Protein AF-A0AAU1W4B5-F1 (afdb_monomer)

pLDDT: mean 92.13, std 6.77, range [60.19, 98.56]

Solvent-accessible surface area (backbone atoms only — not comparable to full-atom values): 22326 Å² total; per-residue (Å²): 139,80,56,69,66,57,53,52,47,52,49,50,36,49,38,31,69,69,68,63,35,41,41,41,78,72,40,50,69,69,53,74,36,95,45,65,71,81,82,40,68,76,41,78,33,44,53,37,64,42,72,45,75,58,87,52,33,48,40,78,48,71,44,79,47,98,54,74,39,84,29,53,55,56,70,62,48,49,51,40,37,40,73,23,39,47,28,58,70,48,52,51,47,49,50,59,60,47,57,75,38,67,71,51,41,54,52,50,30,52,46,46,48,74,77,43,76,61,48,78,40,72,52,49,27,52,34,28,66,67,56,50,50,52,51,51,40,39,51,74,42,67,37,51,73,46,80,37,65,51,68,45,65,38,74,42,52,93,77,50,22,43,52,84,54,48,65,56,56,40,62,75,68,67,61,85,86,80,89,82,83,82,73,90,67,50,74,29,73,65,34,44,48,50,50,50,37,48,71,72,28,37,65,49,85,67,55,76,54,57,72,81,76,28,69,32,35,28,20,85,43,45,66,64,38,68,74,46,65,50,42,43,46,49,45,46,87,63,79,86,77,71,42,65,69,57,25,55,53,40,54,51,45,22,56,51,34,32,74,70,70,73,39,76,26,76,51,42,66,60,19,32,61,58,54,58,49,87,48,72,66,59,51,57,70,43,44,67,60,49,48,52,32,51,51,43,43,55,70,71,52,63,66,66,55,30,52,52,48,48,42,48,57,50,25,72,76,46,71,49,80,72,75,80,94,54,73,73,52,55,57,49,51,52,54,51,32,52,35,63,70,44,60,89,87,51,64,18,50,22,44,35,27,73,75,43,59,98,48,78,40,55,28,27,29,33,51,63,51,76,66,53,50,52,41,30,53,70,26,40,47,63,89,39,58,70,38,16,42,53,51,44,47,65,56,28,24,22,40,34,53,25,30,84

Sequence (404 aa):
MVTLDTVLYELLTHILRADLLHWPGGHRELHVLDTWHAQLPVTYSRTKPVLTLTDAHIVASHHREPRRVPTVGQEEFDEAVRQGICTHDDVRTVIQLALATEEVRDSVLTFVRTTMRSLIVDEVFDANTLDLDLIDIAARAGIAITLVGDPWQALYAFRGARPELIPELIGRHAFTQCDLTASFRWRSAGQEALARQLRSGESTIVDPGLATEVDVVLARDWKTLWDTDPHVLPMALKSASGQFQEAACTLLLNEMTRRAFGTDAVFLHEATTTLGIADDHALNELRPELQNVLDLLAGGTEIDNARICLNKTIAAATGLTAPRKHRTHLERLEKLRARLRVPQGKLVPGLTCHQAKGREWDTVGVRLTEVDGAQLLAGLRADHEHHRAIYVALTRARARTVAL

Structure (mmCIF, N/CA/C/O backbone):
data_AF-A0AAU1W4B5-F1
#
_entry.id   AF-A0AAU1W4B5-F1
#
loop_
_atom_site.group_PDB
_atom_site.id
_atom_site.type_symbol
_atom_site.label_atom_id
_atom_site.label_alt_id
_atom_site.label_comp_id
_atom_site.label_asym_id
_atom_site.label_entity_id
_atom_site.label_seq_id
_atom_site.pdbx_PDB_ins_code
_atom_site.Cartn_x
_atom_site.Cartn_y
_atom_site.Cartn_z
_atom_site.occupancy
_atom_site.B_iso_or_equiv
_atom_site.auth_seq_id
_atom_site.auth_comp_id
_atom_site.auth_asym_id
_atom_site.auth_atom_id
_atom_site.pdbx_PDB_model_num
ATOM 1 N N . MET A 1 1 ? -20.894 3.086 0.292 1.00 61.19 1 MET A N 1
ATOM 2 C CA . MET A 1 1 ? -19.586 2.571 0.736 1.00 61.19 1 MET A CA 1
ATOM 3 C C . MET A 1 1 ? -18.816 3.768 1.246 1.00 61.19 1 MET A C 1
ATOM 5 O O . MET A 1 1 ? -18.645 4.708 0.482 1.00 61.19 1 MET A O 1
ATOM 9 N N . VAL A 1 2 ? -18.504 3.784 2.536 1.00 84.06 2 VAL A N 1
ATOM 10 C CA . VAL A 1 2 ? -17.740 4.849 3.205 1.00 84.06 2 VAL A CA 1
ATOM 11 C C . VAL A 1 2 ? -16.441 4.239 3.720 1.00 84.06 2 VAL A C 1
ATOM 13 O O . VAL A 1 2 ? -16.384 3.021 3.903 1.00 84.06 2 VAL A O 1
ATOM 16 N N . THR A 1 3 ? -15.401 5.044 3.913 1.00 87.62 3 THR A N 1
ATOM 17 C CA . THR A 1 3 ? -14.158 4.547 4.515 1.00 87.62 3 THR A CA 1
ATOM 18 C C . THR A 1 3 ? -14.329 4.414 6.027 1.00 87.62 3 THR A C 1
ATOM 20 O O . THR A 1 3 ? -15.189 5.063 6.627 1.00 87.62 3 THR A O 1
ATOM 23 N N . LEU A 1 4 ? -13.496 3.586 6.662 1.00 88.31 4 LEU A N 1
ATOM 24 C CA . LEU A 1 4 ? -13.456 3.514 8.126 1.00 88.31 4 LEU A CA 1
ATOM 25 C C . LEU A 1 4 ? -13.073 4.863 8.742 1.00 88.31 4 LEU A C 1
ATOM 27 O O . LEU A 1 4 ? -13.623 5.226 9.774 1.00 88.31 4 LEU A O 1
ATOM 31 N N . ASP A 1 5 ? -12.225 5.651 8.077 1.00 91.19 5 ASP A N 1
ATOM 32 C CA . ASP A 1 5 ? -11.871 6.993 8.548 1.00 91.19 5 ASP A CA 1
ATOM 33 C C . ASP A 1 5 ? -13.077 7.946 8.575 1.00 91.19 5 ASP A C 1
ATOM 35 O O . ASP A 1 5 ? -13.201 8.742 9.505 1.00 91.19 5 ASP A O 1
ATOM 39 N N . THR A 1 6 ? -14.018 7.823 7.627 1.00 92.12 6 THR A N 1
ATOM 40 C CA . THR A 1 6 ? -15.292 8.563 7.687 1.00 92.12 6 THR A CA 1
ATOM 41 C C . THR A 1 6 ? -16.095 8.179 8.929 1.00 92.12 6 THR A C 1
ATOM 43 O O . THR A 1 6 ? -16.582 9.056 9.638 1.00 92.12 6 THR A O 1
ATOM 46 N N . VAL A 1 7 ? -16.190 6.881 9.238 1.00 92.56 7 VAL A N 1
ATOM 47 C CA . VAL A 1 7 ? -16.904 6.405 10.435 1.00 92.56 7 VAL A CA 1
ATOM 48 C C . VAL A 1 7 ? -16.223 6.905 11.710 1.00 92.56 7 VAL A C 1
ATOM 50 O O . VAL A 1 7 ? -16.893 7.392 12.614 1.00 92.56 7 VAL A O 1
ATOM 53 N N . LEU A 1 8 ? -14.891 6.849 11.785 1.00 95.44 8 LEU A N 1
ATOM 54 C CA . LEU A 1 8 ? -14.134 7.351 12.937 1.00 95.44 8 LEU A CA 1
ATOM 55 C C . LEU A 1 8 ? -14.316 8.861 13.136 1.00 95.44 8 LEU A C 1
ATOM 57 O O . LEU A 1 8 ? -14.431 9.317 14.274 1.00 95.44 8 LEU A O 1
ATOM 61 N N . TYR A 1 9 ? -14.397 9.633 12.052 1.00 96.31 9 TYR A N 1
ATOM 62 C CA . TYR A 1 9 ? -14.704 11.059 12.128 1.00 96.31 9 TYR A CA 1
ATOM 63 C C . TYR A 1 9 ? -16.132 11.332 12.631 1.00 96.31 9 TYR A C 1
ATOM 65 O O . TYR A 1 9 ? -16.331 12.208 13.477 1.00 96.31 9 TYR A O 1
ATOM 73 N N . GLU A 1 10 ? -17.126 10.564 12.177 1.00 95.56 10 GLU A N 1
ATOM 74 C CA . GLU A 1 10 ? -18.498 10.655 12.698 1.00 95.56 10 GLU A CA 1
ATOM 75 C C . GLU A 1 10 ? -18.559 10.315 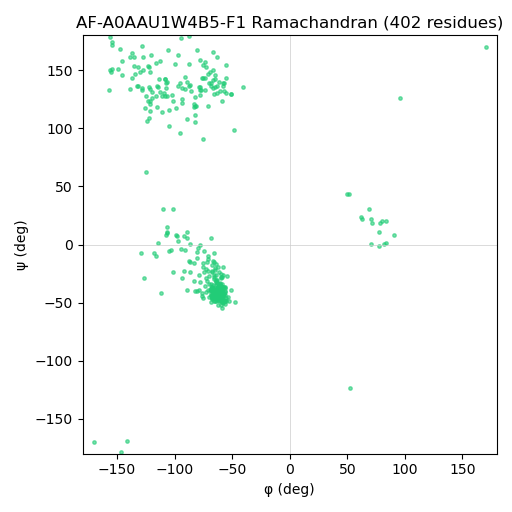14.193 1.00 95.56 10 GLU A C 1
ATOM 77 O O . GLU A 1 10 ? -19.230 11.012 14.958 1.00 95.56 10 GLU A O 1
ATOM 82 N N . LEU A 1 11 ? -17.801 9.304 14.633 1.00 96.25 11 LEU A N 1
ATOM 83 C CA . LEU A 1 11 ? -17.671 8.963 16.050 1.00 96.25 11 LEU A CA 1
ATOM 84 C C . LEU A 1 11 ? -17.032 10.093 16.853 1.00 96.25 11 LEU A C 1
ATOM 86 O O . LEU A 1 11 ? -17.552 10.445 17.910 1.00 96.25 11 LEU A O 1
ATOM 90 N N . LEU A 1 12 ? -15.951 10.699 16.355 1.00 97.44 12 LEU A N 1
ATOM 91 C CA . LEU A 1 12 ? -15.317 11.832 17.032 1.00 97.44 12 LEU A CA 1
ATOM 92 C C . LEU A 1 12 ? -16.300 12.997 17.163 1.00 97.44 12 LEU A C 1
ATOM 94 O O . LEU A 1 12 ? -16.454 13.561 18.242 1.00 97.44 12 LEU A O 1
ATOM 98 N N . THR A 1 13 ? -17.020 13.305 16.087 1.00 97.44 13 THR A N 1
ATOM 99 C CA . THR A 1 13 ? -18.047 14.352 16.068 1.00 97.44 13 THR A CA 1
ATOM 100 C C . THR A 1 13 ? -19.149 14.077 17.092 1.00 97.44 13 THR A C 1
ATOM 102 O O . THR A 1 13 ? -19.572 14.984 17.809 1.00 97.44 13 THR A O 1
ATOM 105 N N . HIS A 1 14 ? -19.603 12.825 17.209 1.00 96.94 14 HIS A N 1
ATOM 106 C CA . HIS A 1 14 ? -20.564 12.415 18.237 1.00 96.94 14 HIS A CA 1
ATOM 107 C C . HIS A 1 14 ? -20.010 12.617 19.652 1.00 96.94 14 HIS A C 1
ATOM 109 O O . HIS A 1 14 ? -20.672 13.244 20.476 1.00 96.94 14 HIS A O 1
ATOM 115 N N . ILE A 1 15 ? -18.785 12.160 19.922 1.00 97.56 15 ILE A N 1
ATOM 116 C CA . ILE A 1 15 ? -18.132 12.285 21.235 1.00 97.56 15 ILE A CA 1
ATOM 117 C C . ILE A 1 15 ? -17.972 13.763 21.635 1.00 97.56 15 ILE A C 1
ATOM 119 O O . ILE A 1 15 ? -18.281 14.124 22.771 1.00 97.56 15 ILE A O 1
ATOM 123 N N . LEU A 1 16 ? -17.560 14.629 20.701 1.00 97.75 16 LEU A N 1
ATOM 124 C CA . LEU A 1 16 ? -17.433 16.075 20.929 1.00 97.75 16 LEU A CA 1
ATOM 125 C C . LEU A 1 16 ? -18.792 16.747 21.183 1.00 97.75 16 LEU A C 1
ATOM 127 O O . LEU A 1 16 ? -18.909 17.641 22.017 1.00 97.75 16 LEU A O 1
ATOM 131 N N . ARG A 1 17 ? -19.848 16.333 20.470 1.00 96.94 17 ARG A N 1
ATOM 132 C CA . ARG A 1 17 ? -21.208 16.869 20.665 1.00 96.94 17 ARG A CA 1
ATOM 133 C C . ARG A 1 17 ? -21.859 16.381 21.958 1.00 96.94 17 ARG A C 1
ATOM 135 O O . ARG A 1 17 ? -22.680 17.106 22.515 1.00 96.94 17 ARG A O 1
ATOM 142 N N . ALA A 1 18 ? -21.491 15.189 22.416 1.00 96.06 18 ALA A N 1
ATOM 143 C CA . ALA A 1 18 ? -21.906 14.625 23.695 1.00 96.06 18 ALA A CA 1
ATOM 144 C C . ALA A 1 18 ? -21.140 15.213 24.897 1.00 96.06 18 ALA A C 1
ATOM 146 O O . ALA A 1 18 ? -21.423 14.816 26.021 1.00 96.06 18 ALA A O 1
ATOM 147 N N . ASP A 1 19 ? -20.204 16.148 24.668 1.00 96.12 19 ASP A N 1
ATOM 148 C CA . ASP A 1 19 ? -19.379 16.795 25.705 1.00 96.12 19 ASP A CA 1
ATOM 149 C C . ASP A 1 19 ? -18.480 15.809 26.480 1.00 96.12 19 ASP A C 1
ATOM 151 O O . ASP A 1 19 ? -18.058 16.061 27.604 1.00 96.12 19 ASP A O 1
ATOM 155 N N . LEU A 1 20 ? -18.170 14.664 25.861 1.00 96.81 20 LEU A N 1
ATOM 156 C CA . LEU A 1 20 ? -17.304 13.629 26.437 1.00 96.81 20 LEU A CA 1
ATOM 157 C C . LEU A 1 20 ? -15.821 13.885 26.161 1.00 96.81 20 LEU A C 1
ATOM 159 O O . LEU A 1 20 ? -14.960 13.400 26.890 1.00 96.81 20 LEU A O 1
ATOM 163 N N . LEU A 1 21 ? -15.524 14.639 25.102 1.00 97.44 21 LEU A N 1
ATOM 164 C CA . LEU A 1 21 ? -14.204 15.189 24.823 1.00 97.44 21 LEU A CA 1
ATOM 165 C C . LEU A 1 21 ? -14.330 16.652 24.410 1.00 97.44 21 LEU A C 1
ATOM 167 O O . LEU A 1 21 ? -15.321 17.066 23.808 1.00 97.44 21 LEU A O 1
ATOM 171 N N . HIS A 1 22 ? -13.268 17.408 24.659 1.00 97.56 22 HIS A N 1
ATOM 172 C CA . HIS A 1 22 ? -13.182 18.824 24.344 1.00 97.56 22 HIS A CA 1
ATOM 173 C C . HIS A 1 22 ? -12.005 19.080 23.408 1.00 97.56 22 HIS A C 1
ATOM 175 O O . HIS A 1 22 ? -10.840 18.914 23.784 1.00 97.56 22 HIS A O 1
ATOM 181 N N . TRP A 1 23 ? -12.315 19.513 22.188 1.00 98.06 23 TRP A N 1
ATOM 182 C CA . TRP A 1 23 ? -11.310 19.953 21.228 1.00 98.06 23 TRP A CA 1
ATOM 183 C C . TRP A 1 23 ? -10.767 21.347 21.604 1.00 98.06 23 TRP A C 1
ATOM 185 O O . TRP A 1 23 ? -11.549 22.197 22.051 1.00 98.06 23 TRP A O 1
ATOM 195 N N . PRO A 1 24 ? -9.464 21.640 21.410 1.00 96.44 24 PRO A N 1
ATOM 196 C CA . PRO A 1 24 ? -8.906 22.978 21.602 1.00 96.44 24 PRO A CA 1
ATOM 197 C C . PRO A 1 24 ? -9.700 24.049 20.858 1.00 96.44 24 PRO A C 1
ATOM 199 O O . PRO A 1 24 ? -9.967 23.900 19.677 1.00 96.44 24 PRO A O 1
ATOM 202 N N . GLY A 1 25 ? -10.089 25.131 21.533 1.00 93.12 25 GLY A N 1
ATOM 203 C CA . GLY A 1 25 ? -10.934 26.172 20.928 1.00 93.12 25 GLY A CA 1
ATOM 204 C C . GLY A 1 25 ? -12.441 25.875 20.948 1.00 93.12 25 GLY A C 1
ATOM 205 O O . GLY A 1 25 ? -13.223 26.706 20.498 1.00 93.12 25 GLY A O 1
ATOM 206 N N . GLY A 1 26 ? -12.877 24.740 21.512 1.00 94.56 26 GLY A N 1
ATOM 207 C CA . GLY A 1 26 ? -14.299 24.416 21.694 1.00 94.56 26 GLY A CA 1
ATOM 208 C C . GLY A 1 26 ? -15.005 23.924 20.427 1.00 94.56 26 GLY A C 1
ATOM 209 O O . GLY A 1 26 ? -16.234 23.951 20.353 1.00 94.56 26 GLY A O 1
ATOM 210 N N . HIS A 1 27 ? -14.245 23.486 19.422 1.00 96.31 27 HIS A N 1
ATOM 211 C CA . HIS A 1 27 ? -14.795 22.979 18.169 1.00 96.31 27 HIS A CA 1
ATOM 212 C C . HIS A 1 27 ? -15.526 21.642 18.366 1.00 96.31 27 HIS A C 1
ATOM 214 O O . HIS A 1 27 ? -15.063 20.754 19.079 1.00 96.31 27 HIS A O 1
ATOM 220 N N . ARG A 1 28 ? -16.675 21.498 17.698 1.00 94.94 28 ARG A N 1
ATOM 221 C CA . ARG A 1 28 ? -17.489 20.264 17.670 1.00 94.94 28 ARG A CA 1
ATOM 222 C C . ARG A 1 28 ? -17.593 19.637 16.281 1.00 94.94 28 ARG A C 1
ATOM 224 O O . ARG A 1 28 ? -18.095 18.529 16.143 1.00 94.94 28 ARG A O 1
ATOM 231 N N . GLU A 1 29 ? -17.125 20.361 15.274 1.00 94.62 29 GLU A N 1
ATOM 232 C CA . GLU A 1 29 ? -16.961 19.928 13.892 1.00 94.62 29 GLU A CA 1
ATOM 233 C C . GLU A 1 29 ? -15.565 20.367 13.464 1.00 94.62 29 GLU A C 1
ATOM 235 O O . GLU A 1 29 ? -15.138 21.475 13.806 1.00 94.62 29 GLU A O 1
ATOM 240 N N . LEU A 1 30 ? -14.849 19.486 12.769 1.00 96.69 30 LEU A N 1
ATOM 241 C CA . LEU A 1 30 ? -13.444 19.696 12.421 1.00 96.69 30 LEU A CA 1
ATOM 242 C C . LEU A 1 30 ? -13.251 19.667 10.912 1.00 96.69 30 LEU A C 1
ATOM 244 O O . LEU A 1 30 ? -13.927 18.919 10.205 1.00 96.69 30 LEU A O 1
ATOM 248 N N . HIS A 1 31 ? -12.280 20.434 10.435 1.00 96.00 31 HIS A N 1
ATOM 249 C CA . HIS A 1 31 ? -11.812 20.366 9.061 1.00 96.00 31 HIS A CA 1
ATOM 250 C C . HIS A 1 31 ? -10.685 19.332 8.964 1.00 96.00 31 HIS A C 1
ATOM 252 O O . HIS A 1 31 ? -9.583 19.557 9.467 1.00 96.00 31 HIS A O 1
ATOM 258 N N . VAL A 1 32 ? -10.983 18.183 8.352 1.00 95.31 32 VAL A N 1
ATOM 259 C CA . VAL A 1 32 ? -10.050 17.055 8.248 1.00 95.31 32 VAL A CA 1
ATOM 260 C C . VAL A 1 32 ? -9.280 17.119 6.934 1.00 95.31 32 VAL A C 1
ATOM 262 O O . VAL A 1 32 ? -9.870 17.163 5.857 1.00 95.31 32 VAL A O 1
ATOM 265 N N . LEU A 1 33 ? -7.956 17.107 7.033 1.00 91.69 33 LEU A N 1
ATOM 266 C CA . LEU A 1 33 ? -7.019 17.097 5.919 1.00 91.69 33 LEU A CA 1
ATOM 267 C C . LEU A 1 33 ? -6.499 15.681 5.649 1.00 91.69 33 LEU A C 1
ATOM 269 O O . LEU A 1 33 ? -6.382 14.852 6.556 1.00 91.69 33 LEU A O 1
ATOM 273 N N . ASP A 1 34 ? -6.065 15.436 4.413 1.00 84.38 34 ASP A N 1
ATOM 274 C CA . ASP A 1 34 ? -5.332 14.211 4.070 1.00 84.38 34 ASP A CA 1
ATOM 275 C C . ASP A 1 34 ? -3.953 14.176 4.737 1.00 84.38 34 ASP A C 1
ATOM 277 O O . ASP A 1 34 ? -3.504 13.146 5.232 1.00 84.38 34 ASP A O 1
ATOM 281 N N . THR A 1 35 ? -3.269 15.320 4.771 1.00 85.44 35 THR A N 1
ATOM 282 C CA . THR A 1 35 ? -1.960 15.466 5.405 1.00 85.44 35 THR A CA 1
ATOM 283 C C . THR A 1 35 ? -1.724 16.909 5.821 1.00 85.44 35 THR A C 1
ATOM 285 O O . THR A 1 35 ? -2.135 17.847 5.138 1.00 85.44 35 THR A O 1
ATOM 288 N N . TRP A 1 36 ? -0.982 17.099 6.909 1.00 86.75 36 TRP A N 1
ATOM 289 C CA . TRP A 1 36 ? -0.549 18.422 7.342 1.00 86.75 36 TRP A CA 1
ATOM 290 C C . TRP A 1 36 ? 0.305 19.147 6.297 1.00 86.75 36 TRP A C 1
ATOM 292 O O . TRP A 1 36 ? 0.264 20.371 6.213 1.00 86.75 36 TRP A O 1
ATOM 302 N N . HIS A 1 37 ? 1.031 18.407 5.456 1.00 78.69 37 HIS A N 1
ATOM 303 C CA . HIS A 1 37 ? 1.877 18.973 4.401 1.00 78.69 37 HIS A CA 1
ATOM 304 C C . HIS A 1 37 ? 1.089 19.700 3.302 1.00 78.69 37 HIS A C 1
ATOM 306 O O . HIS A 1 37 ? 1.680 20.456 2.537 1.00 78.69 37 HIS A O 1
ATOM 312 N N . ALA A 1 38 ? -0.231 19.497 3.231 1.00 72.62 38 ALA A N 1
ATOM 313 C CA . ALA A 1 38 ? -1.093 20.201 2.289 1.00 72.62 38 ALA A CA 1
ATOM 314 C C . ALA A 1 38 ? -1.284 21.684 2.653 1.00 72.62 38 ALA A C 1
ATOM 316 O O . ALA A 1 38 ? -1.616 22.486 1.785 1.00 72.62 38 ALA A O 1
ATOM 317 N N . GLN A 1 39 ? -1.095 22.052 3.925 1.00 74.69 39 GLN A N 1
ATOM 318 C CA . GLN A 1 39 ? -1.341 23.413 4.417 1.00 74.69 39 GLN A CA 1
ATOM 319 C C . GLN A 1 39 ? -0.155 24.021 5.158 1.00 74.69 39 GLN A C 1
ATOM 321 O O . GLN A 1 39 ? 0.007 25.239 5.163 1.00 74.69 39 GLN A O 1
ATOM 326 N N . LEU A 1 40 ? 0.670 23.189 5.790 1.00 82.06 40 LEU A N 1
ATOM 327 C CA . LEU A 1 40 ? 1.754 23.636 6.648 1.00 82.06 40 LEU A CA 1
ATOM 328 C C . LEU A 1 40 ? 3.119 23.287 6.039 1.00 82.06 40 LEU A C 1
ATOM 330 O O . LEU A 1 40 ? 3.292 22.203 5.469 1.00 82.06 40 LEU A O 1
ATOM 334 N N . PRO A 1 41 ? 4.117 24.176 6.186 1.00 75.69 41 PRO A N 1
ATOM 335 C CA . PRO A 1 41 ? 5.446 23.954 5.642 1.00 75.69 41 PRO A CA 1
ATOM 336 C C . PRO A 1 41 ? 6.117 22.736 6.284 1.00 75.69 41 PRO A C 1
ATOM 338 O O . PRO A 1 41 ? 6.095 22.539 7.502 1.00 75.69 41 PRO A O 1
ATOM 341 N N . VAL A 1 42 ? 6.761 21.922 5.448 1.00 76.19 42 VAL A N 1
ATOM 342 C CA . VAL A 1 42 ? 7.480 20.728 5.898 1.00 76.19 42 VAL A CA 1
ATOM 343 C C . VAL A 1 42 ? 8.868 21.109 6.400 1.00 76.19 42 VAL A C 1
ATOM 345 O O . VAL A 1 42 ? 9.668 21.713 5.687 1.00 76.19 42 VAL A O 1
ATOM 348 N N . THR A 1 43 ? 9.193 20.688 7.616 1.00 78.06 43 THR A N 1
ATOM 349 C CA . THR A 1 43 ? 10.525 20.788 8.214 1.00 78.06 43 THR A CA 1
ATOM 350 C C . THR A 1 43 ? 11.050 19.397 8.573 1.00 78.06 43 THR A C 1
ATOM 352 O O . THR A 1 43 ? 10.303 18.425 8.632 1.00 78.06 43 THR A O 1
ATOM 355 N N . TYR A 1 44 ? 12.358 19.270 8.806 1.00 77.50 44 TYR A N 1
ATOM 356 C CA . TYR A 1 44 ? 12.947 18.025 9.308 1.00 77.50 44 TYR A CA 1
ATOM 357 C C . TYR A 1 44 ? 13.298 18.179 10.782 1.00 77.50 44 TYR A C 1
ATOM 359 O O . TYR A 1 44 ? 14.209 18.933 11.132 1.00 77.50 44 TYR A O 1
ATOM 367 N N . SER A 1 45 ? 12.652 17.415 11.656 1.00 83.31 45 SER A N 1
ATOM 368 C CA . SER A 1 45 ? 12.918 17.454 13.097 1.00 83.31 45 SER A CA 1
ATOM 369 C C . SER A 1 45 ? 13.008 16.051 13.695 1.00 83.31 45 SER A C 1
ATOM 371 O O . SER A 1 45 ? 12.598 15.068 13.086 1.00 83.31 45 SER A O 1
ATOM 373 N N . ARG A 1 46 ? 13.617 15.953 14.884 1.00 88.06 46 ARG A N 1
ATOM 374 C CA . ARG A 1 46 ? 13.535 14.760 15.749 1.00 88.06 46 ARG A CA 1
ATOM 375 C C . ARG A 1 46 ? 12.311 14.804 16.666 1.00 88.06 46 ARG A C 1
ATOM 377 O O . ARG A 1 46 ? 12.151 13.918 17.493 1.00 88.06 46 ARG A O 1
ATOM 384 N N . THR A 1 47 ? 11.502 15.847 16.575 1.00 89.38 47 THR A N 1
ATOM 385 C CA . THR A 1 47 ? 10.252 16.003 17.310 1.00 89.38 47 THR A CA 1
ATOM 386 C C . THR A 1 47 ? 9.127 16.129 16.301 1.00 89.38 47 THR A C 1
ATOM 388 O O . THR A 1 47 ? 9.253 16.893 15.346 1.00 89.38 47 THR A O 1
ATOM 391 N N . LYS A 1 48 ? 8.061 15.359 16.494 1.00 90.75 48 LYS A N 1
ATOM 392 C CA . LYS A 1 48 ? 6.858 15.388 15.667 1.00 90.75 48 LYS A CA 1
ATOM 393 C C . LYS A 1 48 ? 5.689 15.841 16.548 1.00 90.75 48 LYS A C 1
ATOM 395 O O . LYS A 1 48 ? 5.520 15.237 17.609 1.00 90.75 48 LYS A O 1
ATOM 400 N N . PRO A 1 49 ? 4.914 16.863 16.157 1.00 93.50 49 PRO A N 1
ATOM 401 C CA . PRO A 1 49 ? 3.708 17.225 16.876 1.00 93.50 49 PRO A CA 1
ATOM 402 C C . PRO A 1 49 ? 2.683 16.091 16.783 1.00 93.50 49 PRO A C 1
ATOM 404 O O . PRO A 1 49 ? 2.591 15.407 15.760 1.00 93.50 49 PRO A O 1
ATOM 407 N N . VAL A 1 50 ? 1.952 15.865 17.870 1.00 94.50 50 VAL A N 1
ATOM 408 C CA . VAL A 1 50 ? 0.924 14.823 17.997 1.00 94.50 50 VAL A CA 1
ATOM 409 C C . VAL A 1 50 ? -0.213 15.319 18.884 1.00 94.50 50 VAL A C 1
ATOM 411 O O . VAL A 1 50 ? -0.002 16.194 19.725 1.00 94.50 50 VAL A O 1
ATOM 414 N N . LEU A 1 51 ? -1.401 14.732 18.751 1.00 96.69 51 LEU A N 1
ATOM 415 C CA . LEU A 1 51 ? -2.480 14.925 19.719 1.00 96.69 51 LEU A CA 1
ATOM 416 C C . LEU A 1 51 ? -2.403 13.884 20.838 1.00 96.69 51 LEU A C 1
ATOM 418 O O . LEU A 1 51 ? -2.145 12.706 20.598 1.00 96.69 51 LEU A O 1
ATOM 422 N N . THR A 1 52 ? -2.654 14.331 22.064 1.00 95.94 52 THR A N 1
ATOM 423 C CA . THR A 1 52 ? -2.831 13.488 23.251 1.00 95.94 52 THR A CA 1
ATOM 424 C C . THR A 1 52 ? -4.133 13.848 23.961 1.00 95.94 52 THR A C 1
ATOM 426 O O . THR A 1 52 ? -4.762 14.859 23.648 1.00 95.94 52 THR A O 1
ATOM 429 N N . LEU A 1 53 ? -4.523 13.036 24.942 1.00 95.44 53 LEU A N 1
ATOM 430 C CA . LEU A 1 53 ? -5.586 13.356 25.887 1.00 95.44 53 LEU A CA 1
ATOM 431 C C . LEU A 1 53 ? -5.001 13.661 27.268 1.00 95.44 53 LEU A C 1
ATOM 433 O O . LEU A 1 53 ? -4.141 12.924 27.754 1.00 95.44 53 LEU A O 1
ATOM 437 N N . THR A 1 54 ? -5.495 14.729 27.888 1.00 93.94 54 THR A N 1
ATOM 438 C CA . THR A 1 54 ? -5.333 15.029 29.315 1.00 93.94 54 THR A CA 1
ATOM 439 C C . THR A 1 54 ? -6.736 15.146 29.896 1.00 93.94 54 THR A C 1
ATOM 441 O O . THR A 1 54 ? -7.461 16.088 29.572 1.00 93.94 54 THR A O 1
ATOM 444 N N . ASP A 1 55 ? -7.140 14.166 30.703 1.00 89.69 55 ASP A N 1
ATOM 445 C CA . ASP A 1 55 ? -8.536 13.967 31.105 1.00 89.69 55 ASP A CA 1
ATOM 446 C C . ASP A 1 55 ? -9.463 13.908 29.870 1.00 89.69 55 ASP A C 1
ATOM 448 O O . ASP A 1 55 ? -9.235 13.107 28.964 1.00 89.69 55 ASP A O 1
ATOM 452 N N . ALA A 1 56 ? -10.481 14.771 29.801 1.00 94.31 56 ALA A N 1
ATOM 453 C CA . ALA A 1 56 ? -11.390 14.894 28.659 1.00 94.31 56 ALA A CA 1
ATOM 454 C C . ALA A 1 56 ? -10.941 15.947 27.625 1.00 94.31 56 ALA A C 1
ATOM 456 O O . ALA A 1 56 ? -11.702 16.288 26.720 1.00 94.31 56 ALA A O 1
ATOM 457 N N . HIS A 1 57 ? -9.742 16.520 27.755 1.00 96.94 57 HIS A N 1
ATOM 458 C CA . HIS A 1 57 ? -9.248 17.558 26.851 1.00 96.94 57 HIS A CA 1
ATOM 459 C C . HIS A 1 57 ? -8.243 16.989 25.857 1.00 96.94 57 HIS A C 1
ATOM 461 O O . HIS A 1 57 ? -7.256 16.356 26.235 1.00 96.94 57 HIS A O 1
ATOM 467 N N . ILE A 1 58 ? -8.473 17.267 24.576 1.00 97.38 58 ILE A N 1
ATOM 468 C CA . ILE A 1 58 ? -7.504 16.994 23.516 1.00 97.38 58 ILE A CA 1
ATOM 469 C C . ILE A 1 58 ? -6.444 18.090 23.571 1.00 97.38 58 ILE A C 1
ATOM 471 O O . ILE A 1 58 ? -6.774 19.274 23.611 1.00 97.38 58 ILE A O 1
ATOM 475 N N . VAL A 1 59 ? -5.169 17.709 23.602 1.00 96.12 59 VAL A N 1
ATOM 476 C CA . VAL A 1 59 ? -4.049 18.644 23.752 1.00 96.12 59 VAL A CA 1
ATOM 477 C C . VAL A 1 59 ? -2.987 18.344 22.704 1.00 96.12 59 VAL A C 1
ATOM 479 O O . VAL A 1 59 ? -2.641 17.186 22.467 1.00 96.12 59 VAL A O 1
ATOM 482 N N . ALA A 1 60 ? -2.451 19.393 22.084 1.00 95.00 60 ALA A N 1
ATOM 483 C CA . ALA A 1 60 ? -1.291 19.273 21.218 1.00 95.00 60 ALA A CA 1
ATOM 484 C C . ALA A 1 60 ? -0.023 19.045 22.056 1.00 95.00 60 ALA A C 1
ATOM 486 O O . ALA A 1 60 ? 0.217 19.701 23.070 1.00 95.00 60 ALA A O 1
ATOM 487 N N . SER A 1 61 ? 0.777 18.071 21.649 1.00 93.69 61 SER A N 1
ATOM 488 C CA . SER A 1 61 ? 2.027 17.686 22.293 1.00 93.69 61 SER A CA 1
ATOM 489 C C . SER A 1 61 ? 3.059 17.336 21.224 1.00 93.69 61 SER A C 1
ATOM 491 O O . SER A 1 61 ? 2.857 17.597 20.038 1.00 93.69 61 SER A O 1
ATOM 493 N N . HIS A 1 62 ? 4.178 16.745 21.631 1.00 92.12 62 HIS A N 1
ATOM 494 C CA . HIS A 1 62 ? 5.218 16.284 20.725 1.00 92.12 62 HIS A CA 1
ATOM 495 C C . HIS A 1 62 ? 5.751 14.913 21.125 1.00 92.12 62 HIS A C 1
ATOM 497 O O . HIS A 1 62 ? 5.957 14.605 22.298 1.00 92.12 62 HIS A O 1
ATOM 503 N N . HIS A 1 63 ? 6.052 14.105 20.116 1.00 91.69 63 HIS A N 1
ATOM 504 C CA . HIS A 1 63 ? 6.735 12.832 20.253 1.00 91.69 63 HIS A CA 1
ATOM 505 C C . HIS A 1 63 ? 8.166 12.933 19.716 1.00 91.69 63 HIS A C 1
ATOM 507 O O . HIS A 1 63 ? 8.425 13.606 18.713 1.00 91.69 63 HIS A O 1
ATOM 513 N N . ARG A 1 64 ? 9.121 12.268 20.377 1.00 92.31 64 ARG A N 1
ATOM 514 C CA . ARG A 1 64 ? 10.525 12.260 19.951 1.00 92.31 64 ARG A CA 1
ATOM 515 C C . ARG A 1 64 ? 10.813 11.051 19.068 1.00 92.31 64 ARG A C 1
ATOM 517 O O . ARG A 1 64 ? 10.725 9.911 19.505 1.00 92.31 64 ARG A O 1
ATOM 524 N N . GLU A 1 65 ? 11.271 11.320 17.857 1.00 86.25 65 GLU A N 1
ATOM 525 C CA . GLU A 1 65 ? 11.673 10.317 16.881 1.00 86.25 65 GLU A CA 1
ATOM 526 C C . GLU A 1 65 ? 13.171 9.974 16.997 1.00 86.25 65 GLU A C 1
ATOM 528 O O . GLU A 1 65 ? 14.011 10.856 17.235 1.00 86.25 65 GLU A O 1
ATOM 533 N N . PRO A 1 66 ? 13.560 8.703 16.772 1.00 81.06 66 PRO A N 1
ATOM 534 C CA . PRO A 1 66 ? 14.958 8.275 16.828 1.00 81.06 66 PRO A CA 1
ATOM 535 C C . PRO A 1 66 ? 15.811 8.905 15.714 1.00 81.06 66 PRO A C 1
ATOM 537 O O . PRO A 1 66 ? 17.020 9.100 15.868 1.00 81.06 66 PRO A O 1
ATOM 540 N N . ARG A 1 67 ? 15.189 9.273 14.589 1.00 77.00 67 ARG A N 1
ATOM 541 C CA . ARG A 1 67 ? 15.825 9.937 13.443 1.00 77.00 67 ARG A CA 1
ATOM 542 C C . ARG A 1 67 ? 15.063 11.202 13.067 1.00 77.00 67 ARG A C 1
ATOM 544 O O . ARG A 1 67 ? 13.911 11.361 13.444 1.00 77.00 67 ARG A O 1
ATOM 551 N N . ARG A 1 68 ? 15.703 12.104 12.313 1.00 74.19 68 ARG A N 1
ATOM 552 C CA . ARG A 1 68 ? 14.975 13.246 11.741 1.00 74.19 68 ARG A CA 1
ATOM 553 C C . ARG A 1 68 ? 13.963 12.729 10.723 1.00 74.19 68 ARG A C 1
ATOM 555 O O . ARG A 1 68 ? 14.340 11.956 9.840 1.00 74.19 68 ARG A O 1
ATOM 562 N N . VAL A 1 69 ? 12.722 13.174 10.849 1.00 74.38 69 VAL A N 1
ATOM 563 C CA . VAL A 1 69 ? 11.618 12.863 9.939 1.00 74.38 69 VAL A CA 1
ATOM 564 C C . VAL A 1 69 ? 11.038 14.162 9.376 1.00 74.38 69 VAL A C 1
ATOM 566 O O . VAL A 1 69 ? 11.165 15.202 10.033 1.00 74.38 69 VAL A O 1
ATOM 569 N N . PRO A 1 70 ? 10.447 14.133 8.170 1.00 75.12 70 PRO A N 1
ATOM 570 C CA . PRO A 1 70 ? 9.611 15.231 7.708 1.00 75.12 70 PRO A CA 1
ATOM 571 C C . PRO A 1 70 ? 8.422 15.400 8.665 1.00 75.12 70 PRO A C 1
ATOM 573 O O . PRO A 1 70 ? 7.786 14.424 9.060 1.00 75.12 70 PRO A O 1
ATOM 576 N N . THR A 1 71 ? 8.171 16.634 9.083 1.00 84.25 71 THR A N 1
ATOM 577 C CA . THR A 1 71 ? 7.140 17.019 10.051 1.00 84.25 71 THR A CA 1
ATOM 578 C C . THR A 1 71 ? 6.719 18.467 9.810 1.00 84.25 71 THR A C 1
ATOM 580 O O . THR A 1 71 ? 7.353 19.174 9.032 1.00 84.25 71 THR A O 1
ATOM 583 N N . VAL A 1 72 ? 5.674 18.929 10.483 1.00 87.62 72 VAL A N 1
ATOM 584 C CA . VAL A 1 72 ? 5.317 20.353 10.555 1.00 87.62 72 VAL A CA 1
ATOM 585 C C . VAL A 1 72 ? 5.857 20.981 11.839 1.00 87.62 72 VAL A C 1
ATOM 587 O O . VAL A 1 72 ? 6.284 20.255 12.746 1.00 87.62 72 VAL A O 1
ATOM 590 N N . GLY A 1 73 ? 5.923 22.312 11.883 1.00 89.25 73 GLY A N 1
ATOM 591 C CA . GLY A 1 73 ? 6.332 23.048 13.079 1.00 89.25 73 GLY A CA 1
ATOM 592 C C . GLY A 1 73 ? 5.289 22.940 14.196 1.00 89.25 73 GLY A C 1
ATOM 593 O O . GLY A 1 73 ? 4.101 22.760 13.932 1.00 89.25 73 GLY A O 1
ATOM 594 N N . GLN A 1 74 ? 5.749 22.971 15.452 1.00 91.94 74 GLN A N 1
ATOM 595 C CA . GLN A 1 74 ? 4.873 22.788 16.615 1.00 91.94 74 GLN A CA 1
ATOM 596 C C . GLN A 1 74 ? 3.897 23.957 16.768 1.00 91.94 74 GLN A C 1
ATOM 598 O O . GLN A 1 74 ? 2.721 23.729 17.005 1.00 91.94 74 GLN A O 1
ATOM 603 N N . GLU A 1 75 ? 4.370 25.194 16.614 1.00 91.94 75 GLU A N 1
ATOM 604 C CA . GLU A 1 75 ? 3.537 26.386 16.804 1.00 91.94 75 GLU A CA 1
ATOM 605 C C . GLU A 1 75 ? 2.424 26.458 15.751 1.00 91.94 75 GLU A C 1
ATOM 607 O O . GLU A 1 75 ? 1.270 26.718 16.087 1.00 91.94 75 GLU A O 1
ATOM 612 N N . GLU A 1 76 ? 2.742 26.155 14.489 1.00 92.56 76 GLU A N 1
ATOM 613 C CA . GLU A 1 76 ? 1.760 26.115 13.406 1.00 92.56 76 GLU A CA 1
ATOM 614 C C . GLU A 1 76 ? 0.755 24.971 13.578 1.00 92.56 76 GLU A C 1
ATOM 616 O O . GLU A 1 76 ? -0.430 25.144 13.293 1.00 92.56 76 GLU A O 1
ATOM 621 N N . PHE A 1 77 ? 1.208 23.814 14.069 1.00 94.81 77 PHE A N 1
ATOM 622 C CA . PHE A 1 77 ? 0.328 22.699 14.412 1.00 94.81 77 PHE A CA 1
ATOM 623 C C . PHE A 1 77 ? -0.623 23.067 15.557 1.00 94.81 77 PHE A C 1
ATOM 625 O O . PHE A 1 77 ? -1.830 22.872 15.432 1.00 94.81 77 PHE A O 1
ATOM 632 N N . ASP A 1 78 ? -0.102 23.642 16.644 1.00 95.06 78 ASP A N 1
ATOM 633 C CA . ASP A 1 78 ? -0.890 24.055 17.808 1.00 95.06 78 ASP A CA 1
ATOM 634 C C . ASP A 1 78 ? -1.953 25.093 17.419 1.00 95.06 78 ASP A C 1
ATOM 636 O O . ASP A 1 78 ? -3.092 25.035 17.890 1.00 95.06 78 ASP A O 1
ATOM 640 N N . GLU A 1 79 ? -1.592 26.041 16.548 1.00 95.31 79 GLU A N 1
ATOM 641 C CA . GLU A 1 79 ? -2.517 27.024 15.984 1.00 95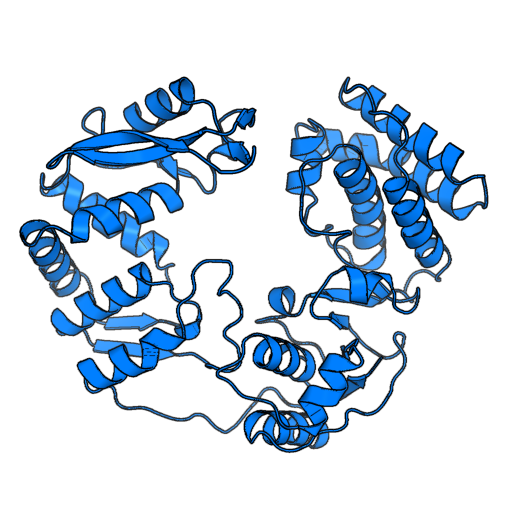.31 79 GLU A CA 1
ATOM 642 C C . GLU A 1 79 ? -3.613 26.359 15.150 1.00 95.31 79 GLU A C 1
ATOM 644 O O . GLU A 1 79 ? -4.796 26.585 15.408 1.00 95.31 79 GLU A O 1
ATOM 649 N N . ALA A 1 80 ? -3.239 25.510 14.190 1.00 95.50 80 ALA A N 1
ATOM 650 C CA . ALA A 1 80 ? -4.191 24.850 13.302 1.00 95.50 80 ALA A CA 1
ATOM 651 C C . ALA A 1 80 ? -5.174 23.957 14.079 1.00 95.50 80 ALA A C 1
ATOM 653 O O . ALA A 1 80 ? -6.384 24.013 13.852 1.00 95.50 80 ALA A O 1
ATOM 654 N N . VAL A 1 81 ? -4.679 23.198 15.061 1.00 96.81 81 VAL A N 1
ATOM 655 C CA . VAL A 1 81 ? -5.515 22.384 15.951 1.00 96.81 81 VAL A CA 1
ATOM 656 C C . VAL A 1 81 ? -6.503 23.261 16.718 1.00 96.81 81 VAL A C 1
ATOM 658 O O . VAL A 1 81 ? -7.685 22.930 16.777 1.00 96.81 81 VAL A O 1
ATOM 661 N N . ARG A 1 82 ? -6.080 24.412 17.253 1.00 96.62 82 ARG A N 1
ATOM 662 C CA . ARG A 1 82 ? -6.980 25.339 17.966 1.00 96.62 82 ARG A CA 1
ATOM 663 C C . ARG A 1 82 ? -8.057 25.959 17.078 1.00 96.62 82 ARG A C 1
ATOM 665 O O . ARG A 1 82 ? -9.059 26.421 17.607 1.00 96.62 82 ARG A O 1
ATOM 672 N N . GLN A 1 83 ? -7.851 25.967 15.763 1.00 96.25 83 GLN A N 1
ATOM 673 C CA . GLN A 1 83 ? -8.825 26.407 14.761 1.00 96.25 83 GLN A CA 1
ATOM 674 C C . GLN A 1 83 ? -9.746 25.270 14.277 1.00 96.25 83 GLN A C 1
ATOM 676 O O . GLN A 1 83 ? -10.543 25.470 13.360 1.00 96.25 83 GLN A O 1
ATOM 681 N N . GLY A 1 84 ? -9.647 24.075 14.869 1.00 96.31 84 GLY A N 1
ATOM 682 C CA . GLY A 1 84 ? -10.465 22.921 14.497 1.00 96.31 84 GLY A CA 1
ATOM 683 C C . GLY A 1 84 ? -9.965 22.179 13.256 1.00 96.31 84 GLY A C 1
ATOM 684 O O . GLY A 1 84 ? -10.746 21.475 12.620 1.00 96.31 84 GLY A O 1
ATOM 685 N N . ILE A 1 85 ? -8.692 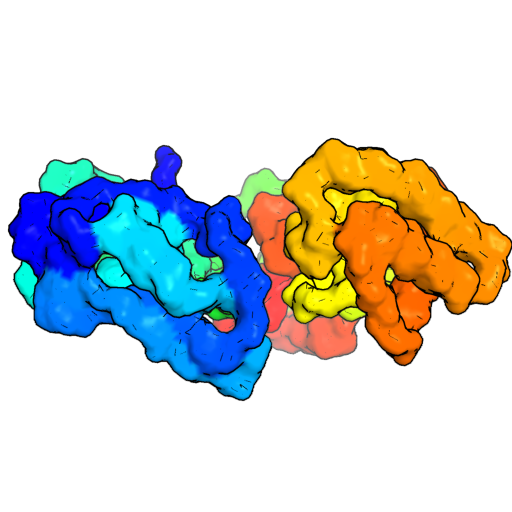22.336 12.883 1.00 96.62 85 ILE A N 1
ATOM 686 C CA . ILE A 1 85 ? -8.073 21.620 11.761 1.00 96.62 85 ILE A CA 1
ATOM 687 C C . ILE A 1 85 ? -7.351 20.381 12.299 1.00 96.62 85 ILE A C 1
ATOM 689 O O . ILE A 1 85 ? -6.709 20.433 13.347 1.00 96.62 85 ILE A O 1
ATOM 693 N N . CYS A 1 86 ? -7.451 19.257 11.595 1.00 96.38 86 CYS A N 1
ATOM 694 C CA . CYS A 1 86 ? -6.734 18.026 11.932 1.00 96.38 86 CYS A CA 1
ATOM 695 C C . CYS A 1 86 ? -6.515 17.152 10.694 1.00 96.38 86 CYS A C 1
ATOM 697 O O . CYS A 1 86 ? -7.024 17.460 9.621 1.00 96.38 86 CYS A O 1
ATOM 699 N N . THR A 1 87 ? -5.776 16.054 10.827 1.00 95.56 87 THR A N 1
ATOM 700 C CA . THR A 1 87 ? -5.688 15.008 9.796 1.00 95.56 87 THR A CA 1
ATOM 701 C C . THR A 1 87 ? -6.468 13.756 10.182 1.00 95.56 87 THR A C 1
ATOM 703 O O . THR A 1 87 ? -6.836 13.569 11.341 1.00 95.56 87 THR A O 1
ATOM 706 N N . HIS A 1 88 ? -6.680 12.851 9.226 1.00 94.25 88 HIS A N 1
ATOM 707 C CA . HIS A 1 88 ? -7.243 11.530 9.520 1.00 94.25 88 HIS A CA 1
ATOM 708 C C . HIS A 1 88 ? -6.416 10.772 10.577 1.00 94.25 88 HIS A C 1
ATOM 710 O O . HIS A 1 88 ? -6.990 10.199 11.499 1.00 94.25 88 HIS A O 1
ATOM 716 N N . ASP A 1 89 ? -5.081 10.845 10.525 1.00 92.62 89 ASP A N 1
ATOM 717 C CA . ASP A 1 89 ? -4.201 10.238 11.538 1.00 92.62 89 ASP A CA 1
ATOM 718 C C . ASP A 1 89 ? -4.438 10.819 12.945 1.00 92.62 89 ASP A C 1
ATOM 720 O O . ASP A 1 89 ? -4.405 10.087 13.940 1.00 92.62 89 ASP A O 1
ATOM 724 N N . ASP A 1 90 ? -4.721 12.121 13.043 1.00 95.94 90 ASP A N 1
ATOM 725 C CA . ASP A 1 90 ? -5.047 12.776 14.313 1.00 95.94 90 ASP A CA 1
ATOM 726 C C . ASP A 1 90 ? -6.396 12.297 14.858 1.00 95.94 90 ASP A C 1
ATOM 728 O O . ASP A 1 90 ? -6.499 11.975 16.043 1.00 95.94 90 ASP A O 1
ATOM 732 N N . VAL A 1 91 ? -7.414 12.179 13.996 1.00 97.00 91 VAL A N 1
ATOM 733 C CA . VAL A 1 91 ? -8.728 11.618 14.362 1.00 97.00 91 VAL A CA 1
ATOM 734 C C . VAL A 1 91 ? -8.562 10.202 14.910 1.00 97.00 91 VAL A C 1
ATOM 736 O O . VAL A 1 91 ? -9.067 9.897 15.992 1.00 97.00 91 VAL A O 1
ATOM 739 N N . ARG A 1 92 ? -7.809 9.345 14.208 1.00 96.06 92 ARG A N 1
ATOM 740 C CA . ARG A 1 92 ? -7.524 7.971 14.648 1.00 96.06 92 ARG A CA 1
ATOM 741 C C . ARG A 1 92 ? -6.828 7.952 16.007 1.00 96.06 92 ARG A C 1
ATOM 743 O O . ARG A 1 92 ? -7.245 7.210 16.892 1.00 96.06 92 ARG A O 1
ATOM 750 N N . THR A 1 93 ? -5.815 8.799 16.188 1.00 95.56 93 THR A N 1
ATOM 751 C CA . THR A 1 93 ? -5.068 8.917 17.450 1.00 95.56 93 THR A CA 1
ATOM 752 C C . THR A 1 93 ? -5.989 9.316 18.604 1.00 95.56 93 THR A C 1
ATOM 754 O O . THR A 1 93 ? -5.987 8.667 19.649 1.00 95.56 93 THR A O 1
ATOM 757 N N . VAL A 1 94 ? -6.819 10.346 18.412 1.00 97.00 94 VAL A N 1
ATOM 758 C CA . VAL A 1 94 ? -7.754 10.829 19.437 1.00 97.00 94 VAL A CA 1
ATOM 759 C C . VAL A 1 94 ? -8.789 9.766 19.792 1.00 97.00 94 VAL A C 1
ATOM 761 O O . VAL A 1 94 ? -8.994 9.514 20.977 1.00 97.00 94 VAL A O 1
ATOM 764 N N . ILE A 1 95 ? -9.411 9.109 18.805 1.00 97.12 95 ILE A N 1
ATOM 765 C CA . ILE A 1 95 ? -10.380 8.037 19.076 1.00 97.12 95 ILE A CA 1
ATOM 766 C C . ILE A 1 95 ? -9.717 6.886 19.831 1.00 97.12 95 ILE A C 1
ATOM 768 O O . ILE A 1 95 ? -10.269 6.418 20.824 1.00 97.12 95 ILE A O 1
ATOM 772 N N . GLN A 1 96 ? -8.527 6.452 19.410 1.00 96.00 96 GLN A N 1
ATOM 773 C CA . GLN A 1 96 ? -7.816 5.365 20.078 1.00 96.00 96 GLN A CA 1
ATOM 774 C C . GLN A 1 96 ? -7.551 5.677 21.557 1.00 96.00 96 GLN A C 1
ATOM 776 O O . GLN A 1 96 ? -7.743 4.812 22.410 1.00 96.00 96 GLN A O 1
ATOM 781 N N . LEU A 1 97 ? -7.144 6.909 21.872 1.00 95.75 97 LEU A N 1
ATOM 782 C CA . LEU A 1 97 ? -6.956 7.348 23.254 1.00 95.75 97 LEU A CA 1
ATOM 783 C C . LEU A 1 97 ? -8.292 7.440 24.007 1.00 95.75 97 LEU A C 1
ATOM 785 O O . LEU A 1 97 ? -8.379 7.013 25.155 1.00 95.75 97 LEU A O 1
ATOM 789 N N . ALA A 1 98 ? -9.340 7.961 23.367 1.00 96.00 98 ALA A N 1
ATOM 790 C CA . ALA A 1 98 ? -10.642 8.180 23.993 1.00 96.00 98 ALA A CA 1
ATOM 791 C C . ALA A 1 98 ? -11.346 6.868 24.367 1.00 96.00 98 ALA A C 1
ATOM 793 O O . ALA A 1 98 ? -11.994 6.781 25.409 1.00 96.00 98 ALA A O 1
ATOM 794 N N . LEU A 1 99 ? -11.172 5.822 23.554 1.00 95.31 99 LEU A N 1
ATOM 795 C CA . LEU A 1 99 ? -11.720 4.489 23.811 1.00 95.31 99 LEU A CA 1
ATOM 796 C C . LEU A 1 99 ? -11.107 3.798 25.044 1.00 95.31 99 LEU A C 1
ATOM 798 O O . LEU A 1 99 ? -11.613 2.757 25.463 1.00 95.31 99 LEU A O 1
ATOM 802 N N . ALA A 1 100 ? -10.067 4.365 25.668 1.00 93.19 100 ALA A N 1
ATOM 803 C CA . ALA A 1 100 ? -9.559 3.881 26.951 1.00 93.19 100 ALA A CA 1
ATOM 804 C C . ALA A 1 100 ? -10.550 4.106 28.112 1.00 93.19 100 ALA A C 1
ATOM 806 O O . ALA A 1 100 ? -10.499 3.384 29.110 1.00 93.19 100 ALA A O 1
ATOM 807 N N . THR A 1 101 ? -11.472 5.065 27.984 1.00 93.75 101 THR A N 1
ATOM 808 C CA . THR A 1 101 ? -12.462 5.398 29.017 1.00 93.75 101 THR A CA 1
ATOM 809 C C . THR A 1 101 ? -13.769 4.635 28.793 1.00 93.75 101 THR A C 1
ATOM 811 O O . THR A 1 101 ? -14.282 4.556 27.678 1.00 93.75 101 THR A O 1
ATOM 814 N N . GLU A 1 102 ? -14.342 4.064 29.856 1.00 93.69 102 GLU A N 1
ATOM 815 C CA . GLU A 1 102 ? -15.603 3.305 29.790 1.00 93.69 102 GLU A CA 1
ATOM 816 C C . GLU A 1 102 ? -16.790 4.159 29.325 1.00 93.69 102 GLU A C 1
ATOM 818 O O . GLU A 1 102 ? -17.509 3.750 28.420 1.00 93.69 102 GLU A O 1
ATOM 823 N N . GLU A 1 103 ? -16.912 5.385 29.835 1.00 95.44 103 GLU A N 1
ATOM 824 C CA . GLU A 1 103 ? -17.974 6.324 29.454 1.00 95.44 103 GLU A CA 1
ATOM 825 C C . GLU A 1 103 ? -18.001 6.618 27.942 1.00 95.44 103 GLU A C 1
ATOM 827 O O . GLU A 1 103 ? -19.057 6.599 27.304 1.00 95.44 103 GLU A O 1
ATOM 832 N N . VAL A 1 104 ? -16.827 6.821 27.333 1.00 95.94 104 VAL A N 1
ATOM 833 C CA . VAL A 1 104 ? -16.710 7.027 25.883 1.00 95.94 104 VAL A CA 1
ATOM 834 C C . VAL A 1 104 ? -17.105 5.760 25.128 1.00 95.94 104 VAL A C 1
ATOM 836 O O . VAL A 1 104 ? -17.856 5.845 24.156 1.00 95.94 104 VAL A O 1
ATOM 839 N N . ARG A 1 105 ? -16.650 4.579 25.573 1.00 95.50 105 ARG A N 1
ATOM 840 C CA . ARG A 1 105 ? -17.012 3.300 24.937 1.00 95.50 105 ARG A CA 1
ATOM 841 C C . ARG A 1 105 ? -18.520 3.062 24.951 1.00 95.50 105 ARG A C 1
ATOM 843 O O . ARG A 1 105 ? -19.066 2.666 23.923 1.00 95.50 105 ARG A O 1
ATOM 850 N N . ASP A 1 106 ? -19.196 3.352 26.058 1.00 96.00 106 ASP A N 1
ATOM 851 C CA . ASP A 1 106 ? -20.650 3.196 26.180 1.00 96.00 106 ASP A CA 1
ATOM 852 C C . ASP A 1 106 ? -21.416 4.162 25.267 1.00 96.00 106 ASP A C 1
ATOM 854 O O . ASP A 1 106 ? -22.401 3.780 24.618 1.00 96.00 106 ASP A O 1
ATOM 858 N N . SER A 1 107 ? -20.938 5.403 25.158 1.00 96.88 107 SER A N 1
ATOM 859 C CA . SER A 1 107 ? -21.505 6.399 24.246 1.00 96.88 107 SER A CA 1
ATOM 860 C C . SER A 1 107 ? -21.333 5.997 22.780 1.00 96.88 107 SER A C 1
ATOM 862 O O . SER A 1 107 ? -22.298 6.035 22.012 1.00 96.88 107 SER A O 1
ATOM 864 N N . VAL A 1 108 ? -20.139 5.534 22.393 1.00 96.31 108 VAL A N 1
ATOM 865 C CA . VAL A 1 108 ? -19.855 5.032 21.039 1.00 96.31 108 VAL A CA 1
ATOM 866 C C . VAL A 1 108 ? -20.697 3.796 20.728 1.00 96.31 108 VAL A C 1
ATOM 868 O O . VAL A 1 108 ? -21.292 3.717 19.656 1.00 96.31 108 VAL A O 1
ATOM 871 N N . LEU A 1 109 ? -20.815 2.850 21.663 1.00 96.38 109 LEU A N 1
ATOM 872 C CA . LEU A 1 109 ? -21.650 1.659 21.497 1.00 96.38 109 LEU A CA 1
ATOM 873 C C . LEU A 1 109 ? -23.118 2.040 21.270 1.00 96.38 109 LEU A C 1
ATOM 875 O O . LEU A 1 109 ? -23.771 1.493 20.379 1.00 96.38 109 LEU A O 1
ATOM 879 N N . THR A 1 110 ? -23.633 3.000 22.041 1.00 95.88 110 THR A N 1
ATOM 880 C CA . THR A 1 110 ? -25.001 3.516 21.887 1.00 95.88 110 THR A CA 1
ATOM 881 C C . THR A 1 110 ? -25.193 4.207 20.541 1.00 95.88 110 THR A C 1
ATOM 883 O O . THR A 1 110 ? -26.196 3.965 19.864 1.00 95.88 110 THR A O 1
ATOM 886 N N . PHE A 1 111 ? -24.229 5.024 20.117 1.00 95.69 111 PHE A N 1
ATOM 887 C CA . PHE A 1 111 ? -24.245 5.649 18.800 1.00 95.69 111 PHE A CA 1
ATOM 888 C C . PHE A 1 111 ? -24.292 4.593 17.694 1.00 95.69 111 PHE A C 1
ATOM 890 O O . PHE A 1 111 ? -25.240 4.575 16.917 1.00 95.69 111 PHE A O 1
ATOM 897 N N . VAL A 1 112 ? -23.353 3.644 17.682 1.00 95.25 112 VAL A N 1
ATOM 898 C CA . VAL A 1 112 ? -23.296 2.571 16.676 1.00 95.25 112 VAL A CA 1
ATOM 899 C C . VAL A 1 112 ? -24.599 1.771 16.644 1.00 95.25 112 VAL A C 1
ATOM 901 O O . VAL A 1 112 ? -25.143 1.529 15.569 1.00 95.25 112 VAL A O 1
ATOM 904 N N . ARG A 1 113 ? -25.159 1.424 17.811 1.00 95.44 113 ARG A N 1
ATOM 905 C CA . ARG A 1 113 ? -26.444 0.713 17.913 1.00 95.44 113 ARG A CA 1
ATOM 906 C C . ARG A 1 113 ? -27.617 1.489 17.303 1.00 95.44 113 ARG A C 1
ATOM 908 O O . ARG A 1 113 ? -28.559 0.873 16.814 1.00 95.44 113 ARG A O 1
ATOM 915 N N . THR A 1 114 ? -27.604 2.817 17.387 1.00 94.44 114 THR A N 1
ATOM 916 C CA . THR A 1 114 ? -28.734 3.663 16.971 1.00 94.44 114 THR A CA 1
ATOM 917 C C . THR A 1 114 ? -28.619 4.153 15.532 1.00 94.44 114 THR A C 1
ATOM 919 O O . THR A 1 114 ? -29.645 4.361 14.886 1.00 94.44 114 THR A O 1
ATOM 922 N N . THR A 1 115 ? -27.402 4.309 15.010 1.00 93.62 115 THR A N 1
ATOM 923 C CA . THR A 1 115 ? -27.157 4.873 13.676 1.00 93.62 115 THR A CA 1
ATOM 924 C C . THR A 1 115 ? -26.847 3.817 12.622 1.00 93.62 115 THR A C 1
ATOM 926 O O . THR A 1 115 ? -27.097 4.046 11.437 1.00 93.62 115 THR A O 1
ATOM 929 N N . MET A 1 116 ? -26.357 2.640 13.021 1.00 92.31 116 MET A N 1
ATOM 930 C CA . MET A 1 116 ? -25.950 1.586 12.095 1.00 92.31 116 MET A CA 1
ATOM 931 C C . MET A 1 116 ? -26.920 0.409 12.149 1.00 92.31 116 MET A C 1
ATOM 933 O O . MET A 1 116 ? -27.229 -0.125 13.205 1.00 92.31 116 MET A O 1
ATOM 937 N N . ARG A 1 117 ? -27.386 -0.042 10.981 1.00 91.94 117 ARG A N 1
ATOM 938 C CA . ARG A 1 117 ? -28.182 -1.277 10.864 1.00 91.94 117 ARG A CA 1
ATOM 939 C C . ARG A 1 117 ? -27.302 -2.509 10.656 1.00 91.94 117 ARG A C 1
ATOM 941 O O . ARG A 1 117 ? -27.607 -3.591 11.152 1.00 91.94 117 ARG A O 1
ATOM 948 N N . SER A 1 118 ? -26.247 -2.349 9.867 1.00 93.88 118 SER A N 1
ATOM 949 C CA . SER A 1 118 ? -25.320 -3.410 9.484 1.00 93.88 118 SER A CA 1
ATOM 950 C C . SER A 1 118 ? -23.970 -2.814 9.106 1.00 93.88 118 SER A C 1
ATOM 952 O O . SER A 1 118 ? -23.928 -1.710 8.561 1.00 93.88 118 SER A O 1
ATOM 954 N N . LEU A 1 119 ? -22.896 -3.566 9.322 1.00 93.88 119 LEU A N 1
ATOM 955 C CA . LEU A 1 119 ? -21.533 -3.200 8.950 1.00 93.88 119 LEU A CA 1
ATOM 956 C C . LEU A 1 119 ? -20.963 -4.257 7.999 1.00 93.88 119 LEU A C 1
ATOM 958 O O . LEU A 1 119 ? -20.921 -5.439 8.329 1.00 93.88 119 LEU A O 1
ATOM 962 N N . ILE A 1 120 ? -20.521 -3.832 6.817 1.00 95.69 120 ILE A N 1
ATOM 963 C CA . ILE A 1 120 ? -19.811 -4.691 5.865 1.00 95.69 120 ILE A CA 1
ATOM 964 C C . ILE A 1 120 ? -18.400 -4.134 5.731 1.00 95.69 120 ILE A C 1
ATOM 966 O O . ILE A 1 120 ? -18.240 -2.984 5.323 1.00 95.69 120 ILE A O 1
ATOM 970 N N . VAL A 1 121 ? -17.404 -4.936 6.094 1.00 95.62 121 VAL A N 1
ATOM 971 C CA . VAL A 1 121 ? -15.987 -4.572 6.015 1.00 95.62 121 VAL A CA 1
ATOM 972 C C . VAL A 1 121 ? -15.340 -5.413 4.931 1.00 95.62 121 VAL A C 1
ATOM 974 O O . VAL A 1 121 ? -15.263 -6.634 5.063 1.00 95.62 121 VAL A O 1
ATOM 977 N N . ASP A 1 122 ? -14.902 -4.756 3.864 1.00 94.75 122 ASP A N 1
ATOM 978 C CA . ASP A 1 122 ? -14.073 -5.373 2.832 1.00 94.75 122 ASP A CA 1
ATOM 979 C C . ASP A 1 122 ? -12.587 -5.276 3.209 1.00 94.75 122 ASP A C 1
ATOM 981 O O . ASP A 1 122 ? -12.202 -4.402 3.986 1.00 94.75 122 ASP A O 1
ATOM 985 N N . GLU A 1 123 ? -11.761 -6.178 2.678 1.00 94.44 123 GLU A N 1
ATOM 986 C CA . GLU A 1 123 ? -10.322 -6.280 2.969 1.00 94.44 123 GLU A CA 1
ATOM 987 C C . GLU A 1 123 ? -9.983 -6.281 4.477 1.00 94.44 123 GLU A C 1
ATOM 989 O O . GLU A 1 123 ? -9.014 -5.663 4.916 1.00 94.44 123 GLU A O 1
ATOM 994 N N . VAL A 1 124 ? -10.743 -7.022 5.296 1.00 95.88 124 VAL A N 1
ATOM 995 C CA . VAL A 1 124 ? -10.585 -7.034 6.767 1.00 95.88 124 VAL A CA 1
ATOM 996 C C . VAL A 1 124 ? -9.156 -7.359 7.235 1.00 95.88 124 VAL A C 1
ATOM 998 O O . VAL A 1 124 ? -8.735 -6.893 8.286 1.00 95.88 124 VAL A O 1
ATOM 1001 N N . PHE A 1 125 ? -8.368 -8.096 6.443 1.00 95.12 125 PHE A N 1
ATOM 1002 C CA . PHE A 1 125 ? -6.963 -8.416 6.740 1.00 95.12 125 PHE A CA 1
ATOM 1003 C C . PHE A 1 125 ? -5.989 -7.236 6.631 1.00 95.12 125 PHE A C 1
ATOM 1005 O O . PHE A 1 125 ? -4.843 -7.357 7.070 1.00 95.12 125 PHE A O 1
ATOM 1012 N N . ASP A 1 126 ? -6.440 -6.103 6.098 1.00 94.06 126 ASP A N 1
ATOM 1013 C CA . ASP A 1 126 ? -5.691 -4.849 6.083 1.00 94.06 126 ASP A CA 1
ATOM 1014 C C . ASP A 1 126 ? -6.039 -3.932 7.271 1.00 94.06 126 ASP A C 1
ATOM 1016 O O . ASP A 1 126 ? -5.401 -2.893 7.444 1.00 94.06 126 ASP A O 1
ATOM 1020 N N . ALA A 1 127 ? -7.011 -4.316 8.108 1.00 95.06 127 ALA A N 1
ATOM 1021 C CA . ALA A 1 127 ? -7.433 -3.558 9.281 1.00 95.06 127 ALA A CA 1
ATOM 1022 C C . ALA A 1 127 ? -6.311 -3.467 10.328 1.00 95.06 127 ALA A C 1
ATOM 1024 O O . ALA A 1 127 ? -5.647 -4.461 10.648 1.00 95.06 127 ALA A O 1
ATOM 1025 N N . ASN A 1 128 ? -6.103 -2.275 10.890 1.00 95.06 128 ASN A N 1
ATOM 1026 C CA . ASN A 1 128 ? -5.239 -2.101 12.059 1.00 95.06 128 ASN A CA 1
ATOM 1027 C C . ASN A 1 128 ? -6.023 -2.311 13.366 1.00 95.06 128 ASN A C 1
ATOM 1029 O O . ASN A 1 128 ? -7.223 -2.572 13.354 1.00 95.06 128 ASN A O 1
ATOM 1033 N N . THR A 1 129 ? -5.349 -2.194 14.513 1.00 95.31 129 THR A N 1
ATOM 1034 C CA . THR A 1 129 ? -5.970 -2.420 15.829 1.00 95.31 129 THR A CA 1
ATOM 1035 C C . THR A 1 129 ? -7.238 -1.587 16.042 1.00 95.31 129 THR A C 1
ATOM 1037 O O . THR A 1 129 ? -8.244 -2.135 16.472 1.00 95.31 129 THR A O 1
ATOM 1040 N N . LEU A 1 130 ? -7.220 -0.295 15.692 1.00 95.50 130 LEU A N 1
ATOM 1041 C CA . LEU A 1 130 ? -8.365 0.591 15.912 1.00 95.50 130 LEU A CA 1
ATOM 1042 C C . LEU A 1 130 ? -9.567 0.206 15.039 1.00 95.50 130 LEU A C 1
ATOM 1044 O O . LEU A 1 130 ? -10.710 0.271 15.486 1.00 95.50 130 LEU A O 1
ATOM 1048 N N . ASP A 1 131 ? -9.310 -0.219 13.801 1.00 95.94 131 ASP A N 1
ATOM 1049 C CA . ASP A 1 131 ? -10.358 -0.709 12.903 1.00 95.94 131 ASP A CA 1
ATOM 1050 C C . ASP A 1 131 ? -11.017 -1.974 13.477 1.00 95.94 131 ASP A C 1
ATOM 1052 O O . ASP A 1 131 ? -12.241 -2.107 13.465 1.00 95.94 131 ASP A O 1
ATOM 1056 N N . LEU A 1 132 ? -10.213 -2.889 14.032 1.00 95.81 132 LEU A N 1
ATOM 1057 C CA . LEU A 1 132 ? -10.704 -4.104 14.685 1.00 95.81 132 LEU A CA 1
ATOM 1058 C C . LEU A 1 132 ? -11.468 -3.798 15.983 1.00 95.81 132 LEU A C 1
ATOM 1060 O O . LEU A 1 132 ? -12.484 -4.442 16.242 1.00 95.81 132 LEU A O 1
ATOM 1064 N N . ASP A 1 133 ? -11.039 -2.801 16.762 1.00 94.81 133 ASP A N 1
ATOM 1065 C CA . ASP A 1 133 ? -11.752 -2.341 17.960 1.00 94.81 133 ASP A CA 1
ATOM 1066 C C . ASP A 1 133 ? -13.135 -1.776 17.603 1.00 94.81 133 ASP A C 1
ATOM 1068 O O . ASP A 1 133 ? -14.125 -2.076 18.271 1.00 94.81 133 ASP A O 1
ATOM 1072 N N . LEU A 1 134 ? -13.240 -1.018 16.507 1.00 94.56 134 LEU A N 1
ATOM 1073 C CA . LEU A 1 134 ? -14.525 -0.532 16.004 1.00 94.56 134 LEU A CA 1
ATOM 1074 C C . LEU A 1 134 ? -15.449 -1.687 15.584 1.00 94.56 134 LEU A C 1
ATOM 1076 O O . LEU A 1 134 ? -16.643 -1.668 15.892 1.00 94.56 134 LEU A O 1
ATOM 1080 N N . ILE A 1 135 ? -14.907 -2.711 14.920 1.00 95.56 135 ILE A N 1
ATOM 1081 C CA . ILE A 1 135 ? -15.668 -3.918 14.564 1.00 95.56 135 ILE A CA 1
ATOM 1082 C C . ILE A 1 135 ? -16.127 -4.661 15.830 1.00 95.56 135 ILE A C 1
ATOM 1084 O O . ILE A 1 135 ? -17.278 -5.095 15.895 1.00 95.56 135 ILE A O 1
ATOM 1088 N N . ASP A 1 136 ? -15.274 -4.771 16.855 1.00 95.25 136 ASP A N 1
ATOM 1089 C CA . ASP A 1 136 ? -15.619 -5.373 18.152 1.00 95.25 136 ASP A CA 1
ATOM 1090 C C . ASP A 1 136 ? -16.753 -4.602 18.848 1.00 95.25 136 ASP A C 1
ATOM 1092 O O . ASP A 1 136 ? -17.707 -5.212 19.337 1.00 95.25 136 ASP A O 1
ATOM 1096 N N . ILE A 1 137 ? -16.705 -3.265 18.834 1.00 94.69 137 ILE A N 1
ATOM 1097 C CA . ILE A 1 137 ? -17.773 -2.409 19.369 1.00 94.69 137 ILE A CA 1
ATOM 1098 C C . ILE A 1 137 ? -19.081 -2.626 18.604 1.00 94.69 137 ILE A C 1
ATOM 1100 O O . ILE A 1 137 ? -20.128 -2.807 19.229 1.00 94.69 137 ILE A O 1
ATOM 1104 N N . ALA A 1 138 ? -19.042 -2.658 17.270 1.00 94.62 138 ALA A N 1
ATOM 1105 C CA . ALA A 1 138 ? -20.227 -2.921 16.456 1.00 94.62 138 ALA A CA 1
ATOM 1106 C C . ALA A 1 138 ? -20.836 -4.301 16.758 1.00 94.62 138 ALA A C 1
ATOM 1108 O O . ALA A 1 138 ? -22.061 -4.436 16.840 1.00 94.62 138 ALA A O 1
ATOM 1109 N N . ALA A 1 139 ? -19.997 -5.313 16.997 1.00 94.69 139 ALA A N 1
ATOM 1110 C CA . ALA A 1 139 ? -20.455 -6.656 17.333 1.00 94.69 139 ALA A CA 1
ATOM 1111 C C . ALA A 1 139 ? -21.156 -6.665 18.700 1.00 94.69 139 ALA A C 1
ATOM 1113 O O . ALA A 1 139 ? -22.274 -7.164 18.829 1.00 94.69 139 ALA A O 1
ATOM 1114 N N . ARG A 1 140 ? -20.563 -6.008 19.709 1.00 94.12 140 ARG A N 1
ATOM 1115 C CA . ARG A 1 140 ? -21.169 -5.825 21.045 1.00 94.12 140 ARG A CA 1
ATOM 1116 C C . ARG A 1 140 ? -22.449 -4.992 21.017 1.00 94.12 140 ARG A C 1
ATOM 1118 O O . ARG A 1 140 ? -23.352 -5.209 21.827 1.00 94.12 140 ARG A O 1
ATOM 1125 N N . ALA A 1 141 ? -22.549 -4.044 20.090 1.00 94.81 141 ALA A N 1
ATOM 1126 C CA . ALA A 1 141 ? -23.759 -3.263 19.874 1.00 94.81 141 ALA A CA 1
ATOM 1127 C C . ALA A 1 141 ? -24.924 -4.118 19.332 1.00 94.81 141 ALA A C 1
ATOM 1129 O O . ALA A 1 141 ? -26.074 -3.685 19.437 1.00 94.81 141 ALA A O 1
ATOM 1130 N N . GLY A 1 142 ? -24.659 -5.338 18.848 1.00 93.69 142 GLY A N 1
ATOM 1131 C CA . GLY A 1 142 ? -25.654 -6.244 18.269 1.00 93.69 142 GLY A CA 1
ATOM 1132 C C . GLY A 1 142 ? -25.934 -5.961 16.793 1.00 93.69 142 GLY A C 1
ATOM 1133 O O . GLY A 1 142 ? -26.991 -6.334 16.285 1.00 93.69 142 GLY A O 1
ATOM 1134 N N . ILE A 1 143 ? -25.018 -5.267 16.113 1.00 94.69 143 ILE A N 1
ATOM 1135 C CA . ILE A 1 143 ? -25.139 -4.948 14.692 1.00 94.69 143 ILE A CA 1
ATOM 1136 C C . ILE A 1 143 ? -24.832 -6.189 13.853 1.00 94.69 143 ILE A C 1
ATOM 1138 O O . ILE A 1 143 ? -23.954 -6.981 14.188 1.00 94.69 143 ILE A O 1
ATOM 1142 N N . ALA A 1 144 ? -25.543 -6.363 12.737 1.00 93.69 144 ALA A N 1
ATOM 1143 C CA . ALA A 1 144 ? -25.229 -7.420 11.780 1.00 93.69 144 ALA A CA 1
ATOM 1144 C C . ALA A 1 144 ? -23.922 -7.088 11.042 1.00 93.69 144 ALA A C 1
ATOM 1146 O O . ALA A 1 144 ? -23.852 -6.068 10.353 1.00 93.69 144 ALA A O 1
ATOM 1147 N N . ILE A 1 145 ? -22.901 -7.942 11.167 1.00 96.12 145 ILE A N 1
ATOM 1148 C CA . ILE A 1 145 ? -21.571 -7.705 10.588 1.00 96.12 145 ILE A CA 1
ATOM 1149 C C . ILE A 1 145 ? -21.251 -8.747 9.519 1.00 96.12 145 ILE A C 1
ATOM 1151 O O . ILE A 1 145 ? -21.476 -9.939 9.705 1.00 96.12 145 ILE A O 1
ATOM 1155 N N . THR A 1 146 ? -20.690 -8.298 8.399 1.00 96.81 146 THR A N 1
ATOM 1156 C CA . THR A 1 146 ? -20.064 -9.152 7.383 1.00 96.81 146 THR A CA 1
ATOM 1157 C C . THR A 1 146 ? -18.624 -8.706 7.180 1.00 96.81 146 THR A C 1
ATOM 1159 O O . THR A 1 146 ? -18.374 -7.543 6.871 1.00 96.81 146 THR A O 1
ATOM 1162 N N . LEU A 1 147 ? -17.682 -9.630 7.356 1.00 97.06 147 LEU A N 1
ATOM 1163 C CA . LEU A 1 147 ? -16.258 -9.401 7.129 1.00 97.06 147 LEU A CA 1
ATOM 1164 C C . LEU A 1 147 ? -15.843 -10.148 5.862 1.00 97.06 147 LEU A C 1
ATOM 1166 O O . LEU A 1 147 ? -16.115 -11.341 5.732 1.00 97.06 147 LEU A O 1
ATOM 1170 N N . VAL A 1 148 ? -15.199 -9.448 4.935 1.00 96.69 148 VAL A N 1
ATOM 1171 C CA . VAL A 1 148 ? -14.703 -9.991 3.669 1.00 96.69 148 VAL A CA 1
ATOM 1172 C C . VAL A 1 148 ? -13.203 -9.739 3.598 1.00 96.69 148 VAL A C 1
ATOM 1174 O O . VAL A 1 148 ? -12.725 -8.664 3.946 1.00 96.69 148 VAL A O 1
ATOM 1177 N N . GLY A 1 149 ? -12.435 -10.742 3.180 1.00 95.19 149 GLY A N 1
ATOM 1178 C CA . GLY A 1 149 ? -11.001 -10.590 2.965 1.00 95.19 149 GLY A CA 1
ATOM 1179 C C . GLY A 1 149 ? -10.294 -11.917 2.709 1.00 95.19 149 GLY A C 1
ATOM 1180 O O . GLY A 1 149 ? -10.870 -12.990 2.874 1.00 95.19 149 GLY A O 1
ATOM 1181 N N . ASP A 1 150 ? -9.026 -11.833 2.306 1.00 94.94 150 ASP A N 1
ATOM 1182 C CA . ASP A 1 150 ? -8.161 -12.987 2.051 1.00 94.94 150 ASP A CA 1
ATOM 1183 C C . ASP A 1 150 ? -6.869 -12.864 2.880 1.00 94.94 150 ASP A C 1
ATOM 1185 O O . ASP A 1 150 ? -6.084 -11.939 2.631 1.00 94.94 150 ASP A O 1
ATOM 1189 N N . PRO A 1 151 ? -6.588 -13.787 3.824 1.00 94.50 151 PRO A N 1
ATOM 1190 C CA . PRO A 1 151 ? -5.367 -13.734 4.623 1.00 94.50 151 PRO A CA 1
ATOM 1191 C C . PRO A 1 151 ? -4.110 -13.791 3.754 1.00 94.50 151 PRO A C 1
ATOM 1193 O O . PRO A 1 151 ? -3.096 -13.215 4.130 1.00 94.50 151 PRO A O 1
ATOM 1196 N N . TRP A 1 152 ? -4.162 -14.415 2.570 1.00 95.06 152 TRP A N 1
ATOM 1197 C CA . TRP A 1 152 ? -3.025 -14.488 1.649 1.00 95.06 152 TRP A CA 1
ATOM 1198 C C . TRP A 1 152 ? -2.684 -13.159 0.969 1.00 95.06 152 TRP A C 1
ATOM 1200 O O . TRP A 1 152 ? -1.615 -13.039 0.372 1.00 95.06 152 TRP A O 1
ATOM 1210 N N . GLN A 1 153 ? -3.561 -12.157 1.058 1.00 94.44 153 GLN A N 1
ATOM 1211 C CA . GLN A 1 153 ? -3.362 -10.839 0.450 1.00 94.44 153 GLN A CA 1
ATOM 1212 C C . GLN A 1 153 ? -3.039 -9.748 1.484 1.00 94.44 153 GLN A C 1
ATOM 1214 O O . GLN A 1 153 ? -2.986 -8.572 1.133 1.00 94.44 153 GLN A O 1
ATOM 1219 N N . ALA A 1 154 ? -2.779 -10.112 2.742 1.00 94.62 154 ALA A N 1
ATOM 1220 C CA . ALA A 1 154 ? -2.473 -9.167 3.817 1.00 94.62 154 ALA A CA 1
ATOM 1221 C C . ALA A 1 154 ? -1.034 -8.611 3.712 1.00 94.62 154 ALA A C 1
ATOM 1223 O O . ALA A 1 154 ? -0.087 -9.206 4.235 1.00 94.62 154 ALA A O 1
ATOM 1224 N N . LEU A 1 155 ? -0.842 -7.485 3.016 1.00 92.56 155 LEU A N 1
ATOM 1225 C CA . LEU A 1 155 ? 0.490 -6.909 2.734 1.00 92.56 155 LEU A CA 1
ATOM 1226 C C . LEU A 1 155 ? 0.757 -5.548 3.397 1.00 92.56 155 LEU A C 1
ATOM 1228 O O . LEU A 1 155 ? 1.812 -4.962 3.186 1.00 92.56 155 LEU A O 1
ATOM 1232 N N . TYR A 1 156 ? -0.176 -5.007 4.180 1.00 90.69 156 TYR A N 1
ATOM 1233 C CA . TYR A 1 156 ? -0.054 -3.650 4.729 1.00 90.69 156 TYR A CA 1
ATOM 1234 C C . TYR A 1 156 ? 0.386 -3.605 6.199 1.00 90.69 156 TYR A C 1
ATOM 1236 O O . TYR A 1 156 ? 0.061 -2.659 6.916 1.00 90.69 156 TYR A O 1
ATOM 1244 N N . ALA A 1 157 ? 1.185 -4.576 6.657 1.00 90.00 157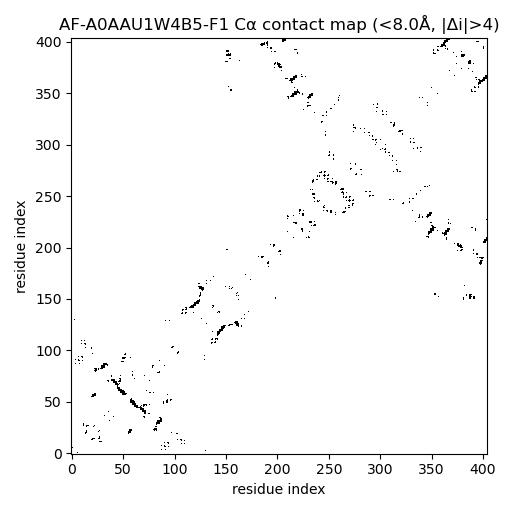 ALA A N 1
ATOM 1245 C CA . ALA A 1 157 ? 1.721 -4.577 8.025 1.00 90.00 157 ALA A CA 1
ATOM 1246 C C . ALA A 1 157 ? 2.560 -3.316 8.318 1.00 90.00 157 ALA A C 1
ATOM 1248 O O . ALA A 1 157 ? 2.491 -2.752 9.407 1.00 90.00 157 ALA A O 1
ATOM 1249 N N . PHE A 1 158 ? 3.271 -2.789 7.314 1.00 84.62 158 PHE A N 1
ATOM 1250 C CA . PHE A 1 158 ? 4.009 -1.523 7.419 1.00 84.62 158 PHE A CA 1
ATOM 1251 C C . PHE A 1 158 ? 3.117 -0.284 7.642 1.00 84.62 158 PHE A C 1
ATOM 1253 O O . PHE A 1 158 ? 3.629 0.760 8.040 1.00 84.62 158 PHE A O 1
ATOM 1260 N N . ARG A 1 159 ? 1.803 -0.387 7.388 1.00 85.06 159 ARG A N 1
ATOM 1261 C CA . ARG A 1 159 ? 0.782 0.628 7.714 1.00 85.06 159 ARG A CA 1
ATOM 1262 C C . ARG A 1 159 ? 0.028 0.313 9.012 1.00 85.06 159 ARG A C 1
ATOM 1264 O O . ARG A 1 159 ? -0.950 0.978 9.326 1.00 85.06 159 ARG A O 1
ATOM 1271 N N . GLY A 1 160 ? 0.469 -0.699 9.759 1.00 91.75 160 GLY A N 1
ATOM 1272 C CA . GLY A 1 160 ? -0.130 -1.099 11.029 1.00 91.75 160 GLY A CA 1
ATOM 1273 C C . GLY A 1 160 ? -1.240 -2.144 10.923 1.00 91.75 160 GLY A C 1
ATOM 1274 O O . GLY A 1 160 ? -1.870 -2.411 11.942 1.00 91.75 160 GLY A O 1
ATOM 1275 N N . ALA A 1 161 ? -1.481 -2.744 9.749 1.00 93.94 161 ALA A N 1
ATOM 1276 C CA . ALA A 1 161 ? -2.439 -3.845 9.618 1.00 93.94 161 ALA A CA 1
ATOM 1277 C C . ALA A 1 161 ? -2.073 -5.016 10.548 1.00 93.94 161 ALA A C 1
ATOM 1279 O O . ALA A 1 161 ? -0.893 -5.359 10.675 1.00 93.94 161 ALA A O 1
ATOM 1280 N N . ARG A 1 162 ? -3.080 -5.631 11.182 1.00 95.44 162 ARG A N 1
ATOM 1281 C CA . ARG A 1 162 ? -2.926 -6.696 12.192 1.00 95.44 162 ARG A CA 1
ATOM 1282 C C . ARG A 1 162 ? -3.710 -7.966 11.818 1.00 95.44 162 ARG A C 1
ATOM 1284 O O . ARG A 1 162 ? -4.622 -8.360 12.552 1.00 95.44 162 ARG A O 1
ATOM 1291 N N . PRO A 1 163 ? -3.393 -8.630 10.688 1.00 94.69 163 PRO A N 1
ATOM 1292 C CA . PRO A 1 163 ? -4.128 -9.810 10.228 1.00 94.69 163 PRO A CA 1
ATOM 1293 C C . PRO A 1 163 ? -4.144 -10.963 11.245 1.00 94.69 163 PRO A C 1
ATOM 1295 O O . PRO A 1 163 ? -5.072 -11.768 11.256 1.00 94.69 163 PRO A O 1
ATOM 1298 N N . GLU A 1 164 ? -3.141 -11.043 12.121 1.00 94.00 164 GLU A N 1
ATOM 1299 C CA . GLU A 1 164 ? -3.033 -12.057 13.169 1.00 94.00 164 GLU A CA 1
ATOM 1300 C C . GLU A 1 164 ? -4.095 -11.938 14.273 1.00 94.00 164 GLU A C 1
ATOM 1302 O O . GLU A 1 164 ? -4.325 -12.908 14.991 1.00 94.00 164 GLU A O 1
ATOM 1307 N N . LEU A 1 165 ? -4.758 -10.782 14.406 1.00 95.19 165 LEU A N 1
ATOM 1308 C CA . LEU A 1 165 ? -5.801 -10.551 15.415 1.00 95.19 165 LEU A CA 1
ATOM 1309 C C . LEU A 1 165 ? -7.202 -10.976 14.938 1.00 95.19 165 LEU A C 1
ATOM 1311 O O . LEU A 1 165 ? -8.126 -11.112 15.738 1.00 95.19 165 LEU A O 1
ATOM 1315 N N . ILE A 1 166 ? -7.375 -11.220 13.638 1.00 94.75 166 ILE A N 1
ATOM 1316 C CA . ILE A 1 166 ? -8.679 -11.544 13.041 1.00 94.75 166 ILE A CA 1
ATOM 1317 C C . ILE A 1 166 ? -9.236 -12.894 13.509 1.00 94.75 166 ILE A C 1
ATOM 1319 O O . ILE A 1 166 ? -10.425 -12.942 13.829 1.00 94.75 166 ILE A O 1
ATOM 1323 N N . PRO A 1 167 ? -8.443 -13.982 13.620 1.00 93.44 167 PRO A N 1
ATOM 1324 C CA . PRO A 1 167 ? -8.949 -15.246 14.156 1.00 93.44 167 PRO A CA 1
ATOM 1325 C C . PRO A 1 167 ? -9.533 -15.112 15.569 1.00 93.44 167 PRO A C 1
ATOM 1327 O O . PRO A 1 167 ? -10.548 -15.736 15.877 1.00 93.44 167 PRO A O 1
ATOM 1330 N N . GLU A 1 168 ? -8.932 -14.270 16.416 1.00 93.50 168 GLU A N 1
ATOM 1331 C CA . GLU A 1 168 ? -9.441 -14.003 17.763 1.00 93.50 168 GLU A CA 1
ATOM 1332 C C . GLU A 1 168 ? -10.785 -13.264 17.716 1.00 93.50 168 GLU A C 1
ATOM 1334 O O . GLU A 1 168 ? -11.729 -13.660 18.401 1.00 93.50 168 GLU A O 1
ATOM 1339 N N . LEU A 1 169 ? -10.899 -12.232 16.872 1.00 93.88 169 LEU A N 1
ATOM 1340 C CA . LEU A 1 169 ? -12.145 -11.487 16.671 1.00 93.88 169 LEU A CA 1
ATOM 1341 C C . LEU A 1 169 ? -13.283 -12.399 16.177 1.00 93.88 169 LEU A C 1
ATOM 1343 O O . LEU A 1 169 ? -14.396 -12.340 16.704 1.00 93.88 169 LEU A O 1
ATOM 1347 N N . ILE A 1 170 ? -12.990 -13.272 15.205 1.00 93.31 170 ILE A N 1
ATOM 1348 C CA . ILE A 1 170 ? -13.932 -14.264 14.663 1.00 93.31 170 ILE A CA 1
ATOM 1349 C C . ILE A 1 170 ? -14.424 -15.198 15.775 1.00 93.31 170 ILE A C 1
ATOM 1351 O O . ILE A 1 170 ? -15.633 -15.391 15.926 1.00 93.31 170 ILE A O 1
ATOM 1355 N N . GLY A 1 171 ? -13.498 -15.748 16.569 1.00 92.75 171 GLY A N 1
ATOM 1356 C CA . GLY A 1 171 ? -13.815 -16.672 17.659 1.00 92.75 171 GLY A CA 1
ATOM 1357 C C . GLY A 1 171 ? -14.616 -16.022 18.789 1.00 92.75 171 GLY A C 1
ATOM 1358 O O . GLY A 1 171 ? -15.545 -16.636 19.312 1.00 92.75 171 GLY A O 1
ATOM 1359 N N . ARG A 1 172 ? -14.305 -14.767 19.134 1.00 93.88 172 ARG A N 1
ATOM 1360 C CA . ARG A 1 172 ? -14.962 -14.017 20.217 1.00 93.88 172 ARG A CA 1
ATOM 1361 C C . ARG A 1 172 ? -16.449 -13.767 19.960 1.00 93.88 172 ARG A C 1
ATOM 1363 O O . ARG A 1 172 ? -17.239 -13.842 20.896 1.00 93.88 172 ARG A O 1
ATOM 1370 N N . HIS A 1 173 ? -16.820 -13.481 18.713 1.00 93.00 173 HIS A N 1
ATOM 1371 C CA . HIS A 1 173 ? -18.196 -13.129 18.328 1.00 93.00 173 HIS A CA 1
ATOM 1372 C C . HIS A 1 173 ? -18.925 -14.235 17.559 1.00 93.00 173 HIS A C 1
ATOM 1374 O O . HIS A 1 173 ? -20.003 -13.997 17.022 1.00 93.00 173 HIS A O 1
ATOM 1380 N N . ALA A 1 174 ? -18.351 -15.443 17.512 1.00 89.31 174 ALA A N 1
ATOM 1381 C CA . ALA A 1 174 ? -18.930 -16.617 16.857 1.00 89.31 174 ALA A CA 1
ATOM 1382 C C . ALA A 1 174 ? -19.376 -16.359 15.401 1.00 89.31 174 ALA A C 1
ATOM 1384 O O . ALA A 1 174 ? -20.453 -16.789 14.976 1.00 89.31 174 ALA A O 1
ATOM 1385 N N . PHE A 1 175 ? -18.546 -15.653 14.626 1.00 93.31 175 PHE A N 1
ATOM 1386 C CA . PHE A 1 175 ? -18.810 -15.423 13.204 1.00 93.31 175 PHE A CA 1
ATOM 1387 C C . PHE A 1 175 ? -18.947 -16.754 12.450 1.00 93.31 175 PHE A C 1
ATOM 1389 O O . PHE A 1 175 ? -18.172 -17.688 12.652 1.00 93.31 175 PHE A O 1
ATOM 1396 N N . THR A 1 176 ? -19.914 -16.831 11.534 1.00 94.38 176 THR A N 1
ATOM 1397 C CA . THR A 1 176 ? -20.008 -17.956 10.593 1.00 94.38 176 THR A CA 1
ATOM 1398 C C . THR A 1 176 ? -19.040 -17.722 9.438 1.00 94.38 176 THR A C 1
ATOM 1400 O O . THR A 1 176 ? -19.163 -16.729 8.722 1.00 94.38 176 THR A O 1
ATOM 1403 N N . GLN A 1 177 ? -18.083 -18.630 9.255 1.00 94.25 177 GLN A N 1
ATOM 1404 C CA . GLN A 1 177 ? -17.125 -18.565 8.154 1.00 94.25 177 GLN A CA 1
ATOM 1405 C C . GLN A 1 177 ? -17.701 -19.212 6.889 1.00 94.25 177 GLN A C 1
ATOM 1407 O O . GLN A 1 177 ? -18.207 -20.333 6.927 1.00 94.25 177 GLN A O 1
ATOM 1412 N N . CYS A 1 178 ? -17.582 -18.506 5.764 1.00 95.19 178 CYS A N 1
ATOM 1413 C CA . CYS A 1 178 ? -17.997 -18.973 4.445 1.00 95.19 178 CYS A CA 1
ATOM 1414 C C . CYS A 1 178 ? -16.806 -18.910 3.483 1.00 95.19 178 CYS A C 1
ATOM 1416 O O . CYS A 1 178 ? -16.423 -17.827 3.042 1.00 95.19 178 CYS A O 1
ATOM 1418 N N . ASP A 1 179 ? -16.238 -20.064 3.132 1.00 93.12 179 ASP A N 1
ATOM 1419 C CA . ASP A 1 179 ? -15.088 -20.125 2.229 1.00 93.12 179 ASP A CA 1
ATOM 1420 C C . ASP A 1 179 ? -15.524 -20.057 0.758 1.00 93.12 179 ASP A C 1
ATOM 1422 O O . ASP A 1 179 ? -16.228 -20.931 0.247 1.00 93.12 179 ASP A O 1
ATOM 1426 N N . LEU A 1 180 ? -15.056 -19.028 0.050 1.00 93.19 180 LEU A N 1
ATOM 1427 C CA . LEU A 1 180 ? -15.252 -18.875 -1.392 1.00 93.19 180 LEU A CA 1
ATOM 1428 C C . LEU A 1 180 ? -14.028 -19.421 -2.138 1.00 93.19 180 LEU A C 1
ATOM 1430 O O . LEU A 1 180 ? -13.006 -18.749 -2.284 1.00 93.19 180 LEU A O 1
ATOM 1434 N N . THR A 1 181 ? -14.118 -20.673 -2.587 1.00 87.25 181 THR A N 1
ATOM 1435 C CA . THR A 1 181 ? -13.001 -21.389 -3.232 1.00 87.25 181 THR A CA 1
ATOM 1436 C C . THR A 1 181 ? -12.978 -21.251 -4.753 1.00 87.25 181 THR A C 1
ATOM 1438 O O . THR A 1 181 ? -11.917 -21.388 -5.362 1.00 87.25 181 THR A O 1
ATOM 1441 N N . ALA A 1 182 ? -14.121 -20.950 -5.374 1.00 88.69 182 ALA A N 1
ATOM 1442 C CA . ALA A 1 182 ? -14.213 -20.707 -6.808 1.00 88.69 182 ALA A CA 1
ATOM 1443 C C . ALA A 1 182 ? -13.705 -19.301 -7.162 1.00 88.69 182 ALA A C 1
ATOM 1445 O O . ALA A 1 182 ? -14.055 -18.316 -6.513 1.00 88.69 182 ALA A O 1
ATOM 1446 N N . SER A 1 183 ? -12.905 -19.207 -8.225 1.00 89.56 183 SER A N 1
ATOM 1447 C CA . SER A 1 183 ? -12.422 -17.939 -8.773 1.00 89.56 183 SER A CA 1
ATOM 1448 C C . SER A 1 183 ? -13.030 -17.698 -10.148 1.00 89.56 183 SER A C 1
ATOM 1450 O O . SER A 1 183 ? -12.952 -18.557 -11.020 1.00 89.56 183 SER A O 1
ATOM 1452 N N . PHE A 1 184 ? -13.572 -16.500 -10.360 1.00 91.88 184 PHE A N 1
ATOM 1453 C CA . PHE A 1 184 ? -14.040 -16.031 -11.672 1.00 91.88 184 PHE A CA 1
ATOM 1454 C C . PHE A 1 184 ? -12.995 -15.164 -12.394 1.00 91.88 184 PHE A C 1
ATOM 1456 O O . PHE A 1 184 ? -13.257 -14.624 -13.466 1.00 91.88 184 PHE A O 1
ATOM 1463 N N . ARG A 1 185 ? -11.813 -14.998 -11.786 1.00 92.44 185 ARG A N 1
ATOM 1464 C CA . ARG A 1 185 ? -10.731 -14.138 -12.283 1.00 92.44 185 ARG A CA 1
ATOM 1465 C C . ARG A 1 185 ? -9.881 -14.827 -13.346 1.00 92.44 185 ARG A C 1
ATOM 1467 O O . ARG A 1 185 ? -9.434 -14.184 -14.297 1.00 92.44 185 ARG A O 1
ATOM 1474 N N . TRP A 1 186 ? -9.604 -16.115 -13.154 1.00 94.75 186 TRP A N 1
ATOM 1475 C CA . TRP A 1 186 ? -8.656 -16.846 -13.987 1.00 94.75 186 TRP A CA 1
ATOM 1476 C C . TRP A 1 186 ? -9.284 -17.217 -15.330 1.00 94.75 186 TRP A C 1
ATOM 1478 O O . TRP A 1 186 ? -10.399 -17.722 -15.401 1.00 94.75 186 TRP A O 1
ATOM 1488 N N . ARG A 1 187 ? -8.539 -16.960 -16.401 1.00 95.62 187 ARG A N 1
ATOM 1489 C CA . ARG A 1 187 ? -8.902 -17.208 -17.801 1.00 95.62 187 ARG A CA 1
ATOM 1490 C C . ARG A 1 187 ? -8.186 -18.426 -18.385 1.00 95.62 187 ARG A C 1
ATOM 1492 O O . ARG A 1 187 ? -8.457 -18.794 -19.523 1.00 95.62 187 ARG A O 1
ATOM 1499 N N . SER A 1 188 ? -7.268 -19.042 -17.637 1.00 96.38 188 SER A N 1
ATOM 1500 C CA . SER A 1 188 ? -6.577 -20.267 -18.040 1.00 96.38 188 SER A CA 1
ATOM 1501 C C . SER A 1 188 ? -6.527 -21.282 -16.896 1.00 96.38 188 SER A C 1
ATOM 1503 O O . SER A 1 188 ? -6.393 -20.918 -15.725 1.00 96.38 188 SER A O 1
ATOM 1505 N N . ALA A 1 189 ? -6.576 -22.568 -17.254 1.00 95.38 189 ALA A N 1
ATOM 1506 C CA . ALA A 1 189 ? -6.448 -23.664 -16.295 1.00 95.38 189 ALA A CA 1
ATOM 1507 C C . ALA A 1 189 ? -5.067 -23.684 -15.616 1.00 95.38 189 ALA A C 1
ATOM 1509 O O . ALA A 1 189 ? -4.962 -24.059 -14.452 1.00 95.38 189 ALA A O 1
ATOM 1510 N N . GLY A 1 190 ? -4.015 -23.254 -16.325 1.00 95.81 190 GLY A N 1
ATOM 1511 C CA . GLY A 1 190 ? -2.658 -23.178 -15.779 1.00 95.81 190 GLY A CA 1
ATOM 1512 C C . GLY A 1 190 ? -2.538 -22.131 -14.673 1.00 95.81 190 GLY A C 1
ATOM 1513 O O . GLY A 1 190 ? -2.006 -22.423 -13.606 1.00 95.81 190 GLY A O 1
ATOM 1514 N N . GLN A 1 191 ? -3.102 -20.939 -14.882 1.00 97.00 191 GLN A N 1
ATOM 1515 C CA . GLN A 1 191 ? -3.084 -19.876 -13.877 1.00 97.00 191 GLN A CA 1
ATOM 1516 C C . GLN A 1 191 ? -3.948 -20.216 -12.657 1.00 97.00 191 GLN A C 1
ATOM 1518 O O . GLN A 1 191 ? -3.557 -19.947 -11.521 1.00 97.00 191 GLN A O 1
ATOM 1523 N N . GLU A 1 192 ? -5.107 -20.840 -12.875 1.00 96.38 192 GLU A N 1
ATOM 1524 C CA . GLU A 1 192 ? -5.931 -21.352 -11.780 1.00 96.38 192 GLU A CA 1
ATOM 1525 C C . GLU A 1 192 ? -5.190 -22.432 -10.977 1.00 96.38 192 GLU A C 1
ATOM 1527 O O . GLU A 1 192 ? -5.200 -22.401 -9.745 1.00 96.38 192 GLU A O 1
ATOM 1532 N N . ALA A 1 193 ? -4.526 -23.370 -11.662 1.00 96.12 193 ALA A N 1
ATOM 1533 C CA . ALA A 1 193 ? -3.746 -24.414 -11.013 1.00 96.12 193 ALA A CA 1
ATOM 1534 C C . ALA A 1 193 ? -2.596 -23.837 -10.185 1.00 96.12 193 ALA A C 1
ATOM 1536 O O . ALA A 1 193 ? -2.455 -24.224 -9.026 1.00 96.12 193 ALA A O 1
ATOM 1537 N N . LEU A 1 194 ? -1.864 -22.860 -10.728 1.00 97.19 194 LEU A N 1
ATOM 1538 C CA . LEU A 1 194 ? -0.814 -22.144 -10.009 1.00 97.19 194 LEU A CA 1
ATOM 1539 C C . LEU A 1 194 ? -1.356 -21.511 -8.719 1.00 97.19 194 LEU A C 1
ATOM 1541 O O . LEU A 1 194 ? -0.816 -21.740 -7.641 1.00 97.19 194 LEU A O 1
ATOM 1545 N N . ALA A 1 195 ? -2.456 -20.754 -8.795 1.00 95.94 195 ALA A N 1
ATOM 1546 C CA . ALA A 1 195 ? -3.045 -20.119 -7.615 1.00 95.94 195 ALA A CA 1
ATOM 1547 C C . ALA A 1 195 ? -3.467 -21.144 -6.544 1.00 95.94 195 ALA A C 1
ATOM 1549 O O . ALA A 1 195 ? -3.277 -20.907 -5.349 1.00 95.94 195 ALA A O 1
ATOM 1550 N N . ARG A 1 196 ? -4.010 -22.293 -6.970 1.00 95.44 196 ARG A N 1
ATOM 1551 C CA . ARG A 1 196 ? -4.416 -23.387 -6.078 1.00 95.44 196 ARG A CA 1
ATOM 1552 C C . ARG A 1 196 ? -3.218 -24.018 -5.370 1.00 95.44 196 ARG A C 1
ATOM 1554 O O . ARG A 1 196 ? -3.269 -24.137 -4.152 1.00 95.44 196 ARG A O 1
ATOM 1561 N N . GLN A 1 197 ? -2.162 -24.352 -6.114 1.00 96.62 197 GLN A N 1
ATOM 1562 C CA . GLN A 1 197 ? -0.922 -24.940 -5.589 1.00 96.62 197 GLN A CA 1
ATOM 1563 C C . GLN A 1 197 ? -0.247 -24.020 -4.570 1.00 96.62 197 GLN A C 1
ATOM 1565 O O . GLN A 1 197 ? 0.115 -24.441 -3.473 1.00 96.62 197 GLN A O 1
ATOM 1570 N N . LEU A 1 198 ? -0.149 -22.726 -4.889 1.00 96.94 198 LEU A N 1
ATOM 1571 C CA . LEU A 1 198 ? 0.428 -21.749 -3.969 1.00 96.94 198 LEU A CA 1
ATOM 1572 C C . LEU A 1 198 ? -0.383 -21.652 -2.668 1.00 96.94 198 LEU A C 1
ATOM 1574 O O . LEU A 1 198 ? 0.200 -21.571 -1.588 1.00 96.94 198 LEU A O 1
ATOM 1578 N N . ARG A 1 199 ? -1.721 -21.681 -2.761 1.00 94.69 199 ARG A N 1
ATOM 1579 C CA . ARG A 1 199 ? -2.623 -21.600 -1.602 1.00 94.69 199 ARG A CA 1
ATOM 1580 C C . ARG A 1 199 ? -2.614 -22.877 -0.751 1.00 94.69 199 ARG A C 1
ATOM 1582 O O . ARG 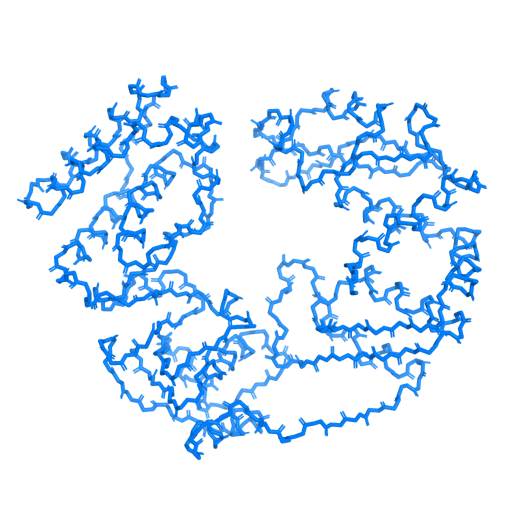A 1 199 ? -2.797 -22.775 0.459 1.00 94.69 199 ARG A O 1
ATOM 1589 N N . SER A 1 200 ? -2.401 -24.053 -1.347 1.00 95.50 200 SER A N 1
ATOM 1590 C CA . SER A 1 200 ? -2.245 -25.325 -0.621 1.00 95.50 200 SER A CA 1
ATOM 1591 C C . SER A 1 200 ? -0.845 -25.519 -0.029 1.00 95.50 200 SER A C 1
ATOM 1593 O O . SER A 1 200 ? -0.619 -26.499 0.679 1.00 95.50 200 SER A O 1
ATOM 1595 N N . GLY A 1 201 ? 0.082 -24.584 -0.273 1.00 96.56 201 GLY A N 1
ATOM 1596 C CA . GLY A 1 201 ? 1.467 -24.690 0.183 1.00 96.56 201 GLY A CA 1
ATOM 1597 C C . GLY A 1 201 ? 2.256 -25.762 -0.570 1.00 96.56 201 GLY A C 1
ATOM 1598 O O . GLY A 1 201 ? 3.254 -26.262 -0.056 1.00 96.56 201 GLY A O 1
ATOM 1599 N N . GLU A 1 202 ? 1.814 -26.140 -1.770 1.00 97.81 202 GLU A N 1
ATOM 1600 C CA . GLU A 1 202 ? 2.521 -27.100 -2.610 1.00 97.81 202 GLU A CA 1
ATOM 1601 C C . GLU A 1 202 ? 3.808 -26.499 -3.186 1.00 97.81 202 GLU A C 1
ATOM 1603 O O . GLU A 1 202 ? 3.894 -25.310 -3.516 1.00 97.81 202 GLU A O 1
ATOM 1608 N N . SER A 1 203 ? 4.813 -27.362 -3.345 1.00 97.31 203 SER A N 1
ATOM 1609 C CA . SER A 1 203 ? 6.055 -27.020 -4.032 1.00 97.31 203 SER A CA 1
ATOM 1610 C C . SER A 1 203 ? 5.748 -26.588 -5.464 1.00 97.31 203 SER A C 1
ATOM 1612 O O . SER A 1 203 ? 5.119 -27.330 -6.220 1.00 97.31 203 SER A O 1
ATOM 1614 N N . THR A 1 204 ? 6.171 -25.379 -5.827 1.00 97.00 204 THR A N 1
ATOM 1615 C CA . THR A 1 204 ? 5.776 -24.747 -7.088 1.00 97.00 204 THR A CA 1
ATOM 1616 C C . THR A 1 204 ? 6.995 -24.258 -7.862 1.00 97.00 204 THR A C 1
ATOM 1618 O O . THR A 1 204 ? 7.878 -23.604 -7.311 1.00 97.00 204 THR A O 1
ATOM 1621 N N . ILE A 1 205 ? 7.016 -24.533 -9.167 1.00 95.12 205 ILE A N 1
ATOM 1622 C CA . ILE A 1 205 ? 7.974 -23.968 -10.122 1.00 95.12 205 ILE A CA 1
ATOM 1623 C C . ILE A 1 205 ? 7.185 -23.096 -11.095 1.00 95.12 205 ILE A C 1
ATOM 1625 O O . ILE A 1 205 ? 6.118 -23.488 -11.561 1.00 95.12 205 ILE A O 1
ATOM 1629 N N . VAL A 1 206 ? 7.707 -21.907 -11.383 1.00 96.62 206 VAL A N 1
ATOM 1630 C CA . VAL A 1 206 ? 7.101 -20.962 -12.323 1.00 96.62 206 VAL A CA 1
ATOM 1631 C C . VAL A 1 206 ? 7.934 -20.962 -13.596 1.00 96.62 206 VAL A C 1
ATOM 1633 O O . VAL A 1 206 ? 9.153 -20.796 -13.533 1.00 96.62 206 VAL A O 1
ATOM 1636 N N . ASP A 1 207 ? 7.279 -21.149 -14.738 1.00 95.75 207 ASP A N 1
ATOM 1637 C CA . ASP A 1 207 ? 7.960 -21.212 -16.029 1.00 95.75 207 ASP A CA 1
ATOM 1638 C C . ASP A 1 207 ? 8.693 -19.899 -16.342 1.00 95.75 207 ASP A C 1
ATOM 1640 O O . ASP A 1 207 ? 8.140 -18.818 -16.105 1.00 95.75 207 ASP A O 1
ATOM 1644 N N . PRO A 1 208 ? 9.911 -19.957 -16.907 1.00 96.69 208 PRO A N 1
ATOM 1645 C CA . PRO A 1 208 ? 10.624 -18.761 -17.325 1.00 96.69 208 PRO A CA 1
ATOM 1646 C C . PRO A 1 208 ? 9.912 -18.072 -18.497 1.00 96.69 208 PRO A C 1
ATOM 1648 O O . PRO A 1 208 ? 9.277 -18.718 -19.336 1.00 96.69 208 PRO A O 1
ATOM 1651 N N . GLY A 1 209 ? 10.049 -16.752 -18.582 1.00 95.75 209 GLY A N 1
ATOM 1652 C CA . GLY A 1 209 ? 9.505 -15.948 -19.674 1.00 95.75 209 GLY A CA 1
ATOM 1653 C C . GLY A 1 209 ? 10.372 -14.743 -20.017 1.00 95.75 209 GLY A C 1
ATOM 1654 O O . GLY A 1 209 ? 11.431 -14.524 -19.432 1.00 95.75 209 GLY A O 1
ATOM 1655 N N . LEU A 1 210 ? 9.915 -13.956 -20.990 1.00 95.06 210 LEU A N 1
ATOM 1656 C CA . LEU A 1 210 ? 10.587 -12.734 -21.425 1.00 95.06 210 LEU A CA 1
ATOM 1657 C C . LEU A 1 210 ? 9.824 -11.502 -20.945 1.00 95.06 210 LEU A C 1
ATOM 1659 O O . LEU A 1 210 ? 8.600 -11.441 -21.045 1.00 95.06 210 LEU A O 1
ATOM 1663 N N . ALA A 1 211 ? 10.553 -10.473 -20.508 1.00 94.06 211 ALA A N 1
ATOM 1664 C CA . ALA A 1 211 ? 9.955 -9.213 -20.068 1.00 94.06 211 ALA A CA 1
ATOM 1665 C C . ALA A 1 211 ? 9.126 -8.527 -21.169 1.00 94.06 211 ALA A C 1
ATOM 1667 O O . ALA A 1 211 ? 8.208 -7.784 -20.858 1.00 94.06 211 ALA A O 1
ATOM 1668 N N . THR A 1 212 ? 9.410 -8.784 -22.449 1.00 94.62 212 THR A N 1
ATOM 1669 C CA . THR A 1 212 ? 8.675 -8.207 -23.589 1.00 94.62 212 THR A CA 1
ATOM 1670 C C . THR A 1 212 ? 7.357 -8.909 -23.917 1.00 94.62 212 THR A C 1
ATOM 1672 O O . THR A 1 212 ? 6.645 -8.456 -24.809 1.00 94.62 212 THR A O 1
ATOM 1675 N N . GLU A 1 213 ? 7.052 -10.029 -23.258 1.00 95.75 213 GLU A N 1
ATOM 1676 C CA . GLU A 1 213 ? 5.858 -10.850 -23.512 1.00 95.75 213 GLU A CA 1
ATOM 1677 C C . GLU A 1 213 ? 4.800 -10.723 -22.406 1.00 95.75 213 GLU A C 1
ATOM 1679 O O . GLU A 1 213 ? 3.824 -11.472 -22.392 1.00 95.75 213 GLU A O 1
ATOM 1684 N N . VAL A 1 214 ? 4.994 -9.799 -21.463 1.00 97.75 214 VAL A N 1
ATOM 1685 C CA . VAL A 1 214 ? 4.117 -9.619 -20.303 1.00 97.75 214 VAL A CA 1
ATOM 1686 C C . VAL A 1 214 ? 3.572 -8.195 -20.245 1.00 97.75 214 VAL A C 1
ATOM 1688 O O . VAL A 1 214 ? 4.205 -7.257 -20.725 1.00 97.75 214 VAL A O 1
ATOM 1691 N N . ASP A 1 215 ? 2.406 -8.024 -19.623 1.00 97.81 215 ASP A N 1
ATOM 1692 C CA . ASP A 1 215 ? 1.756 -6.713 -19.500 1.00 97.81 215 ASP A CA 1
ATOM 1693 C C . ASP A 1 215 ? 2.383 -5.864 -18.383 1.00 97.81 215 ASP A C 1
ATOM 1695 O O . ASP A 1 215 ? 2.309 -4.635 -18.393 1.00 97.81 215 ASP A O 1
ATOM 1699 N N . VAL A 1 216 ? 2.967 -6.526 -17.382 1.00 98.31 216 VAL A N 1
ATOM 1700 C CA . VAL A 1 216 ? 3.584 -5.909 -16.205 1.00 98.31 216 VAL A CA 1
ATOM 1701 C C . VAL A 1 216 ? 4.648 -6.835 -15.623 1.00 98.31 216 VAL A C 1
ATOM 1703 O O . VAL A 1 216 ? 4.527 -8.061 -15.698 1.00 98.31 216 VAL A O 1
ATOM 1706 N N . VAL A 1 217 ? 5.658 -6.246 -14.984 1.00 98.44 217 VAL A N 1
ATOM 1707 C CA . VAL A 1 217 ? 6.621 -6.975 -14.154 1.00 98.44 217 VAL A CA 1
ATOM 1708 C C . VAL A 1 217 ? 6.441 -6.622 -12.686 1.00 98.44 217 VAL A C 1
ATOM 1710 O O . VAL A 1 217 ? 6.458 -5.450 -12.311 1.00 98.44 217 VAL A O 1
ATOM 1713 N N . LEU A 1 218 ? 6.294 -7.643 -11.846 1.00 98.31 218 LEU A N 1
ATOM 1714 C CA . LEU A 1 218 ? 6.164 -7.505 -10.402 1.00 98.31 218 LEU A CA 1
ATOM 1715 C C . LEU A 1 218 ? 7.424 -7.977 -9.685 1.00 98.31 218 LEU A C 1
ATOM 1717 O O . LEU A 1 218 ? 8.030 -8.981 -10.054 1.00 98.31 218 LEU A O 1
ATOM 1721 N N . ALA A 1 219 ? 7.790 -7.280 -8.616 1.00 96.69 219 ALA A N 1
ATOM 1722 C CA . ALA A 1 219 ? 8.757 -7.776 -7.644 1.00 96.69 219 ALA A CA 1
ATOM 1723 C C . ALA A 1 219 ? 8.423 -7.259 -6.246 1.00 96.69 219 ALA A C 1
ATOM 1725 O O . ALA A 1 219 ? 7.620 -6.342 -6.073 1.00 96.69 219 ALA A O 1
ATOM 1726 N N . ARG A 1 220 ? 9.072 -7.813 -5.225 1.00 93.62 220 ARG A N 1
ATOM 1727 C CA . ARG A 1 220 ? 8.869 -7.371 -3.839 1.00 93.62 220 ARG A CA 1
ATOM 1728 C C . ARG A 1 220 ? 9.322 -5.933 -3.602 1.00 93.62 220 ARG A C 1
ATOM 1730 O O . ARG A 1 220 ? 8.663 -5.192 -2.876 1.00 93.62 220 ARG A O 1
ATOM 1737 N N . ASP A 1 221 ? 10.433 -5.544 -4.216 1.00 92.62 221 ASP A N 1
ATOM 1738 C CA . ASP A 1 221 ? 11.077 -4.256 -3.998 1.00 92.62 221 ASP A CA 1
ATOM 1739 C C . ASP A 1 221 ? 11.576 -3.617 -5.300 1.00 92.62 221 ASP A C 1
ATOM 1741 O O . ASP A 1 221 ? 11.769 -4.266 -6.331 1.00 92.62 221 ASP A O 1
ATOM 1745 N N . TRP A 1 222 ? 11.804 -2.305 -5.233 1.00 93.81 222 TRP A N 1
ATOM 1746 C CA . TRP A 1 222 ? 12.278 -1.517 -6.367 1.00 93.81 222 TRP A CA 1
ATOM 1747 C C . TRP A 1 222 ? 13.657 -1.941 -6.857 1.00 93.81 222 TRP A C 1
ATOM 1749 O O . TRP A 1 222 ? 13.903 -1.906 -8.059 1.00 93.81 222 TRP A O 1
ATOM 1759 N N . LYS A 1 223 ? 14.567 -2.334 -5.958 1.00 92.75 223 LYS A N 1
ATOM 1760 C CA . LYS A 1 223 ? 15.939 -2.687 -6.338 1.00 92.75 223 LYS A CA 1
ATOM 1761 C C . LYS A 1 223 ? 15.918 -3.874 -7.300 1.00 92.75 223 LYS A C 1
ATOM 1763 O O . LYS A 1 223 ? 16.527 -3.797 -8.361 1.00 92.75 223 LYS A O 1
ATOM 1768 N N . THR A 1 224 ? 15.136 -4.893 -6.966 1.00 94.25 224 THR A N 1
ATOM 1769 C CA . THR A 1 224 ? 14.921 -6.092 -7.775 1.00 94.25 224 THR A CA 1
ATOM 1770 C C . THR A 1 224 ? 14.379 -5.749 -9.169 1.00 94.25 224 THR A C 1
ATOM 1772 O O . THR A 1 224 ? 14.901 -6.238 -10.169 1.00 94.25 224 THR A O 1
ATOM 1775 N N . LEU A 1 225 ? 13.411 -4.830 -9.267 1.00 95.62 225 LEU A N 1
ATOM 1776 C CA . LEU A 1 225 ? 12.895 -4.351 -10.559 1.00 95.62 225 LEU A CA 1
ATOM 1777 C C . LEU A 1 225 ? 13.949 -3.585 -11.374 1.00 95.62 225 LEU A C 1
ATOM 1779 O O . LEU A 1 225 ? 14.056 -3.757 -12.586 1.00 95.62 225 LEU A O 1
ATOM 1783 N N . TRP A 1 226 ? 14.744 -2.732 -10.725 1.00 94.69 226 TRP A N 1
ATOM 1784 C CA . TRP A 1 226 ? 15.779 -1.953 -11.408 1.00 94.69 226 TRP A CA 1
ATOM 1785 C C . TRP A 1 226 ? 16.957 -2.794 -11.901 1.00 94.69 226 TRP A C 1
ATOM 1787 O O . TRP A 1 226 ? 17.602 -2.404 -12.877 1.00 94.69 226 TRP A O 1
ATOM 1797 N N . ASP A 1 227 ? 17.226 -3.914 -11.236 1.00 91.62 227 ASP A N 1
ATOM 1798 C CA . ASP A 1 227 ? 18.295 -4.858 -11.570 1.00 91.62 227 ASP A CA 1
ATOM 1799 C C . ASP A 1 227 ? 17.821 -5.945 -12.572 1.00 91.62 227 ASP A C 1
ATOM 1801 O O . ASP A 1 227 ? 18.530 -6.918 -12.815 1.00 91.62 227 ASP A O 1
ATOM 1805 N N . THR A 1 228 ? 16.628 -5.777 -13.162 1.00 90.56 228 THR A N 1
ATOM 1806 C CA . THR A 1 228 ? 16.044 -6.639 -14.214 1.00 90.56 228 THR A CA 1
ATOM 1807 C C . THR A 1 228 ? 16.345 -6.100 -15.627 1.00 90.56 228 THR A C 1
ATOM 1809 O O . THR A 1 228 ? 16.965 -5.043 -15.785 1.00 90.56 228 THR A O 1
ATOM 1812 N N . ASP A 1 229 ? 15.905 -6.836 -16.653 1.00 91.75 229 ASP A N 1
ATOM 1813 C CA . ASP A 1 229 ? 15.938 -6.479 -18.073 1.00 91.75 229 ASP A CA 1
ATOM 1814 C C . ASP A 1 229 ? 15.577 -4.992 -18.334 1.00 91.75 229 ASP A C 1
ATOM 1816 O O . ASP A 1 229 ? 14.602 -4.484 -17.766 1.00 91.75 229 ASP A O 1
ATOM 1820 N N . PRO A 1 230 ? 16.328 -4.272 -19.194 1.00 95.56 230 PRO A N 1
ATOM 1821 C CA . PRO A 1 230 ? 16.052 -2.875 -19.535 1.00 95.56 230 PRO A CA 1
ATOM 1822 C C . PRO A 1 230 ? 14.665 -2.595 -20.126 1.00 95.56 230 PRO A C 1
ATOM 1824 O O . PRO A 1 230 ? 14.236 -1.445 -20.084 1.00 95.56 230 PRO A O 1
ATOM 1827 N N . HIS A 1 231 ? 13.955 -3.592 -20.661 1.00 96.94 231 HIS A N 1
ATOM 1828 C CA . HIS A 1 231 ? 12.564 -3.442 -21.091 1.00 96.94 231 HIS A CA 1
ATOM 1829 C C . HIS A 1 231 ? 11.628 -3.153 -19.912 1.00 96.94 231 HIS A C 1
ATOM 1831 O O . HIS A 1 231 ? 10.568 -2.569 -20.109 1.00 96.94 231 HIS A O 1
ATOM 1837 N N . VAL A 1 232 ? 12.012 -3.488 -18.678 1.00 97.69 232 VAL A N 1
ATOM 1838 C CA . VAL A 1 232 ? 11.235 -3.144 -17.485 1.00 97.69 232 VAL A CA 1
ATOM 1839 C C . VAL A 1 232 ? 11.553 -1.717 -17.056 1.00 97.69 232 VAL A C 1
ATOM 1841 O O . VAL A 1 232 ? 12.687 -1.416 -16.670 1.00 97.69 232 VAL A O 1
ATOM 1844 N N . LEU A 1 233 ? 10.543 -0.843 -17.054 1.00 97.62 233 LEU A N 1
ATOM 1845 C CA . LEU A 1 233 ? 10.619 0.504 -16.486 1.00 97.62 233 LEU A CA 1
ATOM 1846 C C . LEU A 1 233 ? 9.867 0.542 -15.146 1.00 97.62 233 LEU A C 1
ATOM 1848 O O . LEU A 1 233 ? 8.635 0.595 -15.138 1.00 97.62 233 LEU A O 1
ATOM 1852 N N . PRO A 1 234 ? 10.574 0.513 -14.002 1.00 97.38 234 PRO A N 1
ATOM 1853 C CA . PRO A 1 234 ? 9.929 0.585 -12.698 1.00 97.38 234 PRO A CA 1
ATOM 1854 C C . PRO A 1 234 ? 9.282 1.952 -12.473 1.00 97.38 234 PRO A C 1
ATOM 1856 O O . PRO A 1 234 ? 9.869 2.980 -12.802 1.00 97.38 234 PRO A O 1
ATOM 1859 N N . MET A 1 235 ? 8.107 1.972 -11.846 1.00 96.38 235 MET A N 1
ATOM 1860 C CA . MET A 1 235 ? 7.341 3.205 -11.617 1.00 96.38 235 MET A CA 1
ATOM 1861 C C . MET A 1 235 ? 7.914 4.111 -10.511 1.00 96.38 235 MET A C 1
ATOM 1863 O O . MET A 1 235 ? 7.426 5.222 -10.303 1.00 96.38 235 MET A O 1
ATOM 1867 N N . ALA A 1 236 ? 8.952 3.663 -9.799 1.00 94.25 236 ALA A N 1
ATOM 1868 C CA . ALA A 1 236 ? 9.680 4.463 -8.819 1.00 94.25 236 ALA A CA 1
ATOM 1869 C C . ALA A 1 236 ? 11.153 4.045 -8.733 1.00 94.25 236 ALA A C 1
ATOM 1871 O O . ALA A 1 236 ? 11.482 2.876 -8.920 1.00 94.25 236 ALA A O 1
ATOM 1872 N N . LEU A 1 237 ? 12.048 4.976 -8.380 1.00 87.69 237 LEU A N 1
ATOM 1873 C CA . LEU A 1 237 ? 13.476 4.687 -8.162 1.00 87.69 237 LEU A CA 1
ATOM 1874 C C . LEU A 1 237 ? 13.743 3.980 -6.824 1.00 87.69 237 LEU A C 1
ATOM 1876 O O . LEU A 1 237 ? 14.577 3.079 -6.746 1.00 87.69 237 LEU A O 1
ATOM 1880 N N . LYS A 1 238 ? 13.062 4.427 -5.768 1.00 80.19 238 LYS A N 1
ATOM 1881 C CA . LYS A 1 238 ? 13.014 3.869 -4.406 1.00 80.19 238 LYS A CA 1
ATOM 1882 C C . LYS A 1 238 ? 11.891 4.590 -3.637 1.00 80.19 238 LYS A C 1
ATOM 1884 O O . LYS A 1 238 ? 11.151 5.340 -4.256 1.00 80.19 238 LYS A O 1
ATOM 1889 N N . SER A 1 239 ? 11.795 4.403 -2.317 1.00 62.91 239 SER A N 1
ATOM 1890 C CA . SER A 1 239 ? 10.911 5.182 -1.431 1.00 62.91 239 SER A CA 1
ATOM 1891 C C . SER A 1 239 ? 11.351 6.643 -1.293 1.00 62.91 239 SER A C 1
ATOM 1893 O O . SER A 1 239 ? 12.533 6.863 -1.004 1.00 62.91 239 SER A O 1
ATOM 1895 N N . ALA A 1 240 ? 10.399 7.582 -1.351 1.00 60.19 240 ALA A N 1
ATOM 1896 C CA . ALA A 1 240 ? 10.606 9.016 -1.146 1.00 60.19 240 ALA A CA 1
ATOM 1897 C C . ALA A 1 240 ? 11.427 9.310 0.123 1.00 60.19 240 ALA A C 1
ATOM 1899 O O . ALA A 1 240 ? 10.909 9.299 1.239 1.00 60.19 240 ALA A O 1
ATOM 1900 N N . SER A 1 241 ? 12.735 9.557 -0.020 1.00 60.78 241 SER A N 1
ATOM 1901 C CA . SER A 1 241 ? 13.596 9.881 1.128 1.00 60.78 241 SER A CA 1
ATOM 1902 C C . SER A 1 241 ? 13.819 11.381 1.311 1.00 60.78 241 SER A C 1
ATOM 1904 O O . SER A 1 241 ? 14.695 11.758 2.089 1.00 60.78 241 SER A O 1
ATOM 1906 N N . GLY A 1 242 ? 13.118 12.220 0.540 1.00 64.56 242 GLY A N 1
ATOM 1907 C CA . GLY A 1 242 ? 13.211 13.682 0.595 1.00 64.56 242 GLY A CA 1
ATOM 1908 C C . GLY A 1 242 ? 14.587 14.255 0.247 1.00 64.56 242 GLY A C 1
ATOM 1909 O O . GLY A 1 242 ? 14.937 15.354 0.667 1.00 64.56 242 GLY A O 1
ATOM 1910 N N . GLN A 1 243 ? 15.411 13.501 -0.486 1.00 80.19 243 GLN A N 1
ATOM 1911 C CA . GLN A 1 243 ? 16.725 13.962 -0.932 1.00 80.19 243 GLN A CA 1
ATOM 1912 C C . GLN A 1 243 ? 16.614 14.632 -2.301 1.00 80.19 243 GLN A C 1
ATOM 1914 O O . GLN A 1 243 ? 16.051 14.047 -3.226 1.00 80.19 243 GLN A O 1
ATOM 1919 N N . PHE A 1 244 ? 17.251 15.795 -2.464 1.00 84.69 244 PHE A N 1
ATOM 1920 C CA . PHE A 1 244 ? 17.269 16.550 -3.725 1.00 84.69 244 PHE A CA 1
ATOM 1921 C C . PHE A 1 244 ? 17.602 15.673 -4.941 1.00 84.69 244 PHE A C 1
ATOM 1923 O O . PHE A 1 244 ? 16.875 15.674 -5.926 1.00 84.69 244 PHE A O 1
ATOM 1930 N N . GLN A 1 245 ? 18.677 14.876 -4.874 1.00 85.38 245 GLN A N 1
ATOM 1931 C CA . GLN A 1 245 ? 19.123 14.064 -6.015 1.00 85.38 245 GLN A CA 1
ATOM 1932 C C . GLN A 1 245 ? 18.121 12.967 -6.391 1.00 85.38 245 GLN A C 1
ATOM 1934 O O . GLN A 1 245 ? 18.064 12.526 -7.533 1.00 85.38 245 GLN A O 1
ATOM 1939 N N . GLU A 1 246 ? 17.366 12.460 -5.423 1.00 86.25 246 GLU A N 1
ATOM 1940 C CA . GLU A 1 246 ? 16.327 11.475 -5.692 1.00 86.25 246 GLU A CA 1
ATOM 1941 C C . GLU A 1 246 ? 15.102 12.115 -6.325 1.00 86.25 246 GLU A C 1
ATOM 1943 O O . GLU A 1 246 ? 14.600 11.597 -7.321 1.00 86.25 246 GLU A O 1
ATOM 1948 N N . ALA A 1 247 ? 14.657 13.240 -5.771 1.00 88.56 247 ALA A N 1
ATOM 1949 C CA . ALA A 1 247 ? 13.545 13.993 -6.317 1.00 88.56 247 ALA A CA 1
ATOM 1950 C C . ALA A 1 247 ? 13.843 14.426 -7.763 1.00 88.56 247 ALA A C 1
ATOM 1952 O O . ALA A 1 247 ? 13.031 14.202 -8.655 1.00 88.56 247 ALA A O 1
ATOM 1953 N N . ALA A 1 248 ? 15.066 14.896 -8.027 1.00 91.62 248 ALA A N 1
ATOM 1954 C CA . ALA A 1 248 ? 15.539 15.252 -9.363 1.00 91.62 248 ALA A CA 1
ATOM 1955 C C . ALA A 1 248 ? 15.459 14.082 -10.361 1.00 91.62 248 ALA A C 1
ATOM 1957 O O . ALA A 1 248 ? 14.903 14.226 -11.448 1.00 91.62 248 ALA A O 1
ATOM 1958 N N . CYS A 1 249 ? 15.971 12.897 -10.001 1.00 92.75 249 CYS A N 1
ATOM 1959 C CA . CYS A 1 249 ? 15.833 11.717 -10.861 1.00 92.75 249 CYS A CA 1
ATOM 1960 C C . CYS A 1 249 ? 14.374 11.256 -11.005 1.00 92.75 249 CYS A C 1
ATOM 1962 O O . CYS A 1 249 ? 14.035 10.652 -12.019 1.00 92.75 249 CYS A O 1
ATOM 1964 N N . THR A 1 250 ? 13.522 11.507 -10.008 1.00 94.44 250 THR A N 1
ATOM 1965 C CA . THR A 1 250 ? 12.097 11.151 -10.060 1.00 94.44 250 THR A CA 1
ATOM 1966 C C . THR A 1 250 ? 11.352 12.001 -11.086 1.00 94.44 250 THR A C 1
ATOM 1968 O O . THR A 1 250 ? 10.503 11.459 -11.784 1.00 94.44 250 THR A O 1
ATOM 1971 N N . LEU A 1 251 ? 11.730 13.272 -11.278 1.00 95.12 251 LEU A N 1
ATOM 1972 C CA . LEU A 1 251 ? 11.207 14.091 -12.381 1.00 95.12 251 LEU A CA 1
ATOM 1973 C C . LEU A 1 251 ? 11.559 13.496 -13.753 1.00 95.12 251 LEU A C 1
ATOM 1975 O O . LEU A 1 251 ? 10.696 13.379 -14.614 1.00 95.12 251 LEU A O 1
ATOM 1979 N N . LEU A 1 252 ? 12.806 13.048 -13.943 1.00 96.38 252 LEU A N 1
ATOM 1980 C CA . LEU A 1 252 ? 13.209 12.369 -15.183 1.00 96.38 252 LEU A CA 1
ATOM 1981 C C . LEU A 1 252 ? 12.461 11.049 -15.388 1.00 96.38 252 LEU A C 1
ATOM 1983 O O . LEU A 1 252 ? 12.014 10.755 -16.496 1.00 96.38 252 LEU A O 1
ATOM 1987 N N . LEU A 1 253 ? 12.314 10.255 -14.322 1.00 96.81 253 LEU A N 1
ATOM 1988 C CA . LEU A 1 253 ? 11.528 9.027 -14.370 1.00 96.81 253 LEU A CA 1
ATOM 1989 C C . LEU A 1 253 ? 10.074 9.322 -14.752 1.00 96.81 253 LEU A C 1
ATOM 1991 O O . LEU A 1 253 ? 9.523 8.598 -15.571 1.00 96.81 253 LEU A O 1
ATOM 1995 N N . ASN A 1 254 ? 9.480 10.379 -14.200 1.00 96.94 254 ASN A N 1
ATOM 1996 C CA . ASN A 1 254 ? 8.112 10.779 -14.501 1.00 96.94 254 ASN A CA 1
ATOM 1997 C C . ASN A 1 254 ? 7.906 11.071 -15.990 1.00 96.94 254 ASN A C 1
ATOM 1999 O O . ASN A 1 254 ? 6.926 10.614 -16.573 1.00 96.94 254 ASN A O 1
ATOM 2003 N N . GLU A 1 255 ? 8.843 11.771 -16.630 1.00 96.88 255 GLU A N 1
ATOM 2004 C CA . GLU A 1 255 ? 8.772 12.004 -18.076 1.00 96.88 255 GLU A CA 1
ATOM 2005 C C . GLU A 1 255 ? 8.856 10.688 -18.863 1.00 96.88 255 GLU A C 1
ATOM 2007 O O . GLU A 1 255 ? 8.098 10.475 -19.813 1.00 96.88 255 GLU A O 1
ATOM 2012 N N . MET A 1 256 ? 9.707 9.753 -18.429 1.00 96.88 256 MET A N 1
ATOM 2013 C CA . MET A 1 256 ? 9.792 8.425 -19.042 1.00 96.88 256 MET A CA 1
ATOM 2014 C C . MET A 1 256 ? 8.505 7.605 -18.854 1.00 96.88 256 MET A C 1
ATOM 2016 O O . MET A 1 256 ? 8.025 7.014 -19.822 1.00 96.88 256 MET A O 1
ATOM 2020 N N . THR A 1 257 ? 7.924 7.563 -17.650 1.00 96.94 257 THR A N 1
ATOM 2021 C CA . THR A 1 257 ? 6.705 6.784 -17.369 1.00 96.94 257 THR A CA 1
ATOM 2022 C C . THR A 1 257 ? 5.474 7.396 -18.027 1.00 96.94 257 THR A C 1
ATOM 2024 O O . THR A 1 257 ? 4.670 6.655 -18.592 1.00 96.94 257 THR A O 1
ATOM 2027 N N . ARG A 1 258 ? 5.346 8.731 -18.054 1.00 95.31 258 ARG A N 1
ATOM 2028 C CA . ARG A 1 258 ? 4.274 9.414 -18.795 1.00 95.31 258 ARG A CA 1
ATOM 2029 C C . ARG A 1 258 ? 4.366 9.118 -20.284 1.00 95.31 258 ARG A C 1
ATOM 2031 O O . ARG A 1 258 ? 3.360 8.775 -20.896 1.00 95.31 258 ARG A O 1
ATOM 2038 N N . ARG A 1 259 ? 5.567 9.187 -20.866 1.00 94.94 259 ARG A N 1
ATOM 2039 C CA . ARG A 1 259 ? 5.772 8.888 -22.289 1.00 94.94 259 ARG A CA 1
ATOM 2040 C C . ARG 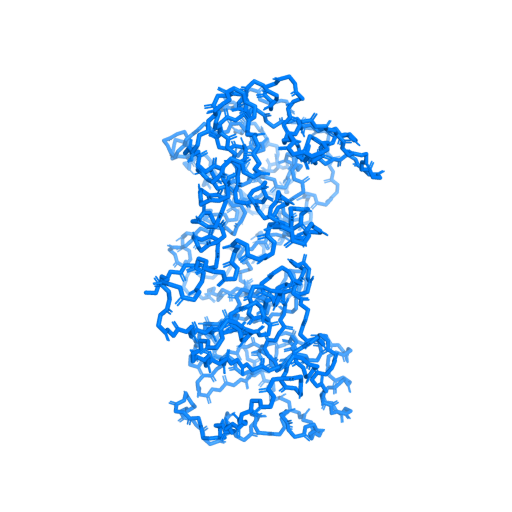A 1 259 ? 5.515 7.419 -22.633 1.00 94.94 259 ARG A C 1
ATOM 2042 O O . ARG A 1 259 ? 5.015 7.138 -23.720 1.00 94.94 259 ARG A O 1
ATOM 2049 N N . ALA A 1 260 ? 5.889 6.492 -21.753 1.00 95.69 260 ALA A N 1
ATOM 2050 C CA . ALA A 1 260 ? 5.749 5.059 -22.000 1.00 95.69 260 ALA A CA 1
ATOM 2051 C C . ALA A 1 260 ? 4.328 4.538 -21.731 1.00 95.69 260 ALA A C 1
ATOM 2053 O O . ALA A 1 260 ? 3.836 3.710 -22.493 1.00 95.69 260 ALA A O 1
ATOM 2054 N N . PHE A 1 261 ? 3.682 5.013 -20.664 1.00 95.19 261 PHE A N 1
ATOM 2055 C CA . PHE A 1 261 ? 2.471 4.402 -20.102 1.00 95.19 261 PHE A CA 1
ATOM 2056 C C . PHE A 1 261 ? 1.317 5.386 -19.877 1.00 95.19 261 PHE A C 1
ATOM 2058 O O . PHE A 1 261 ? 0.225 4.963 -19.512 1.00 95.19 261 PHE A O 1
ATOM 2065 N N . GLY A 1 262 ? 1.537 6.692 -20.057 1.00 95.12 262 GLY A N 1
ATOM 2066 C CA . GLY A 1 262 ? 0.534 7.717 -19.755 1.00 95.12 262 GLY A CA 1
ATOM 2067 C C . GLY A 1 262 ? 0.284 7.920 -18.257 1.00 95.12 262 GLY A C 1
ATOM 2068 O O . GLY A 1 262 ? -0.749 8.468 -17.888 1.00 95.12 262 GLY A O 1
ATOM 2069 N N . THR A 1 263 ? 1.201 7.474 -17.393 1.00 94.44 263 THR A N 1
ATOM 2070 C CA . THR A 1 263 ? 1.040 7.513 -15.931 1.00 94.44 263 THR A CA 1
ATOM 2071 C C . THR A 1 263 ? 2.241 8.130 -15.228 1.00 94.44 263 THR A C 1
ATOM 2073 O O . THR A 1 263 ? 3.388 7.942 -15.649 1.00 94.44 263 THR A O 1
ATOM 2076 N N . ASP A 1 264 ? 1.974 8.784 -14.104 1.00 95.38 264 ASP A N 1
ATOM 2077 C CA . ASP A 1 264 ? 2.988 9.455 -13.293 1.00 95.38 264 ASP A CA 1
ATOM 2078 C C . ASP A 1 264 ? 3.875 8.471 -12.543 1.00 95.38 264 ASP A C 1
ATOM 2080 O O . ASP A 1 264 ? 3.470 7.352 -12.209 1.00 95.38 264 ASP A O 1
ATOM 2084 N N . ALA A 1 265 ? 5.103 8.904 -12.263 1.00 95.25 265 ALA A N 1
ATOM 2085 C CA . ALA A 1 265 ? 5.959 8.192 -11.329 1.00 95.25 265 ALA A CA 1
ATOM 2086 C C . ALA A 1 265 ? 5.344 8.232 -9.919 1.00 95.25 265 ALA A C 1
ATOM 2088 O O . ALA A 1 265 ? 4.754 9.226 -9.504 1.00 95.25 265 ALA A O 1
ATOM 2089 N N . VAL A 1 266 ? 5.533 7.155 -9.158 1.00 93.12 266 VAL A N 1
ATOM 2090 C CA . VAL A 1 266 ? 4.830 6.906 -7.882 1.00 93.12 266 VAL A CA 1
ATOM 2091 C C . VAL A 1 266 ? 5.048 8.008 -6.850 1.00 93.12 266 VAL A C 1
ATOM 2093 O O . VAL A 1 266 ? 4.130 8.314 -6.104 1.00 93.12 266 VAL A O 1
ATOM 2096 N N . PHE A 1 267 ? 6.251 8.583 -6.808 1.00 90.94 267 PHE A N 1
ATOM 2097 C CA . PHE A 1 267 ? 6.641 9.596 -5.824 1.00 90.94 267 PHE A CA 1
ATOM 2098 C C . PHE A 1 267 ? 6.799 10.988 -6.450 1.00 90.94 267 PHE A C 1
ATOM 2100 O O . PHE A 1 267 ? 7.673 11.758 -6.046 1.00 90.94 267 PHE A O 1
ATOM 2107 N N . LEU A 1 268 ? 6.026 11.290 -7.502 1.00 91.56 268 LEU A N 1
ATOM 2108 C CA . LEU A 1 268 ? 6.089 12.591 -8.171 1.00 91.56 268 LEU A CA 1
ATOM 2109 C C . LEU A 1 268 ? 5.761 13.728 -7.199 1.00 91.56 268 LEU A C 1
ATOM 2111 O O . LEU A 1 268 ? 6.501 14.705 -7.160 1.00 91.56 268 LEU A O 1
ATOM 2115 N N . HIS A 1 269 ? 4.697 13.584 -6.409 1.00 86.19 269 HIS A N 1
ATOM 2116 C CA . HIS A 1 269 ? 4.264 14.620 -5.474 1.00 86.19 269 HIS A CA 1
ATOM 2117 C C . HIS A 1 269 ? 5.336 14.903 -4.413 1.00 86.19 269 HIS A C 1
ATOM 2119 O O . HIS A 1 269 ? 5.751 16.038 -4.215 1.00 86.19 269 HIS A O 1
ATOM 2125 N N . GLU A 1 270 ? 5.891 13.865 -3.790 1.00 84.62 270 GLU A N 1
ATOM 2126 C CA . GLU A 1 270 ? 6.966 14.028 -2.814 1.00 84.62 270 GLU A CA 1
ATOM 2127 C C . GLU A 1 270 ? 8.223 14.629 -3.452 1.00 84.62 270 GLU A C 1
ATOM 2129 O O . GLU A 1 270 ? 8.950 15.387 -2.802 1.00 84.62 270 GLU A O 1
ATOM 2134 N N . ALA A 1 271 ? 8.492 14.312 -4.722 1.00 88.12 271 ALA A N 1
ATOM 2135 C CA . ALA A 1 271 ? 9.594 14.900 -5.467 1.00 88.12 271 ALA A CA 1
ATOM 2136 C C . ALA A 1 271 ? 9.372 16.395 -5.743 1.00 88.12 271 ALA A C 1
ATOM 2138 O O . ALA A 1 271 ? 10.293 17.179 -5.509 1.00 88.12 271 ALA A O 1
ATOM 2139 N N . THR A 1 272 ? 8.182 16.812 -6.184 1.00 87.44 272 THR A N 1
ATOM 2140 C CA . THR A 1 272 ? 7.873 18.231 -6.421 1.00 87.44 272 THR A CA 1
ATOM 2141 C C . THR A 1 272 ? 7.907 19.025 -5.120 1.00 87.44 272 THR A C 1
ATOM 2143 O O . THR A 1 272 ? 8.575 20.059 -5.075 1.00 87.44 272 THR A O 1
ATOM 2146 N N . THR A 1 273 ? 7.340 18.495 -4.031 1.00 81.94 273 THR A N 1
ATOM 2147 C CA . THR A 1 273 ? 7.442 19.095 -2.691 1.00 81.94 273 THR A CA 1
ATOM 2148 C C . THR A 1 273 ? 8.898 19.232 -2.244 1.00 81.94 273 THR A C 1
ATOM 2150 O O . THR A 1 273 ? 9.314 20.301 -1.804 1.00 81.94 273 THR A O 1
ATOM 2153 N N . THR A 1 274 ? 9.710 18.180 -2.399 1.00 82.44 274 THR A N 1
ATOM 2154 C CA . THR A 1 274 ? 11.137 18.201 -2.019 1.00 82.44 274 THR A CA 1
ATOM 2155 C C . THR A 1 274 ? 11.927 19.253 -2.798 1.00 82.44 274 THR A C 1
ATOM 2157 O O . THR A 1 274 ? 12.887 19.821 -2.275 1.00 82.44 274 THR A O 1
ATOM 2160 N N . LEU A 1 275 ? 11.558 19.494 -4.056 1.00 85.19 275 LEU A N 1
ATOM 2161 C CA . LEU A 1 275 ? 12.239 20.443 -4.930 1.00 85.19 275 LEU A CA 1
ATOM 2162 C C . LEU A 1 275 ? 11.658 21.858 -4.861 1.00 85.19 275 LEU A C 1
ATOM 2164 O O . LEU A 1 275 ? 12.238 22.749 -5.472 1.00 85.19 275 LEU A O 1
ATOM 2168 N N . GLY A 1 276 ? 10.568 22.080 -4.122 1.00 80.31 276 GLY A N 1
ATOM 2169 C CA . GLY A 1 276 ? 9.899 23.380 -4.062 1.00 80.31 276 GLY A CA 1
ATOM 2170 C C . GLY A 1 276 ? 9.215 23.769 -5.376 1.00 80.31 276 GLY A C 1
ATOM 2171 O O . GLY A 1 276 ? 9.151 24.950 -5.702 1.00 80.31 276 GLY A O 1
ATOM 2172 N N . ILE A 1 277 ? 8.742 22.790 -6.152 1.00 83.56 277 ILE A N 1
ATOM 2173 C CA . ILE A 1 277 ? 7.939 23.037 -7.356 1.00 83.56 277 ILE A CA 1
ATOM 2174 C C . ILE A 1 277 ? 6.500 23.265 -6.895 1.00 83.56 277 ILE A C 1
ATOM 2176 O O . ILE A 1 277 ? 5.876 22.350 -6.360 1.00 83.56 277 ILE A O 1
ATOM 2180 N N . ALA A 1 278 ? 6.022 24.500 -7.051 1.00 73.25 278 ALA A N 1
ATOM 2181 C CA . ALA A 1 278 ? 4.808 24.984 -6.397 1.00 73.25 278 ALA A CA 1
ATOM 2182 C C . ALA A 1 278 ? 3.523 24.299 -6.887 1.00 73.25 278 ALA A C 1
ATOM 2184 O O . ALA A 1 278 ? 2.640 24.017 -6.081 1.00 73.25 278 ALA A O 1
ATOM 2185 N N . ASP A 1 279 ? 3.420 24.038 -8.190 1.00 75.38 279 ASP A N 1
ATOM 2186 C CA . ASP A 1 279 ? 2.217 23.497 -8.816 1.00 75.38 279 ASP A CA 1
ATOM 2187 C C . ASP A 1 279 ? 2.518 22.761 -10.138 1.00 75.38 279 ASP A C 1
ATOM 2189 O O . ASP A 1 279 ? 3.659 22.683 -10.613 1.00 75.38 279 ASP A O 1
ATOM 2193 N N . ASP A 1 280 ? 1.464 22.211 -10.745 1.00 80.88 280 ASP A N 1
ATOM 2194 C CA . ASP A 1 280 ? 1.533 21.521 -12.034 1.00 80.88 280 ASP A CA 1
ATOM 2195 C C . ASP A 1 280 ? 1.938 22.448 -13.187 1.00 80.88 280 ASP A C 1
ATOM 2197 O O . ASP A 1 280 ? 2.494 21.980 -14.183 1.00 80.88 280 ASP A O 1
ATOM 2201 N N . HIS A 1 281 ? 1.674 23.753 -13.086 1.00 82.69 281 HIS A N 1
ATOM 2202 C CA . HIS A 1 281 ? 2.066 24.711 -14.114 1.00 82.69 281 HIS A CA 1
ATOM 2203 C C . HIS A 1 281 ? 3.589 24.862 -14.148 1.00 82.69 281 HIS A C 1
ATOM 2205 O O . HIS A 1 281 ? 4.191 24.647 -15.200 1.00 82.69 281 HIS A O 1
ATOM 2211 N N . ALA A 1 282 ? 4.214 25.084 -12.990 1.00 83.12 282 ALA A N 1
ATOM 2212 C CA . ALA A 1 282 ? 5.665 25.124 -12.843 1.00 83.12 282 ALA A CA 1
ATOM 2213 C C . ALA A 1 282 ? 6.325 23.804 -13.283 1.00 83.12 282 ALA A C 1
ATOM 2215 O O . ALA A 1 282 ? 7.366 23.804 -13.944 1.00 83.12 282 ALA A O 1
ATOM 2216 N N . LEU A 1 283 ? 5.706 22.657 -12.974 1.00 89.81 283 LEU A N 1
ATOM 2217 C CA . LEU A 1 283 ? 6.192 21.366 -13.465 1.00 89.81 283 LEU A CA 1
ATOM 2218 C C . LEU A 1 283 ? 6.105 21.263 -14.996 1.00 89.81 283 LEU A C 1
ATOM 2220 O O . LEU A 1 283 ? 7.015 20.725 -15.625 1.00 89.81 283 LEU A O 1
ATOM 2224 N N . ASN A 1 284 ? 5.035 21.773 -15.609 1.00 91.38 284 ASN A N 1
ATOM 2225 C CA . ASN A 1 284 ? 4.861 21.752 -17.061 1.00 91.38 284 ASN A CA 1
ATOM 2226 C C . ASN A 1 284 ? 5.872 22.645 -17.790 1.00 91.38 284 ASN A C 1
ATOM 2228 O O . ASN A 1 284 ? 6.374 22.238 -18.837 1.00 91.38 284 ASN A O 1
ATOM 2232 N N . GLU A 1 285 ? 6.225 23.802 -17.228 1.00 92.38 285 GLU A N 1
ATOM 2233 C CA . GLU A 1 285 ? 7.283 24.672 -17.762 1.00 92.38 285 GLU A CA 1
ATOM 2234 C C . GLU A 1 285 ? 8.666 24.006 -17.731 1.00 92.38 285 GLU A C 1
ATOM 2236 O O . GLU A 1 285 ? 9.493 24.241 -18.610 1.00 92.38 285 GLU A O 1
ATOM 2241 N N . LEU A 1 286 ? 8.907 23.118 -16.761 1.00 93.56 286 LEU A N 1
ATOM 2242 C CA . LEU A 1 286 ? 10.150 22.354 -16.648 1.00 93.56 286 LEU A CA 1
ATOM 2243 C C . LEU A 1 286 ? 10.275 21.212 -17.667 1.00 93.56 286 LEU A C 1
ATOM 2245 O O . LEU A 1 286 ? 11.393 20.783 -17.962 1.00 93.56 286 LEU A O 1
ATOM 2249 N N . ARG A 1 287 ? 9.164 20.696 -18.209 1.00 94.81 287 ARG A N 1
ATOM 2250 C CA . ARG A 1 287 ? 9.163 19.492 -19.066 1.00 94.81 287 ARG A CA 1
ATOM 2251 C C . ARG A 1 287 ? 10.093 19.577 -20.282 1.00 94.81 287 ARG A C 1
ATOM 2253 O O . ARG A 1 287 ? 10.818 18.606 -20.496 1.00 94.81 287 ARG A O 1
ATOM 2260 N N . PRO A 1 288 ? 10.133 20.675 -21.067 1.00 95.81 288 PRO A N 1
ATOM 2261 C CA . PRO A 1 288 ? 11.040 20.772 -22.212 1.00 95.81 288 PRO A CA 1
ATOM 2262 C C . PRO A 1 288 ? 12.510 20.632 -21.798 1.00 95.81 288 PRO A C 1
ATOM 2264 O O . PRO A 1 288 ? 13.279 19.931 -22.451 1.00 95.81 288 PRO A O 1
ATOM 2267 N N . GLU A 1 289 ? 12.889 21.223 -20.665 1.00 95.94 289 GLU A N 1
ATOM 2268 C CA . GLU A 1 289 ? 14.256 21.132 -20.151 1.00 95.94 289 GLU A CA 1
ATOM 2269 C C . GLU A 1 289 ? 14.574 19.753 -19.566 1.00 95.94 289 GLU A C 1
ATOM 2271 O O . GLU A 1 289 ? 15.679 19.238 -19.742 1.00 95.94 289 GLU A O 1
ATOM 2276 N N . LEU A 1 290 ? 13.606 19.100 -18.917 1.00 96.25 290 LEU A N 1
ATOM 2277 C CA . LEU A 1 290 ? 13.752 17.705 -18.493 1.00 96.25 290 LEU A CA 1
ATOM 2278 C C . LEU A 1 290 ? 13.916 16.769 -19.700 1.00 96.25 290 LEU A C 1
ATOM 2280 O O . LEU A 1 290 ? 14.727 15.843 -19.648 1.00 96.25 290 LEU A O 1
ATOM 2284 N N . GLN A 1 291 ? 13.215 17.036 -20.806 1.00 95.56 291 GLN A N 1
ATOM 2285 C CA . GLN A 1 291 ? 13.383 16.289 -22.051 1.00 95.56 291 GLN A CA 1
ATOM 2286 C C . GLN A 1 291 ? 14.785 16.493 -22.644 1.00 95.56 291 GLN A C 1
ATOM 2288 O O . GLN A 1 291 ? 15.425 15.506 -23.002 1.00 95.56 291 GLN A O 1
ATOM 2293 N N . ASN A 1 292 ? 15.320 17.720 -22.633 1.00 94.75 292 ASN A N 1
ATOM 2294 C CA . ASN A 1 292 ? 16.708 17.986 -23.036 1.00 94.75 292 ASN A CA 1
ATOM 2295 C C . ASN A 1 292 ? 17.708 17.149 -22.214 1.00 94.75 292 ASN A C 1
ATOM 2297 O O . ASN A 1 292 ? 18.664 16.590 -22.756 1.00 94.75 292 ASN A O 1
ATOM 2301 N N . VAL A 1 293 ? 17.481 17.012 -20.903 1.00 95.56 293 VAL A N 1
ATOM 2302 C CA . VAL A 1 293 ? 18.312 16.165 -20.030 1.00 95.56 293 VAL A CA 1
ATOM 2303 C C . VAL A 1 293 ? 18.211 14.685 -20.416 1.00 95.56 293 VAL A C 1
ATOM 2305 O O . VAL A 1 293 ? 19.233 13.993 -20.436 1.00 95.56 293 VAL A O 1
ATOM 2308 N N . LEU A 1 294 ? 17.012 14.184 -20.728 1.00 95.69 294 LEU A N 1
ATOM 2309 C CA . LEU A 1 294 ? 16.823 12.806 -21.195 1.00 95.69 294 LEU A CA 1
ATOM 2310 C C . LEU A 1 294 ? 17.522 12.559 -22.537 1.00 95.69 294 LEU A C 1
ATOM 2312 O O . LEU A 1 294 ? 18.163 11.520 -22.704 1.00 95.69 294 LEU A O 1
ATOM 2316 N N . ASP A 1 295 ? 17.460 13.515 -23.461 1.00 94.00 295 ASP A N 1
ATOM 2317 C CA . ASP A 1 295 ? 18.112 13.418 -24.769 1.00 94.00 295 ASP A CA 1
ATOM 2318 C C . ASP A 1 295 ? 19.642 13.398 -24.624 1.00 94.00 295 ASP A C 1
ATOM 2320 O O . ASP A 1 295 ? 20.321 12.557 -25.223 1.00 94.00 295 ASP A O 1
ATOM 2324 N N . LEU A 1 296 ? 20.197 14.239 -23.739 1.00 93.69 296 LEU A N 1
ATOM 2325 C CA . LEU A 1 296 ? 21.618 14.200 -23.368 1.00 93.69 296 LEU A CA 1
ATOM 2326 C C . LEU A 1 296 ? 22.021 12.842 -22.779 1.00 93.69 296 LEU A C 1
ATOM 2328 O O . LEU A 1 296 ? 23.090 12.310 -23.103 1.00 93.69 296 LEU A O 1
ATOM 2332 N N . LEU A 1 297 ? 21.167 12.280 -21.919 1.00 93.19 297 LEU A N 1
ATOM 2333 C CA . LEU A 1 297 ? 21.389 10.987 -21.282 1.00 93.19 297 LEU A CA 1
ATOM 2334 C C . LEU A 1 297 ? 21.365 9.840 -22.307 1.00 93.19 297 LEU A C 1
ATOM 2336 O O . LEU A 1 297 ? 22.202 8.936 -22.232 1.00 93.19 297 LEU A O 1
ATOM 2340 N N . ALA A 1 298 ? 20.456 9.890 -23.284 1.00 91.56 298 ALA A N 1
ATOM 2341 C CA . ALA A 1 298 ? 20.354 8.916 -24.369 1.00 91.56 298 ALA A CA 1
ATOM 2342 C C . ALA A 1 298 ? 21.538 9.000 -25.353 1.00 91.56 298 ALA A C 1
ATOM 2344 O O . ALA A 1 298 ? 22.064 7.962 -25.763 1.00 91.56 298 ALA A O 1
ATOM 2345 N N . GLY A 1 299 ? 22.004 10.215 -25.668 1.00 85.69 299 GLY A N 1
ATOM 2346 C CA . GLY A 1 299 ? 23.023 10.516 -26.685 1.00 85.69 299 GLY A CA 1
ATOM 2347 C C . GLY A 1 299 ? 24.458 10.054 -26.390 1.00 85.69 299 GLY A C 1
ATOM 2348 O O . GLY A 1 299 ? 25.368 10.367 -27.151 1.00 85.69 299 GLY A O 1
ATOM 2349 N N . GLY A 1 300 ? 24.697 9.317 -25.299 1.00 72.94 300 GLY A N 1
ATOM 2350 C CA . GLY A 1 300 ? 26.008 8.725 -25.001 1.00 72.94 300 GLY A CA 1
ATOM 2351 C C . GLY A 1 300 ? 27.055 9.692 -24.440 1.00 72.94 300 GLY A C 1
ATOM 2352 O O . GLY A 1 300 ? 28.216 9.308 -24.318 1.00 72.94 300 GLY A O 1
ATOM 2353 N N . THR A 1 301 ? 26.657 10.909 -24.060 1.00 71.00 301 THR A N 1
ATOM 2354 C CA . THR A 1 301 ? 27.532 11.846 -23.340 1.00 71.00 301 THR A CA 1
ATOM 2355 C C . THR A 1 301 ? 27.940 11.288 -21.969 1.00 71.00 301 THR A C 1
ATOM 2357 O O . THR A 1 301 ? 27.310 10.361 -21.440 1.00 71.00 301 THR A O 1
ATOM 2360 N N . GLU A 1 302 ? 29.012 11.828 -21.373 1.00 85.38 302 GLU A N 1
ATOM 2361 C CA . GLU A 1 302 ? 29.357 11.483 -19.992 1.00 85.38 302 GLU A CA 1
ATOM 2362 C C . GLU A 1 302 ? 28.159 11.756 -19.075 1.00 85.38 302 GLU A C 1
ATOM 2364 O O . GLU A 1 302 ? 27.579 12.839 -19.085 1.00 85.38 302 GLU A O 1
ATOM 2369 N N . ILE A 1 303 ? 27.802 10.781 -18.242 1.00 88.50 303 ILE A N 1
ATOM 2370 C CA . ILE A 1 303 ? 26.621 10.839 -17.361 1.00 88.50 303 ILE A CA 1
ATOM 2371 C C . ILE A 1 303 ? 26.683 12.037 -16.413 1.00 88.50 303 ILE A C 1
ATOM 2373 O O . ILE A 1 303 ? 25.657 12.585 -16.005 1.00 88.50 303 ILE A O 1
ATOM 2377 N N . ASP A 1 304 ? 27.899 12.471 -16.078 1.00 88.31 304 ASP A N 1
ATOM 2378 C CA . ASP A 1 304 ? 28.114 13.650 -15.253 1.00 88.31 304 ASP A CA 1
ATOM 2379 C C . ASP A 1 304 ? 27.593 14.931 -15.926 1.00 88.31 304 ASP A C 1
ATOM 2381 O O . ASP A 1 304 ? 27.089 15.803 -15.222 1.00 88.31 304 ASP A O 1
ATOM 2385 N N . ASN A 1 305 ? 27.597 15.014 -17.263 1.00 89.88 305 ASN A N 1
ATOM 2386 C CA . ASN A 1 305 ? 27.030 16.142 -18.006 1.00 89.88 305 ASN A CA 1
ATOM 2387 C C . ASN A 1 305 ? 25.507 16.192 -17.870 1.00 89.88 305 ASN A C 1
ATOM 2389 O O . ASN A 1 305 ? 24.963 17.246 -17.540 1.00 89.88 305 ASN A O 1
ATOM 2393 N N . ALA A 1 306 ? 24.824 15.053 -18.032 1.00 91.12 306 ALA A N 1
ATOM 2394 C CA . ALA A 1 306 ? 23.379 14.960 -17.815 1.00 91.12 306 ALA A CA 1
ATOM 2395 C C . ALA A 1 306 ? 23.011 15.314 -16.362 1.00 91.12 306 ALA A C 1
ATOM 2397 O O . ALA A 1 306 ? 22.074 16.072 -16.125 1.00 91.12 306 ALA A O 1
ATOM 2398 N N . ARG A 1 307 ? 23.806 14.861 -15.379 1.00 91.12 307 ARG A N 1
ATOM 2399 C CA . ARG A 1 307 ? 23.653 15.260 -13.967 1.00 91.12 307 ARG A CA 1
ATOM 2400 C C . ARG A 1 307 ? 23.806 16.768 -13.768 1.00 91.12 307 ARG A C 1
ATOM 2402 O O . ARG A 1 307 ? 23.029 17.364 -13.028 1.00 91.12 307 ARG A O 1
ATOM 2409 N N . ILE A 1 308 ? 24.853 17.371 -14.333 1.00 90.25 308 ILE A N 1
ATOM 2410 C CA . ILE A 1 308 ? 25.114 18.809 -14.190 1.00 90.25 308 ILE A CA 1
ATOM 2411 C C . ILE A 1 308 ? 23.976 19.610 -14.825 1.00 90.25 308 ILE A C 1
ATOM 2413 O O . ILE A 1 308 ? 23.520 20.575 -14.217 1.00 90.25 308 ILE A O 1
ATOM 2417 N N . CYS A 1 309 ? 23.507 19.196 -16.004 1.00 92.19 309 CYS A N 1
ATOM 2418 C CA . CYS A 1 309 ? 22.371 19.805 -16.687 1.00 92.19 309 CYS A CA 1
ATOM 2419 C C . CYS A 1 309 ? 21.102 19.718 -15.828 1.00 92.19 309 CYS A C 1
ATOM 2421 O O . CYS A 1 309 ? 20.550 20.760 -15.493 1.00 92.19 309 CYS A O 1
ATOM 2423 N N . LEU A 1 310 ? 20.743 18.526 -15.333 1.00 92.12 310 LEU A N 1
ATOM 2424 C CA . LEU A 1 310 ? 19.593 18.325 -14.442 1.00 92.12 310 LEU A CA 1
ATOM 2425 C C . LEU A 1 310 ? 19.624 19.249 -13.219 1.00 92.12 310 LEU A C 1
ATOM 2427 O O . LEU A 1 310 ? 18.644 19.919 -12.902 1.00 92.12 310 LEU A O 1
ATOM 2431 N N . ASN A 1 311 ? 20.770 19.306 -12.537 1.00 91.00 311 ASN A N 1
ATOM 2432 C CA . ASN A 1 311 ? 20.934 20.147 -11.357 1.00 91.00 311 ASN A CA 1
ATOM 2433 C C . ASN A 1 311 ? 20.769 21.638 -11.685 1.00 91.00 311 ASN A C 1
ATOM 2435 O O . ASN A 1 311 ? 20.196 22.365 -10.879 1.00 91.00 311 ASN A O 1
ATOM 2439 N N . LYS A 1 312 ? 21.271 22.093 -12.842 1.00 91.06 312 LYS A N 1
ATOM 2440 C CA . LYS A 1 312 ? 21.116 23.481 -13.298 1.00 91.06 312 LYS A CA 1
ATOM 2441 C C . LYS A 1 312 ? 19.667 23.801 -13.648 1.00 91.06 312 LYS A C 1
ATOM 2443 O O . LYS A 1 312 ? 19.188 24.843 -13.220 1.00 91.06 312 LYS A O 1
ATOM 2448 N N . THR A 1 313 ? 18.983 22.911 -14.365 1.00 91.75 313 THR A N 1
ATOM 2449 C CA . THR A 1 313 ? 17.564 23.054 -14.719 1.00 91.75 313 THR A CA 1
ATOM 2450 C C . THR A 1 313 ? 16.706 23.237 -13.471 1.00 91.75 313 THR A C 1
ATOM 2452 O O . THR A 1 313 ? 15.936 24.187 -13.381 1.00 91.75 313 THR A O 1
ATOM 2455 N N . ILE A 1 314 ? 16.897 22.382 -12.463 1.00 90.00 314 ILE A N 1
ATOM 2456 C CA . ILE A 1 314 ? 16.142 22.471 -11.208 1.00 90.00 314 ILE A CA 1
ATOM 2457 C C . ILE A 1 314 ? 16.514 23.738 -10.430 1.00 90.00 314 ILE A C 1
ATOM 2459 O O . ILE A 1 314 ? 15.628 24.463 -9.995 1.00 90.00 314 ILE A O 1
ATOM 2463 N N . ALA A 1 315 ? 17.809 24.040 -10.284 1.00 88.69 315 ALA A N 1
ATOM 2464 C CA . ALA A 1 315 ? 18.257 25.233 -9.565 1.00 88.69 315 ALA A CA 1
ATOM 2465 C C . ALA A 1 315 ? 17.730 26.535 -10.194 1.00 88.69 315 ALA A C 1
ATOM 2467 O O . ALA A 1 315 ? 17.405 27.470 -9.468 1.00 88.69 315 ALA A O 1
ATOM 2468 N N . ALA A 1 316 ? 17.625 26.591 -11.525 1.00 87.88 316 ALA A N 1
ATOM 2469 C CA . ALA A 1 316 ? 17.071 27.737 -12.239 1.00 87.88 316 ALA A CA 1
ATOM 2470 C C . ALA A 1 316 ? 15.568 27.920 -11.977 1.00 87.88 316 ALA A C 1
ATOM 2472 O O . ALA A 1 316 ? 15.116 29.054 -11.857 1.00 87.88 316 ALA A O 1
ATOM 2473 N N . ALA A 1 317 ? 14.814 26.826 -11.855 1.00 85.50 317 ALA A N 1
ATOM 2474 C CA . ALA A 1 317 ? 13.371 26.883 -11.637 1.00 85.50 317 ALA A CA 1
ATOM 2475 C C . ALA A 1 317 ? 12.972 27.078 -10.169 1.00 85.50 317 ALA A C 1
ATOM 2477 O O . ALA A 1 317 ? 11.945 27.688 -9.896 1.00 85.50 317 ALA A O 1
ATOM 2478 N N . THR A 1 318 ? 13.760 26.567 -9.218 1.00 84.12 318 THR A N 1
ATOM 2479 C CA . THR A 1 318 ? 13.354 26.525 -7.801 1.00 84.12 318 THR A CA 1
ATOM 2480 C C . THR A 1 318 ? 14.253 27.337 -6.872 1.00 84.12 318 THR A C 1
ATOM 2482 O O . THR A 1 318 ? 13.967 27.466 -5.684 1.00 84.12 318 THR A O 1
ATOM 2485 N N . GLY A 1 319 ? 15.372 27.872 -7.374 1.00 81.00 319 GLY A N 1
ATOM 2486 C CA . GLY A 1 319 ? 16.362 28.601 -6.572 1.00 81.00 319 GLY A CA 1
ATOM 2487 C C . GLY A 1 319 ? 17.169 27.718 -5.610 1.00 81.00 319 GLY A C 1
ATOM 2488 O O . GLY A 1 319 ? 18.034 28.218 -4.885 1.00 81.00 319 GLY A O 1
ATOM 2489 N N . LEU A 1 320 ? 16.926 26.403 -5.591 1.00 81.50 320 LEU A N 1
ATOM 2490 C CA . LEU A 1 320 ? 17.642 25.473 -4.725 1.00 81.50 320 LEU A CA 1
ATOM 2491 C C . LEU A 1 320 ? 19.094 25.290 -5.172 1.00 81.50 320 LEU A C 1
ATOM 2493 O O . LEU A 1 320 ? 19.402 25.103 -6.349 1.00 81.50 320 LEU A O 1
ATOM 2497 N N . THR A 1 321 ? 20.009 25.248 -4.203 1.00 78.44 321 THR A N 1
ATOM 2498 C CA . THR A 1 321 ? 21.408 24.906 -4.478 1.00 78.44 321 THR A CA 1
ATOM 2499 C C . THR A 1 321 ? 21.578 23.395 -4.522 1.00 78.44 321 THR A C 1
ATOM 2501 O O . THR A 1 321 ? 21.343 22.698 -3.533 1.00 78.44 321 THR A O 1
ATOM 2504 N N . ALA A 1 322 ? 22.041 22.884 -5.661 1.00 75.06 322 ALA A N 1
ATOM 2505 C CA . ALA A 1 322 ? 22.281 21.461 -5.811 1.00 75.06 322 ALA A CA 1
ATOM 2506 C C . ALA A 1 322 ? 23.386 20.972 -4.843 1.00 75.06 322 ALA A C 1
ATOM 2508 O O . ALA A 1 322 ? 24.480 21.545 -4.802 1.00 75.06 322 ALA A O 1
ATOM 2509 N N . PRO A 1 323 ? 23.146 19.888 -4.087 1.00 75.12 323 PRO A N 1
ATOM 2510 C CA . PRO A 1 323 ? 24.136 19.308 -3.184 1.00 75.12 323 PRO A CA 1
ATOM 2511 C C . PRO A 1 323 ? 25.339 18.710 -3.933 1.00 75.12 323 PRO A C 1
ATOM 2513 O O . PRO A 1 323 ? 25.307 18.464 -5.143 1.00 75.12 323 PRO A O 1
ATOM 2516 N N . ARG A 1 324 ? 26.417 18.427 -3.185 1.00 72.12 324 ARG A N 1
ATOM 2517 C CA . ARG A 1 324 ? 27.646 17.814 -3.721 1.00 72.12 324 ARG A CA 1
ATOM 2518 C C . ARG A 1 324 ? 27.366 16.487 -4.442 1.00 72.12 324 ARG A C 1
ATOM 2520 O O . ARG A 1 324 ? 26.403 15.775 -4.150 1.00 72.12 324 ARG A O 1
ATOM 2527 N N . LYS A 1 325 ? 28.263 16.151 -5.376 1.00 73.38 325 LYS A N 1
ATOM 2528 C CA . LYS A 1 325 ? 28.236 14.906 -6.156 1.00 73.38 325 LYS A CA 1
ATOM 2529 C C . LYS A 1 325 ? 28.099 13.693 -5.231 1.00 73.38 325 LYS A C 1
ATOM 2531 O O . LYS A 1 325 ? 28.866 13.542 -4.286 1.00 73.38 325 LYS A O 1
ATOM 2536 N N . HIS A 1 326 ? 27.145 12.821 -5.547 1.00 71.44 326 HIS A N 1
ATOM 2537 C CA . HIS A 1 326 ? 26.886 11.592 -4.804 1.00 71.44 326 HIS A CA 1
ATOM 2538 C C . HIS A 1 326 ? 26.845 10.397 -5.763 1.00 71.44 326 HIS A C 1
ATOM 2540 O O . HIS A 1 326 ? 26.187 10.463 -6.802 1.00 71.44 326 HIS A O 1
ATOM 2546 N N . ARG A 1 327 ? 27.539 9.302 -5.425 1.00 75.06 327 ARG A N 1
ATOM 2547 C CA . ARG A 1 327 ? 27.713 8.128 -6.304 1.00 75.06 327 ARG A CA 1
ATOM 2548 C C . ARG A 1 327 ? 26.385 7.501 -6.740 1.00 75.06 327 ARG A C 1
ATOM 2550 O O . ARG A 1 327 ? 26.192 7.252 -7.923 1.00 75.06 327 ARG A O 1
ATOM 2557 N N . THR A 1 328 ? 25.443 7.340 -5.812 1.00 74.94 328 THR A N 1
ATOM 2558 C CA . THR A 1 328 ? 24.132 6.720 -6.089 1.00 74.94 328 THR A CA 1
ATOM 2559 C C . THR A 1 328 ? 23.288 7.483 -7.114 1.00 74.94 328 THR A C 1
ATOM 2561 O O . THR A 1 328 ? 22.372 6.913 -7.697 1.00 74.94 328 THR A O 1
ATOM 2564 N N . HIS A 1 329 ? 23.574 8.766 -7.358 1.00 78.12 329 HIS A N 1
ATOM 2565 C CA . HIS A 1 329 ? 22.890 9.532 -8.397 1.00 78.12 329 HIS A CA 1
ATOM 2566 C C . HIS A 1 329 ? 23.335 9.106 -9.800 1.00 78.12 329 HIS A C 1
ATOM 2568 O O . HIS A 1 329 ? 22.502 8.965 -10.690 1.00 78.12 329 HIS A O 1
ATOM 2574 N N . LEU A 1 330 ? 24.636 8.856 -9.991 1.00 85.44 330 LEU A N 1
ATOM 2575 C CA . LEU A 1 330 ? 25.159 8.371 -11.270 1.00 85.44 330 LEU A CA 1
ATOM 2576 C C . LEU A 1 330 ? 24.591 6.988 -11.600 1.00 85.44 330 LEU A C 1
ATOM 2578 O O . LEU A 1 330 ? 24.113 6.786 -12.708 1.00 85.44 330 LEU A O 1
ATOM 2582 N N . GLU A 1 331 ? 24.532 6.093 -10.611 1.00 87.62 331 GLU A N 1
ATOM 2583 C CA . GLU A 1 331 ? 23.951 4.749 -10.762 1.00 87.62 331 GLU A CA 1
ATOM 2584 C C . GLU A 1 331 ? 22.466 4.800 -11.185 1.00 87.62 331 GLU A C 1
ATOM 2586 O O . GLU A 1 331 ? 22.009 3.987 -11.988 1.00 87.62 331 GLU A O 1
ATOM 2591 N N . ARG A 1 332 ? 21.691 5.783 -10.701 1.00 89.81 332 ARG A N 1
ATOM 2592 C CA . ARG A 1 332 ? 20.292 5.981 -11.131 1.00 89.81 332 ARG A CA 1
ATOM 2593 C C . ARG A 1 332 ? 20.191 6.490 -12.563 1.00 89.81 332 ARG A C 1
ATOM 2595 O O . ARG A 1 332 ? 19.390 5.967 -13.330 1.00 89.81 332 ARG A O 1
ATOM 2602 N N . LEU A 1 333 ? 21.005 7.477 -12.935 1.00 92.06 333 LEU A N 1
ATOM 2603 C CA . LEU A 1 333 ? 21.042 7.972 -14.312 1.00 92.06 333 LEU A CA 1
ATOM 2604 C C . LEU A 1 333 ? 21.495 6.879 -15.291 1.00 92.06 333 LEU A C 1
ATOM 2606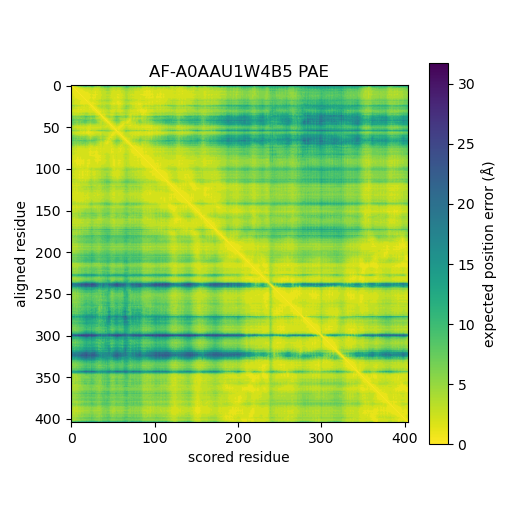 O O . LEU A 1 333 ? 20.950 6.784 -16.384 1.00 92.06 333 LEU A O 1
ATOM 2610 N N . GLU A 1 334 ? 22.426 6.006 -14.896 1.00 92.44 334 GLU A N 1
ATOM 2611 C CA . GLU A 1 334 ? 22.805 4.819 -15.676 1.00 92.44 334 GLU A CA 1
ATOM 2612 C C . GLU A 1 334 ? 21.621 3.889 -15.914 1.00 92.44 334 GLU A C 1
ATOM 2614 O O . GLU A 1 334 ? 21.379 3.465 -17.047 1.00 92.44 334 GLU A O 1
ATOM 2619 N N . LYS A 1 335 ? 20.854 3.613 -14.857 1.00 93.56 335 LYS A N 1
ATOM 2620 C CA . LYS A 1 335 ? 19.649 2.787 -14.932 1.00 93.56 335 LYS A CA 1
ATOM 2621 C C . LYS A 1 335 ? 18.591 3.390 -15.855 1.00 93.56 335 LYS A C 1
ATOM 2623 O O . LYS A 1 335 ? 18.030 2.648 -16.662 1.00 93.56 335 LYS A O 1
ATOM 2628 N N . LEU A 1 336 ? 18.354 4.702 -15.783 1.00 95.19 336 LEU A N 1
ATOM 2629 C CA . LEU A 1 336 ? 17.452 5.415 -16.698 1.00 95.19 336 LEU A CA 1
ATOM 2630 C C . LEU A 1 336 ? 17.973 5.369 -18.141 1.00 95.19 336 LEU A C 1
ATOM 2632 O O . LEU A 1 336 ? 17.227 5.023 -19.054 1.00 95.19 336 LEU A O 1
ATOM 2636 N N . ARG A 1 337 ? 19.273 5.609 -18.350 1.00 95.12 337 ARG A N 1
ATOM 2637 C CA . ARG A 1 337 ? 19.920 5.545 -19.669 1.00 95.12 337 ARG A CA 1
ATOM 2638 C C . ARG A 1 337 ? 19.754 4.187 -20.341 1.00 95.12 337 ARG A C 1
ATOM 2640 O O . ARG A 1 337 ? 19.510 4.135 -21.542 1.00 95.12 337 ARG A O 1
ATOM 2647 N N . ALA A 1 338 ? 19.892 3.096 -19.589 1.00 94.50 338 ALA A N 1
ATOM 2648 C CA . ALA A 1 338 ? 19.701 1.750 -20.124 1.00 94.50 338 ALA A CA 1
ATOM 2649 C C . ALA A 1 338 ? 18.288 1.561 -20.708 1.00 94.50 338 ALA A C 1
ATOM 2651 O O . ALA A 1 338 ? 18.150 0.987 -21.783 1.00 94.50 338 ALA A O 1
ATOM 2652 N N . ARG A 1 339 ? 17.263 2.112 -20.047 1.00 96.00 339 ARG A N 1
ATOM 2653 C CA . ARG A 1 339 ? 15.855 2.055 -20.481 1.00 96.00 339 ARG A CA 1
ATOM 2654 C C . ARG A 1 339 ? 15.526 3.037 -21.602 1.00 96.00 339 ARG A C 1
ATOM 2656 O O . ARG A 1 339 ? 14.730 2.707 -22.467 1.00 96.00 339 ARG A O 1
ATOM 2663 N N . LEU A 1 340 ? 16.180 4.201 -21.655 1.00 94.81 340 LEU A N 1
ATOM 2664 C CA . LEU A 1 340 ? 16.040 5.147 -22.776 1.00 94.81 340 LEU A CA 1
ATOM 2665 C C . LEU A 1 340 ? 16.498 4.562 -24.121 1.00 94.81 340 LEU A C 1
ATOM 2667 O O . LEU A 1 340 ? 16.074 5.033 -25.170 1.00 94.81 340 LEU A O 1
ATOM 2671 N N . ARG A 1 341 ? 17.368 3.546 -24.098 1.00 93.06 341 ARG A N 1
ATOM 2672 C CA . ARG A 1 341 ? 17.823 2.836 -25.303 1.00 93.06 341 ARG A CA 1
ATOM 2673 C C . ARG A 1 341 ? 16.830 1.785 -25.797 1.00 93.06 341 ARG A C 1
ATOM 2675 O O . ARG A 1 341 ? 17.007 1.271 -26.898 1.00 93.06 341 ARG A O 1
ATOM 2682 N N . VAL A 1 342 ? 15.814 1.453 -25.003 1.00 94.44 342 VAL A N 1
ATOM 2683 C CA . VAL A 1 342 ? 14.760 0.524 -25.411 1.00 94.44 342 VAL A CA 1
ATOM 2684 C C . VAL A 1 342 ? 13.789 1.249 -26.349 1.00 94.44 342 VAL A C 1
ATOM 2686 O O . VAL A 1 342 ? 13.373 2.368 -26.037 1.00 94.44 342 VAL A O 1
ATOM 2689 N N . PRO A 1 343 ? 13.406 0.647 -27.492 1.00 90.94 343 PRO A N 1
ATOM 2690 C CA . PRO A 1 343 ? 12.458 1.259 -28.414 1.00 90.94 343 PRO A CA 1
ATOM 2691 C C . PRO A 1 343 ? 11.134 1.640 -27.746 1.00 90.94 343 PRO A C 1
ATOM 2693 O O . PRO A 1 343 ? 10.599 0.915 -26.903 1.00 90.94 343 PRO A O 1
ATOM 2696 N N . GLN A 1 344 ? 10.568 2.769 -28.171 1.00 81.69 344 GLN A N 1
ATOM 2697 C CA . GLN A 1 344 ? 9.271 3.222 -27.678 1.00 81.69 344 GLN A CA 1
ATOM 2698 C C . GLN A 1 344 ? 8.188 2.162 -27.949 1.00 81.69 344 GLN A C 1
ATOM 2700 O O . GLN A 1 344 ? 8.144 1.563 -29.022 1.00 81.69 344 GLN A O 1
ATOM 2705 N N . GLY A 1 345 ? 7.332 1.909 -26.954 1.00 87.81 345 GLY A N 1
ATOM 2706 C CA . GLY A 1 345 ? 6.296 0.869 -27.012 1.00 87.81 345 GLY A CA 1
ATOM 2707 C C . GLY A 1 345 ? 6.783 -0.552 -26.697 1.00 87.81 345 GLY A C 1
ATOM 2708 O O . GLY A 1 345 ? 5.979 -1.477 -26.723 1.00 87.81 345 GLY A O 1
ATOM 2709 N N . LYS A 1 346 ? 8.076 -0.745 -26.396 1.00 93.81 346 LYS A N 1
ATOM 2710 C CA . LYS A 1 346 ? 8.625 -2.026 -25.910 1.00 93.81 346 LYS A CA 1
ATOM 2711 C C . LYS A 1 346 ? 8.906 -2.047 -24.408 1.00 93.81 346 LYS A C 1
ATOM 2713 O O . LYS A 1 346 ? 9.296 -3.085 -23.885 1.00 93.81 346 LYS A O 1
ATOM 2718 N N . LEU A 1 347 ? 8.726 -0.915 -23.729 1.00 97.19 347 LEU A N 1
ATOM 2719 C CA . LEU A 1 347 ? 8.831 -0.846 -22.277 1.00 97.19 347 LEU A CA 1
ATOM 2720 C C . LEU A 1 347 ? 7.605 -1.488 -21.623 1.00 97.19 347 LEU A C 1
ATOM 2722 O O . LEU A 1 347 ? 6.486 -1.319 -22.102 1.00 97.19 347 LEU A O 1
ATOM 2726 N N . VAL A 1 348 ? 7.833 -2.162 -20.502 1.00 97.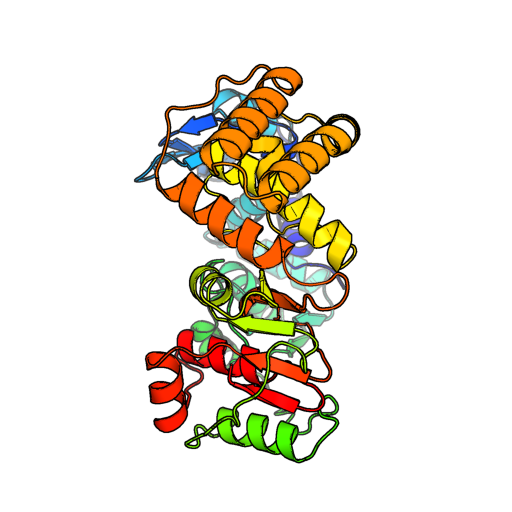75 348 VAL A N 1
ATOM 2727 C CA . VAL A 1 348 ? 6.819 -2.807 -19.668 1.00 97.75 348 VAL A CA 1
ATOM 2728 C C . VAL A 1 348 ? 6.883 -2.208 -18.261 1.00 97.75 348 VAL A C 1
ATOM 2730 O O . VAL A 1 348 ? 7.985 -2.029 -17.726 1.00 97.75 348 VAL A O 1
ATOM 2733 N N . PRO A 1 349 ? 5.741 -1.851 -17.647 1.00 97.88 349 PRO A N 1
ATOM 2734 C CA . PRO A 1 349 ? 5.735 -1.232 -16.329 1.00 97.88 349 PRO A CA 1
ATOM 2735 C C . PRO A 1 349 ? 6.223 -2.209 -15.254 1.00 97.88 349 PRO A C 1
ATOM 2737 O O . PRO A 1 349 ? 5.795 -3.361 -15.196 1.00 97.88 349 PRO A O 1
ATOM 2740 N N . GLY A 1 350 ? 7.103 -1.730 -14.375 1.00 97.69 350 GLY A N 1
ATOM 2741 C CA . GLY A 1 350 ? 7.547 -2.446 -13.179 1.00 97.69 350 GLY A CA 1
ATOM 2742 C C . GLY A 1 350 ? 6.846 -1.931 -11.919 1.00 97.69 350 GLY A C 1
ATOM 2743 O O . GLY A 1 350 ? 6.945 -0.740 -11.611 1.00 97.69 350 GLY A O 1
ATOM 2744 N N . LEU A 1 351 ? 6.179 -2.809 -11.168 1.00 97.31 351 LEU A N 1
ATOM 2745 C CA . LEU A 1 351 ? 5.447 -2.473 -9.939 1.00 97.31 351 LEU A CA 1
ATOM 2746 C C . LEU A 1 351 ? 5.866 -3.355 -8.765 1.00 97.31 351 LEU A C 1
ATOM 2748 O O . LEU A 1 351 ? 6.220 -4.521 -8.927 1.00 97.31 351 LEU A O 1
ATOM 2752 N N . THR A 1 352 ? 5.774 -2.814 -7.553 1.00 95.44 352 THR A N 1
ATOM 2753 C CA . THR A 1 352 ? 5.950 -3.643 -6.354 1.00 95.44 352 THR A CA 1
ATOM 2754 C C . THR A 1 352 ? 4.721 -4.519 -6.095 1.00 95.44 352 THR A C 1
ATOM 2756 O O . THR A 1 352 ? 3.605 -4.138 -6.455 1.00 95.44 352 THR A O 1
ATOM 2759 N N . CYS A 1 353 ? 4.890 -5.655 -5.407 1.00 94.62 353 CYS A N 1
ATOM 2760 C CA . CYS A 1 353 ? 3.772 -6.528 -5.012 1.00 94.62 353 CYS A CA 1
ATOM 2761 C C . CYS A 1 353 ? 2.652 -5.756 -4.291 1.00 94.62 353 CYS A C 1
ATOM 2763 O O . CYS A 1 353 ? 1.474 -5.994 -4.544 1.00 94.62 353 CYS A O 1
ATOM 2765 N N . HIS A 1 354 ? 3.021 -4.793 -3.441 1.00 92.19 354 HIS A N 1
ATOM 2766 C CA . HIS A 1 354 ? 2.088 -3.938 -2.704 1.00 92.19 354 HIS A CA 1
ATOM 2767 C C . HIS A 1 354 ? 1.205 -3.105 -3.638 1.00 92.19 354 HIS A C 1
ATOM 2769 O O . HIS A 1 354 ? -0.007 -3.069 -3.476 1.00 92.19 354 HIS A O 1
ATOM 2775 N N . GLN A 1 355 ? 1.794 -2.485 -4.662 1.00 93.19 355 GLN A N 1
ATOM 2776 C CA . GLN A 1 355 ? 1.048 -1.672 -5.630 1.00 93.19 355 GLN A CA 1
ATOM 2777 C C . GLN A 1 355 ? 0.199 -2.498 -6.589 1.00 93.19 355 GLN A C 1
ATOM 2779 O O . GLN A 1 355 ? -0.704 -1.967 -7.233 1.00 93.19 355 GLN A O 1
ATOM 2784 N N . ALA A 1 356 ? 0.538 -3.775 -6.744 1.00 94.81 356 ALA A N 1
ATOM 2785 C CA . ALA A 1 356 ? -0.206 -4.695 -7.579 1.00 94.81 356 ALA A CA 1
ATOM 2786 C C . ALA A 1 356 ? -1.418 -5.295 -6.848 1.00 94.81 356 ALA A C 1
ATOM 2788 O O . ALA A 1 356 ? -2.306 -5.838 -7.506 1.00 94.81 356 ALA A O 1
ATOM 2789 N N . LYS A 1 357 ? -1.491 -5.193 -5.509 1.00 92.31 357 LYS A N 1
ATOM 2790 C CA . LYS A 1 357 ? -2.667 -5.627 -4.745 1.00 92.31 357 LYS A CA 1
ATOM 2791 C C . LYS A 1 357 ? -3.912 -4.881 -5.252 1.00 92.31 357 LYS A C 1
ATOM 2793 O O . LYS A 1 357 ? -3.880 -3.674 -5.461 1.00 92.31 357 LYS A O 1
ATOM 2798 N N . GLY A 1 358 ? -4.988 -5.627 -5.504 1.00 91.31 358 GLY A N 1
ATOM 2799 C CA . GLY A 1 358 ? -6.235 -5.102 -6.081 1.00 91.31 358 GLY A CA 1
ATOM 2800 C C . GLY A 1 358 ? -6.212 -4.844 -7.596 1.00 91.31 358 GLY A C 1
ATOM 2801 O O . GLY A 1 358 ? -7.230 -4.449 -8.153 1.00 91.31 358 GLY A O 1
ATOM 2802 N N . ARG A 1 359 ? -5.087 -5.079 -8.287 1.00 95.00 359 ARG A N 1
ATOM 2803 C CA . ARG A 1 359 ? -4.949 -4.906 -9.746 1.00 95.00 359 ARG A CA 1
ATOM 2804 C C . ARG A 1 359 ? -4.751 -6.242 -10.449 1.00 95.00 359 ARG A C 1
ATOM 2806 O O . ARG A 1 359 ? -4.324 -7.210 -9.827 1.00 95.00 359 ARG A O 1
ATOM 2813 N N . GLU A 1 360 ? -5.057 -6.295 -11.743 1.00 95.69 360 GLU A N 1
ATOM 2814 C CA . GLU A 1 360 ? -5.024 -7.526 -12.538 1.00 95.69 360 GLU A CA 1
ATOM 2815 C C . GLU A 1 360 ? -4.577 -7.248 -13.979 1.00 95.69 360 GLU A C 1
ATOM 2817 O O . GLU A 1 360 ? -4.912 -6.207 -14.548 1.00 95.69 360 GLU A O 1
ATOM 2822 N N . TRP A 1 361 ? -3.860 -8.203 -14.572 1.00 97.88 361 TRP A N 1
ATOM 2823 C CA . TRP A 1 361 ? -3.357 -8.165 -15.954 1.00 97.88 361 TRP A CA 1
ATOM 2824 C C . TRP A 1 361 ? -3.570 -9.517 -16.628 1.00 97.88 361 TRP A C 1
ATOM 2826 O O . TRP A 1 361 ? -3.831 -10.492 -15.933 1.00 97.88 361 TRP A O 1
ATOM 2836 N N . ASP A 1 362 ? -3.478 -9.631 -17.954 1.00 97.94 362 ASP A N 1
ATOM 2837 C CA . ASP A 1 362 ? -3.616 -10.945 -18.595 1.00 97.94 362 ASP A CA 1
ATOM 2838 C C . ASP A 1 362 ? -2.349 -11.782 -18.414 1.00 97.94 362 ASP A C 1
ATOM 2840 O O . ASP A 1 362 ? -2.447 -12.941 -17.995 1.00 97.94 362 ASP A O 1
ATOM 2844 N N . THR A 1 363 ? -1.180 -11.176 -18.616 1.00 98.25 363 THR A N 1
ATOM 2845 C CA . THR A 1 363 ? 0.119 -11.823 -18.422 1.00 98.25 363 THR A CA 1
ATOM 2846 C C . THR A 1 363 ? 1.000 -11.027 -17.465 1.00 98.25 363 THR A C 1
ATOM 2848 O O . THR A 1 363 ? 1.234 -9.837 -17.667 1.00 98.25 363 THR A O 1
ATOM 2851 N N . VAL A 1 364 ? 1.528 -11.688 -16.432 1.00 98.56 364 VAL A N 1
ATOM 2852 C CA . VAL A 1 364 ? 2.396 -11.069 -15.418 1.00 98.56 364 VAL A CA 1
ATOM 2853 C C . VAL A 1 364 ? 3.760 -11.746 -15.414 1.00 98.56 364 VAL A C 1
ATOM 2855 O O . VAL A 1 364 ? 3.861 -12.958 -15.239 1.00 98.56 364 VAL A O 1
ATOM 2858 N N . GLY A 1 365 ? 4.820 -10.955 -15.557 1.00 98.44 365 GLY A N 1
ATOM 2859 C CA . GLY A 1 365 ? 6.173 -11.388 -15.228 1.00 98.44 365 GLY A CA 1
ATOM 2860 C C . GLY A 1 365 ? 6.454 -11.138 -13.752 1.00 98.44 365 GLY A C 1
ATOM 2861 O O . GLY A 1 365 ? 6.111 -10.079 -13.229 1.00 98.44 365 GLY A O 1
ATOM 2862 N N . VAL A 1 366 ? 7.088 -12.078 -13.062 1.00 98.19 366 VAL A N 1
ATOM 2863 C CA . VAL A 1 366 ? 7.515 -11.896 -11.672 1.00 98.19 366 VAL A CA 1
ATOM 2864 C C . VAL A 1 366 ? 9.017 -12.081 -11.586 1.00 98.19 366 VAL A C 1
ATOM 2866 O O . VAL A 1 366 ? 9.545 -13.142 -11.917 1.00 98.19 366 VAL A O 1
ATOM 2869 N N . ARG A 1 367 ? 9.715 -11.046 -11.117 1.00 97.38 367 ARG A N 1
ATOM 2870 C CA . ARG A 1 367 ? 11.141 -11.143 -10.823 1.00 97.38 367 ARG A CA 1
ATOM 2871 C C . ARG A 1 367 ? 11.316 -11.767 -9.443 1.00 97.38 367 ARG A C 1
ATOM 2873 O O . ARG A 1 367 ? 11.083 -11.112 -8.425 1.00 97.38 367 ARG A O 1
ATOM 2880 N N . LEU A 1 368 ? 11.728 -13.029 -9.433 1.00 95.38 368 LEU A N 1
ATOM 2881 C CA . LEU A 1 368 ? 11.988 -13.809 -8.226 1.00 95.38 368 LEU A CA 1
ATOM 2882 C C . LEU A 1 368 ? 13.483 -13.778 -7.900 1.00 95.38 368 LEU A C 1
ATOM 2884 O O . LEU A 1 368 ? 14.334 -13.934 -8.776 1.00 95.38 368 LEU A O 1
ATOM 2888 N N . THR A 1 369 ? 13.813 -13.585 -6.628 1.00 95.06 369 THR A N 1
ATOM 2889 C CA . THR A 1 369 ? 15.172 -13.806 -6.122 1.00 95.06 369 THR A CA 1
ATOM 2890 C C . THR A 1 369 ? 15.419 -15.295 -5.869 1.00 95.06 369 THR A C 1
ATOM 2892 O O . THR A 1 369 ? 14.481 -16.089 -5.801 1.00 95.06 369 THR A O 1
ATOM 2895 N N . GLU A 1 370 ? 16.679 -15.687 -5.664 1.00 94.00 370 GLU A N 1
ATOM 2896 C CA . GLU A 1 370 ? 17.021 -17.064 -5.264 1.00 94.00 370 GLU A CA 1
ATOM 2897 C C . GLU A 1 370 ? 16.297 -17.483 -3.976 1.00 94.00 370 GLU A C 1
ATOM 2899 O O . GLU A 1 370 ? 15.840 -18.618 -3.852 1.00 94.00 370 GLU A O 1
ATOM 2904 N N . VAL A 1 371 ? 16.127 -16.540 -3.042 1.00 94.94 371 VAL A N 1
ATOM 2905 C CA . VAL A 1 371 ? 15.371 -16.759 -1.805 1.00 94.94 371 VAL A CA 1
ATOM 2906 C C . VAL A 1 371 ? 13.898 -17.014 -2.113 1.00 94.94 371 VAL A C 1
ATOM 2908 O O . VAL A 1 371 ? 13.326 -17.947 -1.560 1.00 94.94 371 VAL A O 1
ATOM 2911 N N . ASP A 1 372 ? 13.285 -16.236 -3.009 1.00 95.62 372 ASP A N 1
ATOM 2912 C CA . ASP A 1 372 ? 11.880 -16.437 -3.388 1.00 95.62 372 ASP A CA 1
ATOM 2913 C C . ASP A 1 372 ? 11.670 -17.804 -4.054 1.00 95.62 372 ASP A C 1
ATOM 2915 O O . ASP A 1 372 ? 10.718 -18.509 -3.724 1.00 95.62 372 ASP A O 1
ATOM 2919 N N . GLY A 1 373 ? 12.591 -18.211 -4.936 1.00 95.38 373 GLY A N 1
ATOM 2920 C CA . GLY A 1 373 ? 12.580 -19.536 -5.561 1.00 95.38 373 GLY A CA 1
ATOM 2921 C C . GLY A 1 373 ? 12.692 -20.672 -4.541 1.00 95.38 373 GLY A C 1
ATOM 2922 O O . GLY A 1 373 ? 11.931 -21.636 -4.605 1.00 95.38 373 GLY A O 1
ATOM 2923 N N . ALA A 1 374 ? 13.577 -20.537 -3.548 1.00 96.50 374 ALA A N 1
ATOM 2924 C CA . ALA A 1 374 ? 13.694 -21.509 -2.464 1.00 96.50 374 ALA A CA 1
ATOM 2925 C C . ALA A 1 374 ? 12.403 -21.612 -1.628 1.00 96.50 374 ALA A C 1
ATOM 2927 O O . ALA A 1 374 ? 11.991 -22.719 -1.284 1.00 96.50 374 ALA A O 1
ATOM 2928 N N . GLN A 1 375 ? 11.732 -20.487 -1.344 1.00 96.88 375 GLN A N 1
ATOM 2929 C CA . GLN A 1 375 ? 10.456 -20.495 -0.615 1.00 96.88 375 GLN A CA 1
ATOM 2930 C C . GLN A 1 375 ? 9.317 -21.127 -1.425 1.00 96.88 375 GLN A C 1
ATOM 2932 O O . GLN A 1 375 ? 8.496 -21.849 -0.866 1.00 96.88 375 GLN A O 1
ATOM 2937 N N . LEU A 1 376 ? 9.275 -20.909 -2.743 1.00 97.06 376 LEU A N 1
ATOM 2938 C CA . LEU A 1 376 ? 8.294 -21.557 -3.619 1.00 97.06 376 LEU A CA 1
ATOM 2939 C C . LEU A 1 376 ? 8.456 -23.077 -3.651 1.00 97.06 376 LEU A C 1
ATOM 2941 O O . LEU A 1 376 ? 7.464 -23.804 -3.619 1.00 97.06 376 LEU A O 1
ATOM 2945 N N . LEU A 1 377 ? 9.699 -23.561 -3.660 1.00 97.06 377 LEU A N 1
ATOM 2946 C CA . LEU A 1 377 ? 9.987 -24.992 -3.600 1.00 97.06 377 LEU A CA 1
ATOM 2947 C C . LEU A 1 377 ? 9.659 -25.597 -2.229 1.00 97.06 377 LEU A C 1
ATOM 2949 O O . LEU A 1 377 ? 9.230 -26.748 -2.169 1.00 97.06 377 LEU A O 1
ATOM 2953 N N . ALA A 1 378 ? 9.845 -24.836 -1.148 1.00 97.06 378 ALA A N 1
ATOM 2954 C CA . ALA A 1 378 ? 9.532 -25.267 0.214 1.00 97.06 378 ALA A CA 1
ATOM 2955 C C . ALA A 1 378 ? 8.024 -25.258 0.535 1.00 97.06 378 ALA A C 1
ATOM 2957 O O . ALA A 1 378 ? 7.606 -25.935 1.474 1.00 97.06 378 ALA A O 1
ATOM 2958 N N . GLY A 1 379 ? 7.227 -24.517 -0.238 1.00 97.56 379 GLY A N 1
ATOM 2959 C CA . GLY A 1 379 ? 5.803 -24.311 0.004 1.00 97.56 379 GLY A CA 1
ATOM 2960 C C . GLY A 1 379 ? 5.531 -23.009 0.757 1.00 97.56 379 GLY A C 1
ATOM 2961 O O . GLY A 1 379 ? 6.082 -22.738 1.829 1.00 97.56 379 GLY A O 1
ATOM 2962 N N . LEU A 1 380 ? 4.656 -22.174 0.191 1.00 97.56 380 LEU A N 1
ATOM 2963 C CA . LEU A 1 380 ? 4.291 -20.896 0.796 1.00 97.56 380 LEU A CA 1
ATOM 2964 C C . LEU A 1 380 ? 3.371 -21.086 2.012 1.00 97.56 380 LEU A C 1
ATOM 2966 O O . LEU A 1 380 ? 2.665 -22.081 2.142 1.00 97.56 380 LEU A O 1
ATOM 2970 N N . ARG A 1 381 ? 3.350 -20.089 2.904 1.00 96.25 381 ARG A N 1
ATOM 2971 C CA . ARG A 1 381 ? 2.541 -20.097 4.129 1.00 96.25 381 ARG A CA 1
ATOM 2972 C C . ARG A 1 381 ? 1.910 -18.729 4.356 1.00 96.25 381 ARG A C 1
ATOM 2974 O O . ARG A 1 381 ? 2.602 -17.718 4.268 1.00 96.25 381 ARG A O 1
ATOM 2981 N N . ALA A 1 382 ? 0.622 -18.698 4.684 1.00 93.62 382 ALA A N 1
ATOM 2982 C CA . ALA A 1 382 ? -0.125 -17.451 4.856 1.00 93.62 382 ALA A CA 1
ATOM 2983 C C . ALA A 1 382 ? 0.324 -16.619 6.071 1.00 93.62 382 ALA A C 1
ATOM 2985 O O . ALA A 1 382 ? 0.131 -15.406 6.084 1.00 93.62 382 ALA A O 1
ATOM 2986 N N . ASP A 1 383 ? 0.941 -17.229 7.084 1.00 91.56 383 ASP A N 1
ATOM 2987 C CA . ASP A 1 383 ? 1.409 -16.541 8.292 1.00 91.56 383 ASP A CA 1
ATOM 2988 C C . ASP A 1 383 ? 2.692 -15.719 8.068 1.00 91.56 383 ASP A C 1
ATOM 2990 O O . ASP A 1 383 ? 2.984 -14.803 8.837 1.00 91.56 383 ASP A O 1
ATOM 2994 N N . HIS A 1 384 ? 3.415 -15.956 6.970 1.00 93.56 384 HIS A N 1
ATOM 2995 C CA . HIS A 1 384 ? 4.602 -15.191 6.599 1.00 93.56 384 HIS A CA 1
ATOM 2996 C C . HIS A 1 384 ? 4.286 -14.111 5.560 1.00 93.56 384 HIS A C 1
ATOM 2998 O O . HIS A 1 384 ? 3.959 -14.403 4.411 1.00 93.56 384 HIS A O 1
ATOM 3004 N N . GLU A 1 385 ? 4.484 -12.842 5.923 1.00 92.31 385 GLU A N 1
ATOM 3005 C CA . GLU A 1 385 ? 4.265 -11.702 5.017 1.00 92.31 385 GLU A CA 1
ATOM 3006 C C . GLU A 1 385 ? 5.077 -11.808 3.722 1.00 92.31 385 GLU A C 1
ATOM 3008 O O . GLU A 1 385 ? 4.575 -11.511 2.639 1.00 92.31 385 GLU A O 1
ATOM 3013 N N . HIS A 1 386 ? 6.310 -12.322 3.810 1.00 94.25 386 HIS A N 1
ATOM 3014 C CA . HIS A 1 386 ? 7.135 -12.587 2.634 1.00 94.25 386 HIS A CA 1
ATOM 3015 C C . HIS A 1 386 ? 6.416 -13.508 1.646 1.00 94.25 386 HIS A C 1
ATOM 3017 O O . HIS A 1 386 ? 6.358 -13.206 0.455 1.00 94.25 386 HIS A O 1
ATOM 3023 N N . HIS A 1 387 ? 5.853 -14.610 2.137 1.00 96.69 387 HIS A N 1
ATOM 3024 C CA . HIS A 1 387 ? 5.195 -15.621 1.314 1.00 96.69 387 HIS A CA 1
ATOM 3025 C C . HIS A 1 387 ? 3.903 -15.068 0.714 1.00 96.69 387 HIS A C 1
ATOM 3027 O O . HIS A 1 387 ? 3.639 -15.284 -0.467 1.00 96.69 387 HIS A O 1
ATOM 3033 N N . ARG A 1 388 ? 3.151 -14.268 1.479 1.00 96.62 388 ARG A N 1
ATOM 3034 C CA . ARG A 1 388 ? 1.989 -13.532 0.966 1.00 96.62 388 ARG A CA 1
ATOM 3035 C C . ARG A 1 388 ? 2.364 -12.587 -0.173 1.00 96.62 388 ARG A C 1
ATOM 3037 O O . ARG A 1 388 ? 1.655 -12.529 -1.170 1.00 96.62 388 ARG A O 1
ATOM 3044 N N . ALA A 1 389 ? 3.497 -11.888 -0.083 1.00 96.38 389 ALA A N 1
ATOM 3045 C CA . ALA A 1 389 ? 3.947 -10.995 -1.154 1.00 96.38 389 ALA A CA 1
ATOM 3046 C C . ALA A 1 389 ? 4.278 -11.756 -2.451 1.00 96.38 389 ALA A C 1
ATOM 3048 O O . ALA A 1 389 ? 3.945 -11.278 -3.538 1.00 96.38 389 ALA A O 1
ATOM 3049 N N . ILE A 1 390 ? 4.890 -12.944 -2.341 1.00 97.12 390 ILE A N 1
ATOM 3050 C CA . ILE A 1 390 ? 5.132 -13.843 -3.483 1.00 97.12 390 ILE A CA 1
ATOM 3051 C C . ILE A 1 390 ? 3.795 -14.337 -4.053 1.00 97.12 390 ILE A C 1
ATOM 3053 O O . ILE A 1 390 ? 3.563 -14.232 -5.257 1.00 97.12 390 ILE A O 1
ATOM 3057 N N . TYR A 1 391 ? 2.892 -14.814 -3.191 1.00 97.62 391 TYR A N 1
ATOM 3058 C CA . TYR A 1 391 ? 1.557 -15.269 -3.581 1.00 97.62 391 TYR A CA 1
ATOM 3059 C C . TYR A 1 391 ? 0.785 -14.179 -4.332 1.00 97.62 391 TYR A C 1
ATOM 3061 O O . TYR A 1 391 ? 0.249 -14.428 -5.411 1.00 97.62 391 TYR A O 1
ATOM 3069 N N . VAL A 1 392 ? 0.751 -12.952 -3.802 1.00 97.25 392 VAL A N 1
ATOM 3070 C CA . VAL A 1 392 ? 0.077 -11.824 -4.452 1.00 97.25 392 VAL A CA 1
ATOM 3071 C C . VAL A 1 392 ? 0.656 -11.601 -5.841 1.00 97.25 392 VAL A C 1
ATOM 3073 O O . VAL A 1 392 ? -0.125 -11.578 -6.788 1.00 97.25 392 VAL A O 1
ATOM 3076 N N . ALA A 1 393 ? 1.985 -11.522 -5.984 1.00 97.44 393 ALA A N 1
ATOM 3077 C CA . ALA A 1 393 ? 2.633 -11.311 -7.279 1.00 97.44 393 ALA A CA 1
ATOM 3078 C C . ALA A 1 393 ? 2.267 -12.389 -8.309 1.00 97.4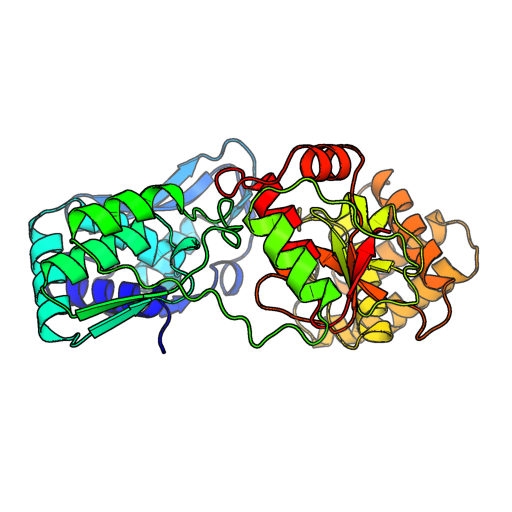4 393 ALA A C 1
ATOM 3080 O O . ALA A 1 393 ? 1.854 -12.064 -9.421 1.00 97.44 393 ALA A O 1
ATOM 3081 N N . LEU A 1 394 ? 2.351 -13.666 -7.927 1.00 97.88 394 LEU A N 1
ATOM 3082 C CA . LEU A 1 394 ? 2.100 -14.789 -8.835 1.00 97.88 394 LEU A CA 1
ATOM 3083 C C . LEU A 1 394 ? 0.617 -14.970 -9.197 1.00 97.88 394 LEU A C 1
ATOM 3085 O O . LEU A 1 394 ? 0.294 -15.648 -10.175 1.00 97.88 394 LEU A O 1
ATOM 3089 N N . THR A 1 395 ? -0.285 -14.339 -8.441 1.00 96.88 395 THR A N 1
ATOM 3090 C CA . THR A 1 395 ? -1.741 -14.406 -8.629 1.00 96.88 395 THR A CA 1
ATOM 3091 C C . THR A 1 395 ? -2.334 -13.117 -9.207 1.00 96.88 395 THR A C 1
ATOM 3093 O O . THR A 1 395 ? -3.540 -12.916 -9.147 1.00 96.88 395 THR A O 1
ATOM 3096 N N . ARG A 1 396 ? -1.540 -12.193 -9.761 1.00 97.38 396 ARG A N 1
ATOM 3097 C CA . ARG A 1 396 ? -2.111 -11.011 -10.443 1.00 97.38 396 ARG A CA 1
ATOM 3098 C C . ARG A 1 396 ? -2.452 -11.243 -11.916 1.00 97.38 396 ARG A C 1
ATOM 3100 O O . ARG A 1 396 ? -3.185 -10.439 -12.492 1.00 97.38 396 ARG A O 1
ATOM 3107 N N . ALA A 1 397 ? -1.953 -12.322 -12.520 1.00 97.75 397 ALA A N 1
ATOM 3108 C CA . ALA A 1 397 ? -2.284 -12.671 -13.896 1.00 97.75 397 ALA A CA 1
ATOM 3109 C C . ALA A 1 397 ? -3.655 -13.334 -13.988 1.00 97.75 397 ALA A C 1
ATOM 3111 O O . ALA A 1 397 ? -3.951 -14.253 -13.233 1.00 97.75 397 ALA A O 1
ATOM 3112 N N . ARG A 1 398 ? -4.464 -12.939 -14.967 1.00 97.69 398 ARG A N 1
ATOM 3113 C CA . ARG A 1 398 ? -5.707 -13.617 -15.335 1.00 97.69 398 ARG A CA 1
ATOM 3114 C C . ARG A 1 398 ? -5.412 -14.855 -16.169 1.00 97.69 398 ARG A C 1
ATOM 3116 O O . ARG A 1 398 ? -6.070 -15.868 -15.973 1.00 97.69 398 ARG A O 1
ATOM 3123 N N . ALA A 1 399 ? -4.443 -14.798 -17.083 1.00 97.50 399 ALA A N 1
ATOM 3124 C CA . ALA A 1 399 ? -4.168 -15.879 -18.024 1.00 97.50 399 ALA A CA 1
ATOM 3125 C C . ALA A 1 399 ? -2.830 -16.582 -17.779 1.00 97.50 399 ALA A C 1
ATOM 3127 O O . ALA A 1 399 ? -2.788 -17.807 -17.888 1.00 97.50 399 ALA A O 1
ATOM 3128 N N . ARG A 1 400 ? -1.742 -15.864 -17.474 1.00 97.75 400 ARG A N 1
ATOM 3129 C CA . ARG A 1 400 ? -0.419 -16.496 -17.344 1.00 97.75 400 ARG A CA 1
ATOM 3130 C C . ARG A 1 400 ? 0.555 -15.702 -16.475 1.00 97.75 400 ARG A C 1
ATOM 3132 O O . ARG A 1 400 ? 0.772 -14.517 -16.707 1.00 97.75 400 ARG A O 1
ATOM 3139 N N . THR A 1 401 ? 1.218 -16.390 -15.555 1.00 98.31 401 THR A N 1
ATOM 3140 C CA . THR A 1 401 ? 2.367 -15.873 -14.805 1.00 98.31 401 THR A CA 1
ATOM 3141 C C . THR A 1 401 ? 3.658 -16.540 -15.284 1.00 98.31 401 THR A C 1
ATOM 3143 O O . THR A 1 401 ? 3.670 -17.747 -15.516 1.00 98.31 401 THR A O 1
ATOM 3146 N N . VAL A 1 402 ? 4.740 -15.769 -15.417 1.00 98.06 402 VAL A N 1
ATOM 3147 C CA . VAL A 1 402 ? 6.089 -16.266 -15.756 1.00 98.06 402 VAL A CA 1
ATOM 3148 C C . VAL A 1 402 ? 7.150 -15.696 -14.815 1.00 98.06 402 VAL A C 1
ATOM 3150 O O . VAL A 1 402 ? 6.987 -14.595 -14.289 1.00 98.06 402 VAL A O 1
ATOM 3153 N N . ALA A 1 403 ? 8.245 -16.424 -14.614 1.00 97.25 403 ALA A N 1
ATOM 3154 C CA . ALA A 1 403 ? 9.421 -15.957 -13.888 1.00 97.25 403 ALA A CA 1
ATOM 3155 C C . ALA A 1 403 ? 10.392 -15.236 -14.838 1.00 97.25 403 ALA A C 1
ATOM 3157 O O . ALA A 1 403 ? 10.639 -15.716 -15.947 1.00 97.25 403 ALA A O 1
ATOM 3158 N N . LEU A 1 404 ? 10.935 -14.094 -14.405 1.00 93.75 404 LEU A N 1
ATOM 3159 C CA . LEU A 1 404 ? 11.912 -13.290 -15.158 1.00 93.75 404 LEU A CA 1
ATOM 3160 C C . LEU A 1 404 ? 13.306 -13.327 -14.544 1.00 93.75 404 LEU A C 1
ATOM 3162 O O . LEU A 1 404 ? 13.397 -13.393 -13.294 1.00 93.75 404 LEU A O 1
#

Radius of gyration: 24.57 Å; Cα contacts (8 Å, |Δi|>4): 672; chains: 1; bounding box: 58×56×60 Å

Foldseek 3Di:
DDDVLVVLQVLQLLCLVVVQAAFQQRDSHAAADQDPVVPAAKDWDQKAWAWDDDRRYIAIDIDGHPGTDTHGDRVVVRVCSNVRYYYSVRSLRVSVRSCVDPVSLVSSLVVLLVPAQAEEAAALQQDAPSSLVNVLSNLVSVHHYHYYHDLLQNQNVVVRGDNVCVVVSCVVSVDDDDDDLDDPLAPAPVLNVQLVCQVVQHQDDFAADDPLVFQAEEEQALVLQLPDDLLELELANHPLPLDLLRLLLQLLSQLVCCQQPVDGRPCNVSSCSSLVVPDPVLSVVLNVQSVVLLVCLQVPPDLVVSVVSSQVSSCVSRVDHDDDDDPVSSVSSVSSNSNSPDDRNSHHYYDYLNVLRVAATQEYEYADDPVRSVSSRSTADSVDSVSSSSSSRSNRHNYGYHYD

Secondary structure (DSSP, 8-state):
---HHHHHHHHHHHHHHTTSSB-GGG-SS-EEES-GGGTS--EEEEEEEEEEEETTEEEEEEEEEEEEEEE--HHHHHHHHHTTEEEHHHHHHHHHHHTTSHHHHHHHHHHHHHH-SEEEESSGGG-BHHHHHHHHHHHHTT-EEEE---GGG---GGGTB-GGGHHHHHHHTTPPP------SS--SHHHHHHHHHHHHT------B--GGGSSEEEESSHHHHHTS-TTEEES-SSS----HHHHHHHHHHHHHHHHHHS---TTHHHHHHHHT--SHHHHHHHHHHHHHHHHHHHTT--HHHHHHHHHHHHHHHH-PPPPPP-HHHHHHHHHHHHHHTSPTT--EEEEEHHHHTT--EEEEEE---HHHHHHHHH---TT-HHHHHHHHHHTSEEEEEEE-

Mean predicted aligned error: 5.97 Å

Nearest PDB structures (foldseek):
  3lfu-assembly1_A  TM=5.004E-01  e=3.095E-09  Escherichia coli
  1pjr-assembly1_A  TM=5.218E-01  e=7.420E-09  Geobacillus stearothermophilus
  4c2t-assembly2_D  TM=4.252E-01  e=1.758E-09  Deinococcus radiodurans
  4c2t-assembly2_C  TM=4.343E-01  e=1.063E-08  Deinococcus radiodurans
  1qhh-assembly1_B  TM=4.342E-01  e=1.317E-03  Geobacillus stearothermophilus